Protein AF-A0A518H0L4-F1 (afdb_monomer_lite)

Sequence (552 aa):
MHRQDDFRYWAGDGLKALELPYGSGDLAMVIVLPGKIEGLPTLEERLNADDLSRWLSGLRERKVRVFLPRFTSSSQFQLAEVLGAMGMPRAFRPGEADFSGMSSEEEMYLTAVAHEAFVDVSEEGTEAAAAVVIGRSPEVDALLFDTAGPEPDSGTLSDRFMAAGVKCKPIVNVELFGGWTGRFERGVFPEEVRRAYLREVEAAAARPGLSVFFHNNPWCQQEPMRYDLAGSGTEDDPGIRWYFEAVRGVTGQPGDRQAEGAPEAPPVAFEDQPDGLRITVGGQPFATYVFERGETPSPFLEHLHTPGEVQVTRNNPPVEGVDIADHPTFHPGLWLAFGDLGGADSWRNADPIRHAGFVKEPQGGPGRGGFTVRNLHSRDGGVIAEEICRLTVLSRPAGTLLVWDSEFRPMDDSLAFGDQEEMGLGVRVATPLTVVNAGRIIDDEGRVDEARVWGQQADWCSYSGQAGGRRAGILLMPAPGNFCRSWFHARDYGLLVANPFGRHAFTGGEPGRVVVDQGEALRLRFGVLIFDGEPDPDAAYRDFLVQIGHDG

Foldseek 3Di:
DKDWDWWFKDDDPQWIWTWAADDPRQFIDIDIGGNDPPCVVVCVVVDDPVVVVVRVVRTDTDTDIDDDDFDKDKDKDWCQVVVCVLVPVQQQDFPSDDPVVQAVDPRAHAPTDMAMWIWGQDPVGIDTDRDWDWDDDPPHQEAETEDDDDDDAPLVVVVVCVVVVDPDGAYEYEYDPPTDRVPDDFADDPPVRVVNVVVNVVSQVVDRRYDYDYDYDPRHDDPPPDPDDDDPADPVGHPPVCSVVVVVVPPDDDDDDDPPDDPFAFKWDWDDDPFFIFIDTNNHGAWTFGCHDDLQNATFIAQGAWPVRFGWAADQQHDPPFADNPPNRQQHFKDAFACDKVHDGCNSPPFHKHWPAWPADWDMDGQKTWTWTWIFTDDPRHTFKIKIWIWMWGRDPFTIKIKIKIKIATPDFKMKGWAAPSGAIKGFTYQCQFVVNVHWKAFPVGFIACVGQALDFGQKMWGWHDTPNFIWTKIKGWDPPQPARFRWHGDSSGMTGGHRHNNCVRPVDDIDMDMAGHPGIGMTMMMMGTGTDDDDSVVVNVVNCVVVVHDD

Radius of gyration: 27.93 Å; chains: 1; bounding box: 66×76×60 Å

pLDDT: mean 73.47, std 24.19, range [25.31, 98.88]

Organism: NCBI:txid2527974

InterPro domains:
  IPR000215 Serpin family [PTHR11461] (1-137)
  IPR023796 Serpin domain [PF00079] (1-133)
  IPR029475 Protein of unknown function DUF6807 [PF14100] (278-540)
  IPR036186 Serpin superfamily [SSF56574] (1-138)
  IPR042178 Serpin superfamily, domain 1 [G3DSA:3.30.497.10] (68-142)
  IPR042185 Serpin superfamily, domain 2 [G3DSA:2.30.39.10] (1-67)

Structure (mmCIF, N/CA/C/O backbone):
data_AF-A0A518H0L4-F1
#
_entry.id   AF-A0A518H0L4-F1
#
loop_
_atom_site.group_PDB
_atom_site.id
_atom_site.type_symbol
_atom_site.label_atom_id
_atom_site.label_alt_id
_atom_site.label_comp_id
_atom_site.label_asym_id
_atom_site.label_entity_id
_atom_site.label_seq_id
_atom_site.pdbx_PDB_ins_code
_atom_site.Cartn_x
_atom_site.Cartn_y
_atom_site.Cartn_z
_atom_site.occupancy
_atom_site.B_iso_or_equiv
_atom_site.auth_seq_id
_atom_site.auth_comp_id
_atom_site.auth_asym_id
_atom_site.auth_atom_id
_atom_site.pdbx_PDB_model_num
ATOM 1 N N . MET A 1 1 ? -23.396 -13.780 15.144 1.00 61.09 1 MET A N 1
ATOM 2 C CA . MET A 1 1 ? -24.862 -13.963 15.171 1.00 61.09 1 MET A CA 1
ATOM 3 C C . MET A 1 1 ? -25.300 -15.097 16.104 1.00 61.09 1 MET A C 1
ATOM 5 O O . MET A 1 1 ? -24.592 -16.092 16.253 1.00 61.09 1 MET A O 1
ATOM 9 N N . HIS A 1 2 ? -26.473 -14.945 16.730 1.00 57.84 2 HIS A N 1
ATOM 10 C CA . HIS A 1 2 ? -27.129 -15.971 17.552 1.00 57.84 2 HIS A CA 1
ATOM 11 C C . HIS A 1 2 ? -28.627 -16.029 17.226 1.00 57.84 2 HIS A C 1
ATOM 13 O O . HIS A 1 2 ? -29.307 -15.007 17.301 1.00 57.84 2 HIS A O 1
ATOM 19 N N . ARG A 1 3 ? -29.145 -17.218 16.903 1.00 66.31 3 ARG A N 1
ATOM 20 C CA . ARG A 1 3 ? -30.569 -17.445 16.605 1.00 66.31 3 ARG A CA 1
ATOM 21 C C . ARG A 1 3 ? -31.035 -18.765 17.208 1.00 66.31 3 ARG A C 1
ATOM 23 O O . ARG A 1 3 ? -30.295 -19.745 17.211 1.00 66.31 3 ARG A O 1
ATOM 30 N N . GLN A 1 4 ? -32.269 -18.799 17.702 1.00 74.38 4 GLN A N 1
ATOM 31 C CA . GLN A 1 4 ? -32.930 -20.032 18.118 1.00 74.38 4 GLN A CA 1
ATOM 32 C C . GLN A 1 4 ? -34.187 -20.231 17.284 1.00 74.38 4 GLN A C 1
ATOM 34 O O . GLN A 1 4 ? -35.112 -19.432 17.391 1.00 74.38 4 GLN A O 1
ATOM 39 N N . ASP A 1 5 ? -34.219 -21.295 16.492 1.00 76.88 5 ASP A N 1
ATOM 40 C CA . ASP A 1 5 ? -35.337 -21.588 15.595 1.00 76.88 5 ASP A CA 1
ATOM 41 C C . ASP A 1 5 ? -35.411 -23.082 15.268 1.00 76.88 5 ASP A C 1
ATOM 43 O O . ASP A 1 5 ? -34.561 -23.862 15.718 1.00 76.88 5 ASP A O 1
ATOM 47 N N . ASP A 1 6 ? -36.426 -23.480 14.510 1.00 79.88 6 ASP A N 1
ATOM 48 C CA . ASP A 1 6 ? -36.505 -24.808 13.915 1.00 79.88 6 ASP A CA 1
ATOM 49 C C . ASP A 1 6 ? -35.642 -24.861 12.642 1.00 79.88 6 ASP A C 1
ATOM 51 O O . ASP A 1 6 ? -35.866 -24.145 11.669 1.00 79.88 6 ASP A O 1
ATOM 55 N N . PHE A 1 7 ? -34.608 -25.703 12.671 1.00 79.75 7 PHE A N 1
ATOM 56 C CA . PHE A 1 7 ? -33.670 -25.899 11.567 1.00 79.75 7 PHE A CA 1
ATOM 57 C C . PHE A 1 7 ? -33.571 -27.371 11.198 1.00 79.75 7 PHE A C 1
ATOM 59 O O . PHE A 1 7 ? -33.715 -28.264 12.041 1.00 79.75 7 PHE A O 1
ATOM 66 N N . ARG A 1 8 ? -33.242 -27.643 9.937 1.00 81.38 8 ARG A N 1
ATOM 67 C CA . ARG A 1 8 ? -32.860 -28.983 9.506 1.00 81.38 8 ARG A CA 1
ATOM 68 C C . ARG A 1 8 ? -31.469 -29.301 10.054 1.00 81.38 8 ARG A C 1
ATOM 70 O O . ARG A 1 8 ? -30.484 -28.645 9.734 1.00 81.38 8 ARG A O 1
ATOM 77 N N . TYR A 1 9 ? -31.411 -30.292 10.938 1.00 82.94 9 TYR A N 1
ATOM 78 C CA . TYR A 1 9 ? -30.229 -30.618 11.731 1.00 82.94 9 TYR A CA 1
ATOM 79 C C . TYR A 1 9 ? -29.994 -32.126 11.797 1.00 82.94 9 TYR A C 1
ATOM 81 O O . TYR A 1 9 ? -30.931 -32.928 11.886 1.00 82.94 9 TYR A O 1
ATOM 89 N N . TRP A 1 10 ? -28.723 -32.512 11.812 1.00 83.25 10 TRP A N 1
ATOM 90 C CA . TRP A 1 10 ? -28.266 -33.880 12.006 1.00 83.25 10 TRP A CA 1
ATOM 91 C C . TRP A 1 10 ? -27.079 -33.917 12.969 1.00 83.25 10 TRP A C 1
ATOM 93 O O . TRP A 1 10 ? -26.260 -33.003 13.019 1.00 83.25 10 TRP A O 1
ATOM 103 N N . ALA A 1 11 ? -26.982 -34.991 13.747 1.00 83.50 11 ALA A N 1
ATOM 104 C CA . ALA A 1 11 ? -25.821 -35.273 14.577 1.00 83.50 11 ALA A CA 1
ATOM 105 C C . ALA A 1 11 ? -25.556 -36.776 14.582 1.00 83.50 11 ALA A C 1
ATOM 107 O O . ALA A 1 11 ? -26.460 -37.569 14.856 1.00 83.50 11 ALA A O 1
ATOM 108 N N . GLY A 1 12 ? -24.314 -37.147 14.305 1.00 82.00 12 GLY A N 1
ATOM 109 C CA . GLY A 1 12 ? -23.859 -38.525 14.182 1.00 82.00 12 GLY A CA 1
ATOM 110 C C . GLY A 1 12 ? -22.397 -38.553 13.752 1.00 82.00 12 GLY A C 1
ATOM 111 O O . GLY A 1 12 ? -21.824 -37.516 13.440 1.00 82.00 12 GLY A O 1
ATOM 112 N N . ASP A 1 13 ? -21.761 -39.722 13.798 1.00 79.38 13 ASP A N 1
ATOM 113 C CA . ASP A 1 13 ? -20.377 -39.933 13.330 1.00 79.38 13 ASP A CA 1
ATOM 114 C C . ASP A 1 13 ? -19.310 -38.985 13.910 1.00 79.38 13 ASP A C 1
ATOM 116 O O . ASP A 1 13 ? -18.240 -38.799 13.326 1.00 79.38 13 ASP A O 1
ATOM 120 N N . GLY A 1 14 ? -19.591 -38.406 15.080 1.00 79.50 14 GLY A N 1
ATOM 121 C CA . GLY A 1 14 ? -18.711 -37.445 15.736 1.00 79.50 14 GLY A CA 1
ATOM 122 C C . GLY A 1 14 ? -18.763 -36.035 15.146 1.00 79.50 14 GLY A C 1
ATOM 123 O O . GLY A 1 14 ? -17.836 -35.274 15.399 1.00 79.50 14 GLY A O 1
ATOM 124 N N . LEU A 1 15 ? -19.809 -35.669 14.400 1.00 82.31 15 LEU A N 1
ATOM 125 C CA . LEU A 1 15 ? -20.020 -34.327 13.852 1.00 82.31 15 LEU A CA 1
ATOM 126 C C . LEU A 1 15 ? -21.487 -33.879 13.964 1.00 82.31 15 LEU A C 1
ATOM 128 O O . LEU A 1 15 ? -22.375 -34.643 14.363 1.00 82.31 15 LEU A O 1
ATOM 132 N N . LYS A 1 16 ? -21.738 -32.615 13.631 1.00 80.69 16 LYS A N 1
ATOM 133 C CA . LYS A 1 16 ? -23.071 -32.015 13.519 1.00 80.69 16 LYS A CA 1
ATOM 134 C C . LYS A 1 16 ? -23.213 -31.384 12.139 1.00 80.69 16 LYS A C 1
ATOM 136 O O . LYS A 1 16 ? -22.277 -30.741 11.686 1.00 80.69 16 LYS A O 1
ATOM 141 N N . ALA A 1 17 ? -24.367 -31.532 11.505 1.00 79.50 17 ALA A N 1
ATOM 142 C CA . ALA A 1 17 ? -24.698 -30.841 10.264 1.00 79.50 17 ALA A CA 1
ATOM 143 C C . ALA A 1 17 ? -25.941 -29.971 10.476 1.00 79.50 17 ALA A C 1
ATOM 145 O O . ALA A 1 17 ? -26.905 -30.407 11.114 1.00 79.50 17 ALA A O 1
ATOM 146 N N . LEU A 1 18 ? -25.910 -28.747 9.964 1.00 75.88 18 LEU A N 1
ATOM 147 C CA . LEU A 1 18 ? -26.985 -27.764 10.064 1.00 75.88 18 LEU A CA 1
ATOM 148 C C . LEU A 1 18 ? -27.238 -27.166 8.683 1.00 75.88 18 LEU A C 1
ATOM 150 O O . LEU A 1 18 ? -26.299 -26.729 8.031 1.00 75.88 18 LEU A O 1
ATOM 154 N N . GLU A 1 19 ? -28.493 -27.116 8.265 1.00 75.56 19 GLU A N 1
ATOM 155 C CA . GLU A 1 19 ? -28.911 -26.481 7.019 1.00 75.56 19 GLU A CA 1
ATOM 156 C C . GLU A 1 19 ? -29.603 -25.145 7.318 1.00 75.56 19 GLU A C 1
ATOM 158 O O . GLU A 1 19 ? -30.534 -25.075 8.128 1.00 75.56 19 GLU A O 1
ATOM 163 N N . LEU A 1 20 ? -29.129 -24.089 6.662 1.00 67.06 20 LEU A N 1
ATOM 164 C CA . LEU A 1 20 ? -29.630 -22.724 6.744 1.00 67.06 20 LEU A CA 1
ATOM 165 C C . LEU A 1 20 ? -30.173 -22.322 5.361 1.00 67.06 20 LEU A C 1
ATOM 167 O O . LEU A 1 20 ? -29.378 -22.067 4.456 1.00 67.06 20 LEU A O 1
ATOM 171 N N . PRO A 1 21 ? -31.501 -22.299 5.157 1.00 66.69 21 PRO A N 1
ATOM 172 C CA . PRO A 1 21 ? -32.086 -21.935 3.869 1.00 66.69 21 PRO A CA 1
ATOM 173 C C . PRO A 1 21 ? -31.945 -20.433 3.579 1.00 66.69 21 PRO A C 1
ATOM 175 O O . PRO A 1 21 ? -32.064 -19.607 4.486 1.00 66.69 21 PRO A O 1
ATOM 178 N N . TYR A 1 22 ? -31.765 -20.084 2.306 1.00 56.72 22 TYR A N 1
ATOM 179 C CA . TYR A 1 22 ? -31.795 -18.712 1.800 1.00 56.72 22 TYR A CA 1
ATOM 180 C C . TYR A 1 22 ? -33.159 -18.364 1.208 1.00 56.72 22 TYR A C 1
ATOM 182 O O . TYR A 1 22 ? -33.764 -19.181 0.511 1.00 56.72 22 TYR A O 1
ATOM 190 N N . GLY A 1 23 ? -33.610 -17.124 1.423 1.00 60.59 23 GLY A N 1
ATOM 191 C CA . GLY A 1 23 ? -34.789 -16.552 0.764 1.00 60.59 23 GLY A CA 1
ATOM 192 C C . GLY A 1 23 ? -36.023 -17.465 0.795 1.00 60.59 23 GLY A C 1
ATOM 193 O O . GLY A 1 23 ? -36.500 -17.849 1.862 1.00 60.59 23 GLY A O 1
ATOM 194 N N . SER A 1 24 ? -36.531 -17.813 -0.392 1.00 52.31 24 SER A N 1
ATOM 195 C CA . SER A 1 24 ? -37.679 -18.705 -0.640 1.00 52.31 24 SER A CA 1
ATOM 196 C C . SER A 1 24 ? -37.425 -20.191 -0.335 1.00 52.31 24 SER A C 1
ATOM 198 O O . SER A 1 24 ? -38.360 -20.989 -0.422 1.00 52.31 24 SER A O 1
ATOM 200 N N . GLY A 1 25 ? -36.195 -20.585 0.014 1.00 54.09 25 GLY A N 1
ATOM 201 C CA . GLY A 1 25 ? -35.808 -21.974 0.284 1.00 54.09 25 GLY A CA 1
ATOM 202 C C . GLY A 1 25 ? -35.380 -22.771 -0.954 1.00 54.09 25 GLY A C 1
ATOM 203 O O . GLY A 1 25 ? -35.456 -23.999 -0.943 1.00 54.09 25 GLY A O 1
ATOM 204 N N . ASP A 1 26 ? -34.972 -22.095 -2.033 1.00 47.12 26 ASP A N 1
ATOM 205 C CA . ASP A 1 26 ? -34.438 -22.721 -3.258 1.00 47.12 26 ASP A CA 1
ATOM 206 C C . ASP A 1 26 ? -32.938 -23.070 -3.147 1.00 47.12 26 ASP A C 1
ATOM 208 O O . ASP A 1 26 ? -32.436 -23.934 -3.866 1.00 47.12 26 ASP A O 1
ATOM 212 N N . LEU A 1 27 ? -32.230 -22.405 -2.231 1.00 48.47 27 LEU A N 1
ATOM 213 C CA . LEU A 1 27 ? -30.805 -22.566 -1.955 1.00 48.47 27 LEU A CA 1
ATOM 214 C C . LEU A 1 27 ? -30.607 -22.648 -0.437 1.00 48.47 27 LEU A C 1
ATOM 216 O O . LEU A 1 27 ? -31.344 -22.007 0.313 1.00 48.47 27 LEU A O 1
ATOM 220 N N . ALA A 1 28 ? -29.611 -23.400 0.028 1.00 58.56 28 ALA A N 1
ATOM 221 C CA . ALA A 1 28 ? -29.270 -23.466 1.446 1.00 58.56 28 ALA A CA 1
ATOM 222 C C . ALA A 1 28 ? -27.757 -23.563 1.673 1.00 58.56 28 ALA A C 1
ATOM 224 O O . ALA A 1 28 ? -27.038 -24.191 0.895 1.00 58.56 28 ALA A O 1
ATOM 225 N N . MET A 1 29 ? -27.283 -22.985 2.777 1.00 61.78 29 MET A N 1
ATOM 226 C CA . MET A 1 29 ? -25.953 -23.248 3.323 1.00 61.78 29 MET A CA 1
ATOM 227 C C . MET A 1 29 ? -26.012 -24.474 4.229 1.00 61.78 29 MET A C 1
ATOM 229 O O . MET A 1 29 ? -26.827 -24.530 5.149 1.00 61.78 29 MET A O 1
ATOM 233 N N . VAL A 1 30 ? -25.111 -25.435 4.024 1.00 69.75 30 VAL A N 1
ATOM 234 C CA . VAL A 1 30 ? -24.945 -26.573 4.934 1.00 69.75 30 VAL A CA 1
ATOM 235 C C . VAL A 1 30 ? -23.635 -26.428 5.692 1.00 69.75 30 VAL A C 1
ATOM 237 O O . VAL A 1 30 ? -22.558 -26.441 5.107 1.00 69.75 30 VAL A O 1
ATOM 240 N N . ILE A 1 31 ? -23.732 -26.321 7.013 1.00 73.19 31 ILE A N 1
ATOM 241 C CA . ILE A 1 31 ? -22.594 -26.209 7.921 1.00 73.19 31 ILE A CA 1
ATOM 242 C C . ILE A 1 31 ? -22.330 -27.577 8.536 1.00 73.19 31 ILE A C 1
ATOM 244 O O . ILE A 1 31 ? -23.185 -28.113 9.245 1.00 73.19 31 ILE A O 1
ATOM 248 N N . VAL A 1 32 ? -21.136 -28.120 8.305 1.00 75.81 32 VAL A N 1
ATOM 249 C CA . VAL A 1 32 ? -20.671 -29.377 8.905 1.00 75.81 32 VAL A CA 1
ATOM 250 C C . VAL A 1 32 ? -19.625 -29.054 9.967 1.00 75.81 32 VAL A C 1
ATOM 252 O O . VAL A 1 32 ? -18.538 -28.576 9.668 1.00 75.81 32 VAL A O 1
ATOM 255 N N . LEU A 1 33 ? -19.966 -29.302 11.228 1.00 73.56 33 LEU A N 1
ATOM 256 C CA . LEU A 1 33 ? -19.147 -28.983 12.390 1.00 73.56 33 LEU A CA 1
ATOM 257 C C . LEU A 1 33 ? -18.593 -30.271 13.022 1.00 73.56 33 LEU A C 1
ATOM 259 O O . LEU A 1 33 ? -19.379 -31.059 13.567 1.00 73.56 33 LEU A O 1
ATOM 263 N N . PRO A 1 34 ? -17.265 -30.487 13.025 1.00 76.81 34 PRO A N 1
ATOM 264 C CA . PRO A 1 34 ? -16.651 -31.574 13.776 1.00 76.81 34 PRO A CA 1
ATOM 265 C C . PRO A 1 34 ? -16.998 -31.509 15.270 1.00 76.81 34 PRO A C 1
ATOM 267 O O . PRO A 1 34 ? -17.105 -30.444 15.874 1.00 76.81 34 PRO A O 1
ATOM 270 N N . GLY A 1 35 ? -17.152 -32.666 15.911 1.00 73.69 35 GLY A N 1
ATOM 271 C CA . GLY A 1 35 ? -17.429 -32.759 17.347 1.00 73.69 35 GLY A CA 1
ATOM 272 C C . GLY A 1 35 ? -16.222 -32.448 18.237 1.00 73.69 35 GLY A C 1
ATOM 273 O O . GLY A 1 35 ? -16.395 -32.243 19.438 1.00 73.69 35 GLY A O 1
ATOM 274 N N . LYS A 1 36 ? -15.013 -32.418 17.663 1.00 74.19 36 LYS A N 1
ATOM 275 C CA . LYS A 1 36 ? -13.759 -32.019 18.317 1.00 74.19 36 LYS A CA 1
ATOM 276 C C . LYS A 1 36 ? -13.278 -30.697 17.721 1.00 74.19 36 LYS A C 1
ATOM 278 O O . LYS A 1 36 ? -13.411 -30.509 16.520 1.00 74.19 36 LYS A O 1
ATOM 283 N N . ILE A 1 37 ? -12.677 -29.841 18.550 1.00 57.84 37 ILE A N 1
ATOM 284 C CA . ILE A 1 37 ? -12.132 -28.538 18.126 1.00 57.84 37 ILE A CA 1
ATOM 285 C C . ILE A 1 37 ? -11.096 -28.721 17.003 1.00 57.84 37 ILE A C 1
ATOM 287 O O . ILE A 1 37 ? -11.242 -28.128 15.946 1.00 57.84 37 ILE A O 1
ATOM 291 N N . GLU A 1 38 ? -10.156 -29.655 17.166 1.00 65.81 38 GLU A N 1
ATOM 292 C CA . GLU A 1 38 ? -9.131 -29.996 16.158 1.00 65.81 38 GLU A CA 1
ATOM 293 C C . GLU A 1 38 ? -9.601 -31.066 15.149 1.00 65.81 38 GLU A C 1
ATOM 295 O O . GLU A 1 38 ? -8.823 -31.883 14.663 1.00 65.81 38 GLU A O 1
ATOM 300 N N . GLY A 1 39 ? -10.911 -31.169 14.911 1.00 65.12 39 GLY A N 1
ATOM 301 C CA . GLY A 1 39 ? -11.499 -32.265 14.136 1.00 65.12 39 GLY A CA 1
ATOM 302 C C . GLY A 1 39 ? -11.562 -32.045 12.623 1.00 65.12 39 GLY A C 1
ATOM 303 O O . GLY A 1 39 ? -11.991 -32.961 11.924 1.00 65.12 39 GLY A O 1
ATOM 304 N N . LEU A 1 40 ? -11.200 -30.857 12.129 1.00 64.94 40 LEU A N 1
ATOM 305 C CA . LEU A 1 40 ? -11.385 -30.476 10.725 1.00 64.94 40 LEU A CA 1
ATOM 306 C C . LEU A 1 40 ? -10.524 -31.299 9.745 1.00 64.94 40 LEU A C 1
ATOM 308 O O . LEU A 1 40 ? -11.122 -31.851 8.827 1.00 64.94 40 LEU A O 1
ATOM 312 N N . PRO A 1 41 ? -9.213 -31.531 9.968 1.00 65.00 41 PRO A N 1
ATOM 313 C CA . PRO A 1 41 ? -8.407 -32.331 9.035 1.00 65.00 41 PRO A CA 1
ATOM 314 C C . PRO A 1 41 ? -8.949 -33.756 8.845 1.00 65.00 41 PRO A C 1
ATOM 316 O O . PRO A 1 41 ? -9.100 -34.251 7.734 1.00 65.00 41 PRO A O 1
ATOM 319 N N . THR A 1 42 ? -9.359 -34.405 9.940 1.00 72.50 42 THR A N 1
ATOM 320 C CA . THR A 1 42 ? -9.982 -35.739 9.884 1.00 72.50 42 THR A CA 1
ATOM 321 C C . THR A 1 42 ? -11.349 -35.722 9.195 1.00 72.50 42 THR A C 1
ATOM 323 O O . THR A 1 42 ? -11.778 -36.739 8.650 1.00 72.50 42 THR A O 1
ATOM 326 N N . LEU A 1 43 ? -12.082 -34.607 9.265 1.00 68.88 43 LEU A N 1
ATOM 327 C CA . LEU A 1 43 ? -13.336 -34.449 8.536 1.00 68.88 43 LEU A CA 1
ATOM 328 C C . LEU A 1 43 ? -13.070 -34.303 7.033 1.00 68.88 43 LEU A C 1
ATOM 330 O O . LEU A 1 43 ? -13.752 -34.965 6.258 1.00 68.88 43 LEU A O 1
ATOM 334 N N . GLU A 1 44 ? -12.084 -33.498 6.640 1.00 64.75 44 GLU A N 1
ATOM 335 C CA . GLU A 1 44 ? -11.694 -33.269 5.242 1.00 64.75 44 GLU A CA 1
ATOM 336 C C . GLU A 1 44 ? -11.221 -34.560 4.565 1.00 64.75 44 GLU A C 1
ATOM 338 O O . GLU A 1 44 ? -11.698 -34.889 3.483 1.00 64.75 44 GLU A O 1
ATOM 343 N N . GLU A 1 45 ? -10.394 -35.363 5.239 1.00 69.12 45 GLU A N 1
ATOM 344 C CA . GLU A 1 45 ? -9.949 -36.676 4.738 1.00 69.12 45 GLU A CA 1
ATOM 345 C C . GLU A 1 45 ? -11.104 -37.666 4.523 1.00 69.12 45 GLU A C 1
ATOM 347 O O . GLU A 1 45 ? -11.038 -38.549 3.666 1.00 69.12 45 GLU A O 1
ATOM 352 N N . ARG A 1 46 ? -12.165 -37.554 5.330 1.00 69.06 46 ARG A N 1
ATOM 353 C CA . ARG A 1 46 ? -13.338 -38.433 5.255 1.00 69.06 46 ARG A CA 1
ATOM 354 C C . ARG A 1 46 ? -14.402 -37.908 4.300 1.00 69.06 46 ARG A C 1
ATOM 356 O O . ARG A 1 46 ? -15.252 -38.686 3.882 1.00 69.06 46 ARG A O 1
ATOM 363 N N . LEU A 1 47 ? -14.397 -36.618 3.977 1.00 64.88 47 LEU A N 1
ATOM 364 C CA . LEU A 1 47 ? -15.453 -35.984 3.203 1.00 64.88 47 LEU A CA 1
ATOM 365 C C . LEU A 1 47 ? -15.500 -36.553 1.780 1.00 64.88 47 LEU A C 1
ATOM 367 O O . LEU A 1 47 ? -14.626 -36.315 0.954 1.00 64.88 47 LEU A O 1
ATOM 371 N N . ASN A 1 48 ? -16.563 -37.294 1.481 1.00 65.88 48 ASN A N 1
ATOM 372 C CA . ASN A 1 48 ? -16.838 -37.844 0.158 1.00 65.88 48 ASN A CA 1
ATOM 373 C C . ASN A 1 48 ? -18.342 -37.775 -0.152 1.00 65.88 48 ASN A C 1
ATOM 375 O O . ASN A 1 48 ? -19.161 -37.414 0.697 1.00 65.88 48 ASN A O 1
ATOM 379 N N . ALA A 1 49 ? -18.716 -38.135 -1.382 1.00 54.94 49 ALA A N 1
ATOM 380 C CA . ALA A 1 49 ? -20.098 -38.050 -1.846 1.00 54.94 49 ALA A CA 1
ATOM 381 C C . ALA A 1 49 ? -21.083 -38.918 -1.036 1.00 54.94 49 ALA A C 1
ATOM 383 O O . ALA A 1 49 ? -22.225 -38.503 -0.822 1.00 54.94 49 ALA A O 1
ATOM 384 N N . ASP A 1 50 ? -20.665 -40.102 -0.578 1.00 67.50 50 ASP A N 1
ATOM 385 C CA . ASP A 1 50 ? -21.526 -41.016 0.181 1.00 67.50 50 ASP A CA 1
ATOM 386 C C . ASP A 1 50 ? -21.755 -40.499 1.604 1.00 67.50 50 ASP A C 1
ATOM 388 O O . ASP A 1 50 ? -22.890 -40.476 2.091 1.00 67.50 50 ASP A O 1
ATOM 392 N N . ASP A 1 51 ? -20.695 -40.007 2.244 1.00 70.31 51 ASP A N 1
ATOM 393 C CA . ASP A 1 51 ? -20.749 -39.400 3.570 1.00 70.31 51 ASP A CA 1
ATOM 394 C C . ASP A 1 51 ? -21.605 -38.134 3.580 1.00 70.31 51 ASP A C 1
ATOM 396 O O . ASP A 1 51 ? -22.535 -38.027 4.385 1.00 70.31 51 ASP A O 1
ATOM 400 N N . LEU A 1 52 ? -21.394 -37.235 2.618 1.00 67.94 52 LEU A N 1
ATOM 401 C CA . LEU A 1 52 ? -22.203 -36.029 2.480 1.00 67.94 52 LEU A CA 1
ATOM 402 C C . LEU A 1 52 ? -23.679 -36.369 2.215 1.00 67.94 52 LEU A C 1
ATOM 404 O O . LEU A 1 52 ? -24.567 -35.853 2.894 1.00 67.94 52 LEU A O 1
ATOM 408 N N . SER A 1 53 ? -23.963 -37.292 1.290 1.00 72.31 53 SER A N 1
ATOM 409 C CA . SER A 1 53 ? -25.335 -37.731 0.991 1.00 72.31 53 SER A CA 1
ATOM 410 C C . SER A 1 53 ? -26.031 -38.324 2.218 1.00 72.31 53 SER A C 1
ATOM 412 O O . SER A 1 53 ? -27.230 -38.113 2.437 1.00 72.31 53 SER A O 1
ATOM 414 N N . ARG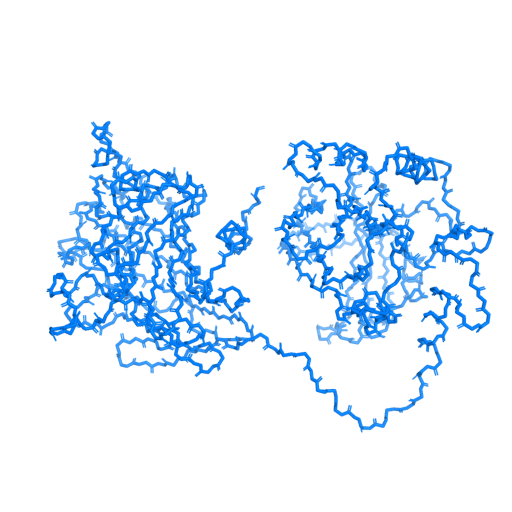 A 1 54 ? -25.297 -39.076 3.037 1.00 78.31 54 ARG A N 1
ATOM 415 C CA . ARG A 1 54 ? -25.800 -39.653 4.283 1.00 78.31 54 ARG A CA 1
ATOM 416 C C . ARG A 1 54 ? -26.126 -38.577 5.317 1.00 78.31 54 ARG A C 1
ATOM 418 O O . ARG A 1 54 ? -27.189 -38.646 5.932 1.00 78.31 54 ARG A O 1
ATOM 425 N N . TRP A 1 55 ? -25.268 -37.574 5.491 1.00 78.44 55 TRP A N 1
ATOM 426 C CA . TRP A 1 55 ? -25.532 -36.474 6.425 1.00 78.44 55 TRP A CA 1
ATOM 427 C C . TRP A 1 55 ? -26.738 -35.642 5.981 1.00 78.44 55 TRP A C 1
ATOM 429 O O . TRP A 1 55 ? -27.641 -35.404 6.784 1.00 78.44 55 TRP A O 1
ATOM 439 N N . LEU A 1 56 ? -26.813 -35.291 4.692 1.00 73.81 56 LEU A N 1
ATOM 440 C CA . LEU A 1 56 ? -27.911 -34.503 4.117 1.00 73.81 56 LEU A CA 1
ATOM 441 C C . LEU A 1 56 ? -29.258 -35.234 4.205 1.00 73.81 56 LEU A C 1
ATOM 443 O O . LEU A 1 56 ? -30.253 -34.677 4.672 1.00 73.81 56 LEU A O 1
ATOM 447 N N . SER A 1 57 ? -29.298 -36.518 3.838 1.00 82.62 57 SER A N 1
ATOM 448 C CA . SER A 1 57 ? -30.514 -37.340 3.967 1.00 82.62 57 SER A CA 1
ATOM 449 C C . SER A 1 57 ? -30.924 -37.590 5.423 1.00 82.62 57 SER A C 1
ATOM 451 O O . SER A 1 57 ? -32.092 -37.890 5.697 1.00 82.62 57 SER A O 1
ATOM 453 N N . GLY A 1 58 ? -29.996 -37.433 6.369 1.00 83.94 58 GLY A N 1
ATOM 454 C CA . GLY A 1 58 ? -30.221 -37.523 7.809 1.00 83.94 58 GLY A CA 1
ATOM 455 C C . GLY A 1 58 ? -30.798 -36.258 8.449 1.00 83.94 58 GLY A C 1
ATOM 456 O O . GLY A 1 58 ? -31.332 -36.346 9.557 1.00 83.94 58 GLY A O 1
ATOM 457 N N . LEU A 1 59 ? -30.745 -35.103 7.779 1.00 81.81 59 LEU A N 1
ATOM 458 C CA . LEU A 1 59 ? -31.244 -33.835 8.318 1.00 81.81 59 LEU A CA 1
ATOM 459 C C . LEU A 1 59 ? -32.741 -33.923 8.640 1.00 81.81 59 LEU A C 1
ATOM 461 O O . LEU A 1 59 ? -33.551 -34.317 7.794 1.00 81.81 59 LEU A O 1
ATOM 465 N N . ARG A 1 60 ? -33.122 -33.551 9.862 1.00 87.75 60 ARG A N 1
ATOM 466 C CA . ARG A 1 60 ? -34.519 -33.467 10.316 1.00 87.75 60 ARG A CA 1
ATOM 467 C C . ARG A 1 60 ? -34.748 -32.132 11.003 1.00 87.75 60 ARG A C 1
ATOM 469 O O . ARG A 1 60 ? -33.843 -31.626 11.658 1.00 87.75 60 ARG A O 1
ATOM 476 N N . GLU A 1 61 ? -35.951 -31.595 10.870 1.00 88.00 61 GLU A N 1
ATOM 477 C CA . GLU A 1 61 ? -36.350 -30.353 11.528 1.00 88.00 61 GLU A CA 1
ATOM 478 C C . GLU A 1 61 ? -36.309 -30.514 13.052 1.00 88.00 61 GLU A C 1
ATOM 480 O O . GLU A 1 61 ? -36.864 -31.468 13.612 1.00 88.00 61 GLU A O 1
ATOM 485 N N . ARG A 1 62 ? -35.562 -29.634 13.720 1.00 85.44 62 ARG A N 1
ATOM 486 C CA . ARG A 1 62 ? -35.378 -29.616 15.171 1.00 85.44 62 ARG A CA 1
ATOM 487 C C . ARG A 1 62 ? -35.153 -28.191 15.648 1.00 85.44 62 ARG A C 1
ATOM 489 O O . ARG A 1 62 ? -34.471 -27.414 14.989 1.00 85.44 62 ARG A O 1
ATOM 496 N N . LYS A 1 63 ? -35.586 -27.912 16.875 1.00 80.62 63 LYS A N 1
ATOM 497 C CA . LYS A 1 63 ? -35.281 -26.651 17.549 1.00 80.62 63 LYS A CA 1
ATOM 498 C C . LYS A 1 63 ? -33.800 -26.579 17.925 1.00 80.62 63 LYS A C 1
ATOM 500 O O . LYS A 1 63 ? -33.349 -27.322 18.802 1.00 80.62 63 LYS A O 1
ATOM 505 N N . VAL A 1 64 ? -33.042 -25.686 17.289 1.00 80.00 64 VAL A N 1
ATOM 506 C CA . VAL A 1 64 ? -31.586 -25.540 17.464 1.00 80.00 64 VAL A CA 1
ATOM 507 C C . VAL A 1 64 ? -31.230 -24.103 17.843 1.00 80.00 64 VAL A C 1
ATOM 509 O O . VAL A 1 64 ? -31.784 -23.143 17.315 1.00 80.00 64 VAL A O 1
ATOM 512 N N . ARG A 1 65 ? -30.284 -23.955 18.780 1.00 71.75 65 ARG A N 1
ATOM 513 C CA . ARG A 1 65 ? -29.606 -22.681 19.059 1.00 71.75 65 ARG A CA 1
ATOM 514 C C . ARG A 1 65 ? -28.330 -22.614 18.234 1.00 71.75 65 ARG A C 1
ATOM 516 O O . ARG A 1 65 ? -27.417 -23.407 18.463 1.00 71.75 65 ARG A O 1
ATOM 523 N N . VAL A 1 66 ? -28.290 -21.686 17.291 1.00 72.69 66 VAL A N 1
ATOM 524 C CA . VAL A 1 66 ? -27.186 -21.476 16.359 1.00 72.69 66 VAL A CA 1
ATOM 525 C C . VAL A 1 66 ? -26.358 -20.296 16.843 1.00 72.69 66 VAL A C 1
ATOM 527 O O . VAL A 1 66 ? -26.893 -19.219 17.100 1.00 72.69 66 VAL A O 1
ATOM 530 N N . PHE A 1 67 ? -25.053 -20.516 16.955 1.00 71.00 67 PHE A N 1
ATOM 531 C CA . PHE A 1 67 ? -24.051 -19.482 17.175 1.00 71.00 67 PHE A CA 1
ATOM 532 C C . PHE A 1 67 ? -23.098 -19.559 15.992 1.00 71.00 67 PHE A C 1
ATOM 534 O O . PHE A 1 67 ? -22.374 -20.544 15.858 1.00 71.00 67 PHE A O 1
ATOM 541 N N . LEU A 1 68 ? -23.144 -18.556 15.125 1.00 65.75 68 LEU A N 1
ATOM 542 C CA . LEU A 1 68 ? -22.305 -18.487 13.935 1.00 65.75 68 LEU A CA 1
ATOM 543 C C . LEU A 1 68 ? -21.527 -17.165 13.985 1.00 65.75 68 LEU A C 1
ATOM 545 O O . LEU A 1 68 ? -22.121 -16.127 14.308 1.00 65.75 68 LEU A O 1
ATOM 549 N N . PRO A 1 69 ? -20.204 -17.160 13.770 1.00 51.19 69 PRO A N 1
ATOM 550 C CA . PRO A 1 69 ? -19.474 -15.911 13.635 1.00 51.19 69 PRO A CA 1
ATOM 551 C C . PRO A 1 69 ? -19.946 -15.184 12.374 1.00 51.19 69 PRO A C 1
ATOM 553 O O . PRO A 1 69 ? -20.316 -15.818 11.391 1.00 51.19 69 PRO A O 1
ATOM 556 N N . ARG A 1 70 ? -19.942 -13.852 12.416 1.00 54.91 70 ARG A N 1
ATOM 557 C CA . ARG A 1 70 ? -19.965 -13.064 11.184 1.00 54.91 70 ARG A CA 1
ATOM 558 C C . ARG A 1 70 ? -18.574 -13.184 10.578 1.00 54.91 70 ARG A C 1
ATOM 560 O O . ARG A 1 70 ? -17.597 -13.002 11.310 1.00 54.91 70 ARG A O 1
ATOM 567 N N . PHE A 1 71 ? -18.482 -13.521 9.305 1.00 49.88 71 PHE A N 1
ATOM 568 C CA . PHE A 1 71 ? -17.198 -13.605 8.629 1.00 49.88 71 PHE A CA 1
ATOM 569 C C . PHE A 1 71 ? -17.358 -13.304 7.149 1.00 49.88 71 PHE A C 1
ATOM 571 O O . PHE A 1 71 ? -18.387 -13.607 6.551 1.00 49.88 71 PHE A O 1
ATOM 578 N N . THR A 1 72 ? -16.286 -12.765 6.593 1.00 45.88 72 THR A N 1
ATOM 579 C CA . THR A 1 72 ? -16.107 -12.567 5.164 1.00 45.88 72 THR A CA 1
ATOM 580 C C . THR A 1 72 ? -14.863 -13.354 4.777 1.00 45.88 72 THR A C 1
ATOM 582 O O . THR A 1 72 ? -13.852 -13.305 5.487 1.00 45.88 72 THR A O 1
ATOM 585 N N . SER A 1 73 ? -14.936 -14.124 3.699 1.00 44.75 73 SER A N 1
ATOM 586 C CA . SER A 1 73 ? -13.812 -14.897 3.185 1.00 44.75 73 SER A CA 1
ATOM 587 C C . SER A 1 73 ? -13.735 -14.731 1.676 1.00 44.75 73 SER A C 1
ATOM 589 O O . SER A 1 73 ? -14.691 -15.020 0.964 1.00 44.75 73 SER A O 1
ATOM 591 N N . SER A 1 74 ? -12.581 -14.263 1.211 1.00 44.00 74 SER A N 1
ATOM 592 C CA . SER A 1 74 ? -12.178 -14.308 -0.188 1.00 44.00 74 SER A CA 1
ATOM 593 C C . SER A 1 74 ? -11.046 -15.319 -0.342 1.00 44.00 74 SER A C 1
ATOM 595 O O . SER A 1 74 ? -10.204 -15.480 0.547 1.00 44.00 74 SER A O 1
ATOM 597 N N . SER A 1 75 ? -11.044 -16.066 -1.437 1.00 41.34 75 SER A N 1
ATOM 598 C CA . SER A 1 75 ? -9.986 -17.020 -1.767 1.00 41.34 75 SER A CA 1
ATOM 599 C C . SER A 1 75 ? -9.727 -16.994 -3.262 1.00 41.34 75 SER A C 1
ATOM 601 O O . SER A 1 75 ? -10.663 -17.102 -4.044 1.00 41.34 75 SER A O 1
ATOM 603 N N . GLN A 1 76 ? -8.459 -16.867 -3.644 1.00 42.56 76 GLN A N 1
ATOM 604 C CA . GLN A 1 76 ? -8.007 -16.930 -5.030 1.00 42.56 76 GLN A CA 1
ATOM 605 C C . GLN A 1 76 ? -7.042 -18.107 -5.176 1.00 42.56 76 GLN A C 1
ATOM 607 O O . GLN A 1 76 ? -6.084 -18.230 -4.410 1.00 42.56 76 GLN A O 1
ATOM 612 N N . PHE A 1 77 ? -7.292 -18.972 -6.153 1.00 45.81 77 PHE A N 1
ATOM 613 C CA . PHE A 1 77 ? -6.511 -20.173 -6.419 1.00 45.81 77 PHE A CA 1
ATOM 614 C C . PHE A 1 77 ? -6.031 -20.186 -7.866 1.00 45.81 77 PHE A C 1
ATOM 616 O O . PHE A 1 77 ? -6.808 -19.975 -8.797 1.00 45.81 77 PHE A O 1
ATOM 623 N N . GLN A 1 78 ? -4.754 -20.507 -8.062 1.00 53.88 78 GLN A N 1
ATOM 624 C CA . GLN A 1 78 ? -4.232 -20.910 -9.360 1.00 53.88 78 GLN A CA 1
ATOM 625 C C . GLN A 1 78 ? -4.403 -22.434 -9.464 1.00 53.88 78 GLN A C 1
ATOM 627 O O . GLN A 1 78 ? -3.773 -23.183 -8.725 1.00 53.88 78 GLN A O 1
ATOM 632 N N . LEU A 1 79 ? -5.285 -22.905 -10.345 1.00 55.09 79 LEU A N 1
ATOM 633 C CA . LEU A 1 79 ? -5.652 -24.319 -10.430 1.00 55.09 79 LEU A CA 1
ATOM 634 C C . LEU A 1 79 ? -4.873 -25.116 -11.484 1.00 55.09 79 LEU A C 1
ATOM 636 O O . LEU A 1 79 ? -5.196 -26.275 -11.685 1.00 55.09 79 LEU A O 1
ATOM 640 N N . ALA A 1 80 ? -3.870 -24.571 -12.175 1.00 55.47 80 ALA A N 1
ATOM 641 C CA . ALA A 1 80 ? -3.208 -25.302 -13.267 1.00 55.47 80 ALA A CA 1
ATOM 642 C C . ALA A 1 80 ? -2.401 -26.483 -12.722 1.00 55.47 80 ALA A C 1
ATOM 644 O O . ALA A 1 80 ? -2.515 -27.594 -13.234 1.00 55.47 80 ALA A O 1
ATOM 645 N N . GLU A 1 81 ? -1.664 -26.280 -11.629 1.00 53.34 81 GLU A N 1
ATOM 646 C CA . GLU A 1 81 ? -0.958 -27.371 -10.947 1.00 53.34 81 GLU A CA 1
ATOM 647 C C . GLU A 1 81 ? -1.927 -28.389 -10.343 1.00 53.34 81 GLU A C 1
ATOM 649 O O . GLU A 1 81 ? -1.746 -29.595 -10.511 1.00 53.34 81 GLU A O 1
ATOM 654 N N . VAL A 1 82 ? -2.993 -27.906 -9.697 1.00 50.06 82 VAL A N 1
ATOM 655 C CA . VAL A 1 82 ? -4.032 -28.754 -9.099 1.00 50.06 82 VAL A CA 1
ATOM 656 C C . VAL A 1 82 ? -4.710 -29.598 -10.178 1.00 50.06 82 VAL A C 1
ATOM 658 O O . VAL A 1 82 ? -4.758 -30.814 -10.050 1.00 50.06 82 VAL A O 1
ATOM 661 N N . LEU A 1 83 ? -5.164 -28.994 -11.276 1.00 50.66 83 LEU A N 1
ATOM 662 C CA . LEU A 1 83 ? -5.810 -29.674 -12.401 1.00 50.66 83 LEU A CA 1
ATOM 663 C C . LEU A 1 83 ? -4.841 -30.583 -13.166 1.00 50.66 83 LEU A C 1
ATOM 665 O O . LEU A 1 83 ? -5.233 -31.653 -13.630 1.00 50.66 83 LEU A O 1
ATOM 669 N N . GLY A 1 84 ? -3.566 -30.203 -13.264 1.00 54.38 84 GLY A N 1
ATOM 670 C CA . GLY A 1 84 ? -2.510 -31.042 -13.822 1.00 54.38 84 GLY A CA 1
ATOM 671 C C . GLY A 1 84 ? -2.276 -32.305 -12.990 1.00 54.38 84 GLY A C 1
ATOM 672 O O . GLY A 1 84 ? -2.252 -33.408 -13.542 1.00 54.38 84 GLY A O 1
ATOM 673 N N . ALA A 1 85 ? -2.175 -32.167 -11.665 1.00 49.88 85 ALA A N 1
ATOM 674 C CA . ALA A 1 85 ? -2.091 -33.288 -10.726 1.00 49.88 85 ALA A CA 1
ATOM 675 C C . ALA A 1 85 ? -3.389 -34.113 -10.711 1.00 49.88 85 ALA A C 1
ATOM 677 O O . ALA A 1 85 ? -3.356 -35.338 -10.592 1.00 49.88 85 ALA A O 1
ATOM 678 N N . MET A 1 86 ? -4.524 -33.447 -10.927 1.00 46.94 86 MET A N 1
ATOM 679 C CA . MET A 1 86 ? -5.844 -34.028 -11.145 1.00 46.94 86 MET A CA 1
ATOM 680 C C . MET A 1 86 ? -6.053 -34.508 -12.597 1.00 46.94 86 MET A C 1
ATOM 682 O O . MET A 1 86 ? -7.165 -34.493 -13.116 1.00 46.94 86 MET A O 1
ATOM 686 N N . GLY A 1 87 ? -5.000 -34.965 -13.278 1.00 48.81 87 GLY A N 1
ATOM 687 C CA . GLY A 1 87 ? -5.127 -35.746 -14.512 1.00 48.81 87 GLY A CA 1
ATOM 688 C C . GLY A 1 87 ? -5.362 -34.958 -15.802 1.00 48.81 87 GLY A C 1
ATOM 689 O O . GLY A 1 87 ? -5.590 -35.584 -16.837 1.00 48.81 87 GLY A O 1
ATOM 690 N N . MET A 1 88 ? -5.229 -33.627 -15.793 1.00 63.09 88 MET A N 1
ATOM 691 C CA . MET A 1 88 ? -5.278 -32.783 -16.997 1.00 63.09 88 MET A CA 1
ATOM 692 C C . MET A 1 88 ? -3.913 -32.157 -17.389 1.00 63.09 88 MET A C 1
ATOM 694 O O . MET A 1 88 ? -3.869 -30.992 -17.773 1.00 63.09 88 MET A O 1
ATOM 698 N N . PRO A 1 89 ? -2.763 -32.862 -17.334 1.00 65.81 89 PRO A N 1
ATOM 699 C CA . PRO A 1 89 ? -1.461 -32.222 -17.536 1.00 65.81 89 PRO A CA 1
ATOM 700 C C . PRO A 1 89 ? -1.203 -31.801 -18.990 1.00 65.81 89 PRO A C 1
ATOM 702 O O . PRO A 1 89 ? -0.517 -30.808 -19.207 1.00 65.81 89 PRO A O 1
ATOM 705 N N . ARG A 1 90 ? -1.762 -32.522 -19.980 1.00 72.38 90 ARG A N 1
ATOM 706 C CA . ARG A 1 90 ? -1.583 -32.218 -21.416 1.00 72.38 90 ARG A CA 1
ATOM 707 C C . ARG A 1 90 ? -2.072 -30.816 -21.763 1.00 72.38 90 ARG A C 1
ATOM 709 O O . ARG A 1 90 ? -1.411 -30.112 -22.508 1.00 72.38 90 ARG A O 1
ATOM 716 N N . ALA A 1 91 ? -3.192 -30.401 -21.166 1.00 63.44 91 ALA A N 1
ATOM 717 C CA . ALA A 1 91 ? -3.786 -29.092 -21.404 1.00 63.44 91 ALA A CA 1
ATOM 718 C C . ALA A 1 91 ? -2.846 -27.938 -21.037 1.00 63.44 91 ALA A C 1
ATOM 720 O O . ALA A 1 91 ? -2.998 -26.865 -21.599 1.00 63.44 91 ALA A O 1
ATOM 721 N N . PHE A 1 92 ? -1.879 -28.157 -20.138 1.00 68.62 92 PHE A N 1
ATOM 722 C CA . PHE A 1 92 ? -0.955 -27.131 -19.648 1.00 68.62 92 PHE A CA 1
ATOM 723 C C . PHE A 1 92 ? 0.460 -27.230 -20.229 1.00 68.62 92 PHE A C 1
ATOM 725 O O . PHE A 1 92 ? 1.358 -26.507 -19.798 1.00 68.62 92 PHE A O 1
ATOM 732 N N . ARG A 1 93 ? 0.696 -28.155 -21.167 1.00 71.00 93 ARG A N 1
ATOM 733 C CA . ARG A 1 93 ? 2.031 -28.438 -21.699 1.00 71.00 93 ARG A CA 1
ATOM 734 C C . ARG A 1 93 ? 2.152 -27.987 -23.156 1.00 71.00 93 ARG A C 1
ATOM 736 O O . ARG A 1 93 ? 1.396 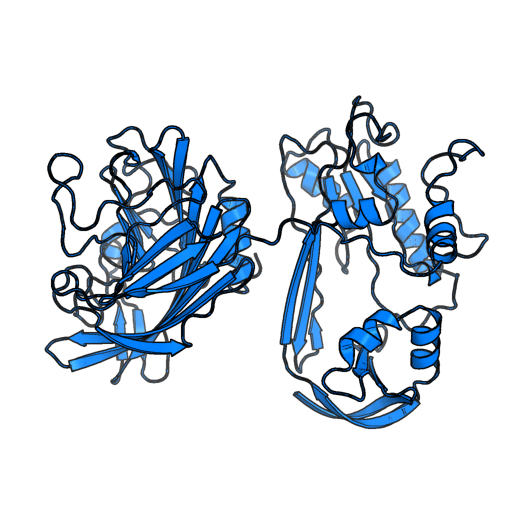-28.479 -23.998 1.00 71.00 93 ARG A O 1
ATOM 743 N N . PRO A 1 94 ? 3.128 -27.117 -23.470 1.00 70.38 94 PRO A N 1
ATOM 744 C CA . PRO A 1 94 ? 3.419 -26.730 -24.845 1.00 70.38 94 PRO A CA 1
ATOM 745 C C . PRO A 1 94 ? 3.663 -27.959 -25.728 1.00 70.38 94 PRO A C 1
ATOM 747 O O . PRO A 1 94 ? 4.425 -28.852 -25.353 1.00 70.38 94 PRO A O 1
ATOM 750 N N . GLY A 1 95 ? 3.009 -28.015 -26.889 1.00 71.25 95 GLY A N 1
ATOM 751 C CA . GLY A 1 95 ? 3.151 -29.105 -27.864 1.00 71.25 95 GLY A CA 1
ATOM 752 C C . GLY A 1 95 ? 2.449 -30.427 -27.512 1.00 71.25 95 GLY A C 1
ATOM 753 O O . GLY A 1 95 ? 2.449 -31.336 -28.339 1.00 71.25 95 GLY A O 1
ATOM 754 N N . GLU A 1 96 ? 1.842 -30.551 -26.326 1.00 70.94 96 GLU A N 1
ATOM 755 C CA . GLU A 1 96 ? 1.011 -31.709 -25.941 1.00 70.94 96 GLU A CA 1
ATOM 756 C C . GLU A 1 96 ? -0.492 -31.386 -25.913 1.00 70.94 96 GLU A C 1
ATOM 758 O O . GLU A 1 96 ? -1.318 -32.300 -25.978 1.00 70.94 96 GLU A O 1
ATOM 763 N N . ALA A 1 97 ? -0.851 -30.108 -25.778 1.00 63.00 97 ALA A N 1
ATOM 764 C CA . ALA A 1 97 ? -2.232 -29.654 -25.802 1.00 63.00 97 ALA A CA 1
ATOM 765 C C . ALA A 1 97 ? -2.795 -29.665 -27.232 1.00 63.00 97 ALA A C 1
ATOM 767 O O . ALA A 1 97 ? -2.164 -29.175 -28.166 1.00 63.00 97 ALA A O 1
ATOM 768 N N . ASP A 1 98 ? -4.011 -30.191 -27.385 1.00 64.75 98 AS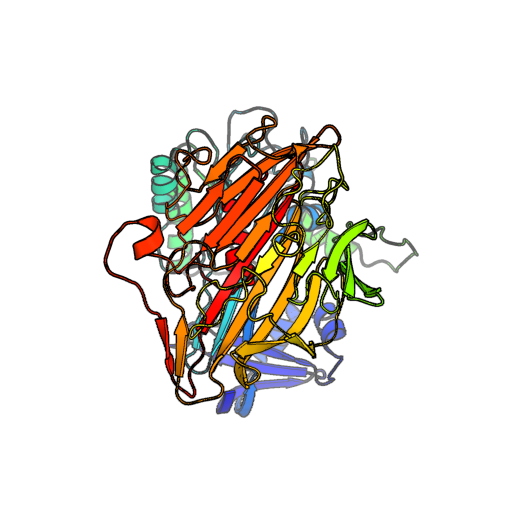P A N 1
ATOM 769 C CA . ASP A 1 98 ? -4.767 -30.122 -28.633 1.00 64.75 98 ASP A CA 1
ATOM 770 C C . ASP A 1 98 ? -6.034 -29.290 -28.415 1.00 64.75 98 ASP A C 1
ATOM 772 O O . ASP A 1 98 ? -7.060 -29.781 -27.940 1.00 64.75 98 ASP A O 1
ATOM 776 N N . PHE A 1 99 ? -5.935 -28.003 -28.751 1.00 64.62 99 PHE A N 1
ATOM 777 C CA . PHE A 1 99 ? -7.056 -27.062 -28.780 1.00 64.62 99 PHE A CA 1
ATOM 778 C C . PHE A 1 99 ? -7.486 -26.717 -30.215 1.00 64.62 99 PHE A C 1
ATOM 780 O O . PHE A 1 99 ? -8.117 -25.683 -30.446 1.00 64.62 99 PHE A O 1
ATOM 787 N N . SER A 1 100 ? -7.207 -27.595 -31.187 1.00 58.53 100 SER A N 1
ATOM 788 C CA . SER A 1 100 ? -7.561 -27.391 -32.604 1.00 58.53 100 SER A CA 1
ATOM 789 C C . SER A 1 100 ? -9.071 -27.245 -32.850 1.00 58.53 100 SER A C 1
ATOM 791 O O . SER A 1 100 ? -9.500 -26.630 -33.826 1.00 58.53 100 SER A O 1
ATOM 793 N N . GLY A 1 101 ? -9.899 -27.766 -31.937 1.00 52.44 101 GLY A N 1
ATOM 794 C CA . GLY A 1 101 ? -11.350 -27.560 -31.940 1.00 52.44 101 GLY A CA 1
ATOM 795 C C . GLY A 1 101 ? -11.791 -26.139 -31.563 1.00 52.44 101 GLY A C 1
ATOM 796 O O . GLY A 1 101 ? -12.937 -25.778 -31.822 1.00 52.44 101 GLY A O 1
ATOM 797 N N . MET A 1 102 ? -10.907 -25.337 -30.963 1.00 50.34 102 MET A N 1
ATOM 798 C CA . MET A 1 102 ? -11.187 -23.970 -30.505 1.00 50.34 102 MET A CA 1
ATOM 799 C C . MET A 1 102 ? -10.545 -22.904 -31.394 1.00 50.34 102 MET A C 1
ATOM 801 O O . MET A 1 102 ? -11.102 -21.817 -31.556 1.00 50.34 102 MET A O 1
ATOM 805 N N . SER A 1 103 ? -9.375 -23.194 -31.962 1.00 48.50 103 SER A N 1
ATOM 806 C CA . SER A 1 103 ? -8.629 -22.266 -32.809 1.00 48.50 103 SER A CA 1
ATOM 807 C C . SER A 1 103 ? -7.813 -23.010 -33.858 1.00 48.50 103 SER A C 1
ATOM 809 O O . SER A 1 103 ? -7.379 -24.135 -33.639 1.00 48.50 103 SER A O 1
ATOM 811 N N . SER A 1 104 ? -7.580 -22.353 -34.994 1.00 54.16 104 SER A N 1
ATOM 812 C CA . SER A 1 104 ? -6.676 -22.838 -36.040 1.00 54.16 104 SER A CA 1
ATOM 813 C C . SER A 1 104 ? -5.202 -22.512 -35.774 1.00 54.16 104 SER A C 1
ATOM 815 O O . SER A 1 104 ? -4.366 -22.851 -36.605 1.00 54.16 104 SER A O 1
ATOM 817 N N . GLU A 1 105 ? -4.897 -21.797 -34.687 1.00 54.16 105 GLU A N 1
ATOM 818 C CA . GLU A 1 105 ? -3.522 -21.494 -34.276 1.00 54.16 105 GLU A CA 1
ATOM 819 C C . GLU A 1 105 ? -2.804 -22.776 -33.834 1.00 54.16 105 GLU A C 1
ATOM 821 O O . GLU A 1 105 ? -3.330 -23.559 -33.038 1.00 54.16 105 GLU A O 1
ATOM 826 N N . GLU A 1 106 ? -1.603 -22.991 -34.368 1.00 56.75 106 GLU A N 1
ATOM 827 C CA . GLU A 1 106 ? -0.743 -24.109 -33.985 1.00 56.75 106 GLU A CA 1
ATOM 828 C C . GLU A 1 106 ? -0.095 -23.820 -32.612 1.00 56.75 106 GLU A C 1
ATOM 830 O O . GLU A 1 106 ? 0.187 -22.672 -32.286 1.00 56.75 106 GLU A O 1
ATOM 835 N N . GLU A 1 107 ? 0.137 -24.863 -31.806 1.00 63.72 107 GLU A N 1
ATOM 836 C CA . GLU A 1 107 ? 0.837 -24.804 -30.501 1.00 63.72 107 GLU A CA 1
ATOM 837 C C . GLU A 1 107 ? 0.099 -24.141 -29.313 1.00 63.72 107 GLU A C 1
ATOM 839 O O . GLU A 1 107 ? 0.724 -23.822 -28.304 1.00 63.72 107 GLU A O 1
ATOM 844 N N . MET A 1 108 ? -1.230 -24.018 -29.357 1.00 56.62 108 MET A N 1
ATOM 845 C CA . MET A 1 108 ? -2.031 -23.496 -28.236 1.00 56.62 108 MET A CA 1
ATOM 846 C C . MET A 1 108 ? -2.036 -24.427 -27.008 1.00 56.62 108 MET A C 1
ATOM 848 O O . MET A 1 108 ? -2.299 -25.621 -27.137 1.00 56.62 108 MET A O 1
ATOM 852 N N . TYR A 1 109 ? -1.841 -23.874 -25.804 1.00 61.31 109 TYR A N 1
ATOM 853 C CA . TYR A 1 109 ? -1.982 -24.578 -24.518 1.00 61.31 109 TYR A CA 1
ATOM 854 C C . TYR A 1 109 ? -2.490 -23.643 -23.400 1.00 61.31 109 TYR A C 1
ATOM 856 O O . TYR A 1 109 ? -2.466 -22.420 -23.526 1.00 61.31 109 TYR A O 1
ATOM 864 N N . LEU A 1 110 ? -2.972 -24.201 -22.286 1.00 58.34 110 LEU A N 1
ATOM 865 C CA . LEU A 1 110 ? -3.381 -23.435 -21.107 1.00 58.34 110 LEU A CA 1
ATOM 866 C C . LEU A 1 110 ? -2.157 -23.044 -20.278 1.00 58.34 110 LEU A C 1
ATOM 868 O O . LEU A 1 110 ? -1.377 -23.891 -19.856 1.00 58.34 110 LEU A O 1
ATOM 872 N N . THR A 1 111 ? -2.020 -21.762 -19.968 1.00 54.44 111 THR A N 1
ATOM 873 C CA . THR A 1 111 ? -0.931 -21.256 -19.119 1.00 54.44 111 THR A CA 1
ATOM 874 C C . THR A 1 111 ? -1.364 -21.053 -17.670 1.00 54.44 111 THR A C 1
ATOM 876 O O . THR A 1 111 ? -0.549 -21.179 -16.760 1.00 54.44 111 THR A O 1
ATOM 879 N N . ALA A 1 112 ? -2.649 -20.775 -17.431 1.00 48.81 112 ALA A N 1
ATOM 880 C CA . ALA A 1 112 ? -3.195 -20.577 -16.096 1.00 48.81 112 ALA A CA 1
ATOM 881 C C . ALA A 1 112 ? -4.697 -20.886 -16.032 1.00 48.81 112 ALA A C 1
ATOM 883 O O . ALA A 1 112 ? -5.428 -20.774 -17.012 1.00 48.81 112 ALA A O 1
ATOM 884 N N . VAL A 1 113 ? -5.148 -21.223 -14.826 1.00 51.19 113 VAL A N 1
ATOM 885 C CA . VAL A 1 113 ? -6.558 -21.271 -14.413 1.00 51.19 113 VAL A CA 1
ATOM 886 C C . VAL A 1 113 ? -6.667 -20.501 -13.106 1.00 51.19 113 VAL A C 1
ATOM 888 O O . VAL A 1 113 ? -6.016 -20.885 -12.137 1.00 51.19 113 VAL A O 1
ATOM 891 N N . ALA A 1 114 ? -7.428 -19.413 -13.082 1.00 43.97 114 ALA A N 1
ATOM 892 C CA . ALA A 1 114 ? -7.688 -18.639 -11.873 1.00 43.97 114 ALA A CA 1
ATOM 893 C C . ALA A 1 114 ? -9.100 -18.959 -11.366 1.00 43.97 114 ALA A C 1
ATOM 895 O O . ALA A 1 114 ? -10.044 -18.964 -12.152 1.00 43.97 114 ALA A O 1
ATOM 896 N N . HIS A 1 115 ? -9.236 -19.242 -10.072 1.00 43.91 115 HIS A N 1
ATOM 897 C CA . HIS A 1 115 ? -10.518 -19.451 -9.406 1.00 43.91 115 HIS A CA 1
ATOM 898 C C . HIS A 1 115 ? -10.617 -18.519 -8.206 1.00 43.91 115 HIS A C 1
ATOM 900 O O . HIS A 1 115 ? -9.772 -18.576 -7.317 1.00 43.91 115 HIS A O 1
ATOM 906 N N . GLU A 1 116 ? -11.639 -17.672 -8.184 1.00 42.47 116 GLU A N 1
ATOM 907 C CA . GLU A 1 116 ? -11.900 -16.737 -7.098 1.00 42.47 116 GLU A CA 1
ATOM 908 C C . GLU A 1 116 ? -13.261 -17.038 -6.474 1.00 42.47 116 GLU A C 1
ATOM 910 O O . GLU A 1 116 ? -14.261 -17.182 -7.174 1.00 42.47 116 GLU A O 1
ATOM 915 N N . ALA A 1 117 ? -13.289 -17.155 -5.150 1.00 44.69 117 ALA A N 1
ATOM 916 C CA . ALA A 1 117 ? -14.496 -17.396 -4.377 1.00 44.69 117 ALA A CA 1
ATOM 917 C C . ALA A 1 117 ? -14.628 -16.333 -3.287 1.00 44.69 117 ALA A C 1
ATOM 919 O O . ALA A 1 117 ? -13.684 -16.099 -2.529 1.00 44.69 117 ALA A O 1
ATOM 920 N N . PHE A 1 118 ? -15.810 -15.726 -3.188 1.00 41.94 118 PHE A N 1
ATOM 921 C CA . PHE A 1 118 ? -16.165 -14.773 -2.143 1.00 41.94 118 PHE A CA 1
ATOM 922 C C . PHE A 1 118 ? -17.411 -15.249 -1.394 1.00 41.94 118 PHE A C 1
ATOM 924 O O . PHE A 1 118 ? -18.404 -15.661 -1.999 1.00 41.94 118 PHE A O 1
ATOM 931 N N . VAL A 1 119 ? -17.361 -15.186 -0.066 1.00 47.12 119 VAL A N 1
ATOM 932 C CA . VAL A 1 119 ? -18.503 -15.452 0.807 1.00 47.12 119 VAL A CA 1
ATOM 933 C C . VAL A 1 119 ? -18.548 -14.422 1.931 1.00 47.12 119 VAL A C 1
ATOM 935 O O . VAL A 1 119 ? -17.591 -14.291 2.697 1.00 47.12 119 VAL A O 1
ATOM 938 N N . ASP A 1 120 ? -19.675 -13.721 2.060 1.00 41.62 120 ASP A N 1
ATOM 939 C CA . ASP A 1 120 ? -19.978 -12.878 3.219 1.00 41.62 120 ASP A CA 1
ATOM 940 C C . ASP A 1 120 ? -21.174 -13.435 3.991 1.00 41.62 120 ASP A C 1
ATOM 942 O O . ASP A 1 120 ? -22.227 -13.692 3.413 1.00 41.62 120 ASP A O 1
ATOM 946 N N . VAL A 1 121 ? -21.027 -13.654 5.299 1.00 49.66 121 VAL A N 1
ATOM 947 C CA . VAL A 1 121 ? -22.071 -14.247 6.149 1.00 49.66 121 VAL A CA 1
ATOM 948 C C . VAL A 1 121 ? -22.498 -13.262 7.231 1.00 49.66 121 VAL A C 1
ATOM 950 O O . VAL A 1 121 ? -21.789 -13.082 8.227 1.00 49.66 121 VAL A O 1
ATOM 953 N N . SER A 1 122 ? -23.697 -12.688 7.083 1.00 54.38 122 SER A N 1
ATOM 954 C CA . SER A 1 122 ? -24.282 -11.691 7.990 1.00 54.38 122 SER A CA 1
ATOM 955 C C . SER A 1 122 ? -25.716 -12.043 8.428 1.00 54.38 122 SER A C 1
ATOM 957 O O . SER A 1 122 ? -26.306 -13.037 8.004 1.00 54.38 122 SER A O 1
ATOM 959 N N . GLU A 1 123 ? -26.280 -11.272 9.365 1.00 52.88 123 GLU A N 1
ATOM 960 C CA . GLU A 1 123 ? -27.644 -11.475 9.874 1.00 52.88 123 GLU A CA 1
ATOM 961 C C . GLU A 1 123 ? -28.742 -11.238 8.818 1.00 52.88 123 GLU A C 1
ATOM 963 O O . GLU A 1 123 ? -29.869 -11.695 9.015 1.00 52.88 123 GLU A O 1
ATOM 968 N N . GLU A 1 124 ? -28.419 -10.554 7.718 1.00 46.00 124 GLU A N 1
ATOM 969 C CA . GLU A 1 124 ? -29.339 -10.235 6.617 1.00 46.00 124 GLU A CA 1
ATOM 970 C C . GLU A 1 124 ? -29.352 -11.328 5.527 1.00 46.00 124 GLU A C 1
ATOM 972 O O . GLU A 1 124 ? -30.314 -11.428 4.766 1.00 46.00 124 GLU A O 1
ATOM 977 N N . GLY A 1 125 ? -28.346 -12.214 5.514 1.00 48.28 125 GLY A N 1
ATOM 978 C CA . GLY A 1 125 ? -28.192 -13.315 4.562 1.00 48.28 125 GLY A CA 1
ATOM 979 C C . GLY A 1 125 ? -26.720 -13.649 4.300 1.00 48.28 125 GLY A C 1
ATOM 980 O O . GLY A 1 125 ? -25.822 -13.128 4.960 1.00 48.28 125 GLY A O 1
ATOM 981 N N . THR A 1 126 ? -26.470 -14.530 3.329 1.00 40.25 126 THR A N 1
ATOM 982 C CA . THR A 1 126 ? -25.144 -14.671 2.712 1.00 40.25 126 THR A CA 1
ATOM 983 C C . THR A 1 126 ? -25.236 -14.137 1.301 1.00 40.25 126 THR A C 1
ATOM 985 O O . THR A 1 126 ? -26.033 -14.644 0.511 1.00 40.25 126 THR A O 1
ATOM 988 N N . GLU A 1 127 ? -24.431 -13.132 0.990 1.00 37.00 127 GLU A N 1
ATOM 989 C CA . GLU A 1 127 ? -24.222 -12.700 -0.385 1.00 37.00 127 GLU A CA 1
ATOM 990 C C . GLU A 1 127 ? -23.024 -13.484 -0.930 1.00 37.00 127 GLU A C 1
ATOM 992 O O . GLU A 1 127 ? -21.893 -13.351 -0.463 1.00 37.00 127 GLU A O 1
ATOM 997 N N . ALA A 1 128 ? -23.302 -14.389 -1.868 1.00 33.41 128 ALA A N 1
ATOM 998 C CA . ALA A 1 128 ? -22.284 -15.056 -2.666 1.00 33.41 128 ALA A CA 1
ATOM 999 C C . ALA A 1 128 ? -22.246 -14.351 -4.022 1.00 33.41 128 ALA A C 1
ATOM 1001 O O . ALA A 1 128 ? -23.194 -14.458 -4.801 1.00 33.41 128 ALA A O 1
ATOM 1002 N N . ALA A 1 129 ? -21.170 -13.621 -4.289 1.00 29.47 129 ALA A N 1
ATOM 1003 C CA . ALA A 1 129 ? -20.886 -13.055 -5.596 1.00 29.47 129 ALA A CA 1
ATOM 1004 C C . ALA A 1 129 ? -19.609 -13.716 -6.119 1.00 29.47 129 ALA A C 1
ATOM 1006 O O . ALA A 1 129 ? -18.545 -13.575 -5.523 1.00 29.47 129 ALA A O 1
ATOM 1007 N N . ALA A 1 130 ? -19.705 -14.464 -7.217 1.00 32.25 130 ALA A N 1
ATOM 1008 C CA . ALA A 1 130 ? -18.526 -14.798 -8.005 1.00 32.25 130 ALA A CA 1
ATOM 1009 C C . ALA A 1 130 ? -18.205 -13.565 -8.859 1.00 32.25 130 ALA A C 1
ATOM 1011 O O . ALA A 1 130 ? -18.958 -13.225 -9.772 1.00 32.25 130 ALA A O 1
ATOM 1012 N N . ALA A 1 131 ? -17.137 -12.843 -8.524 1.00 28.91 131 ALA A N 1
ATOM 1013 C CA . ALA A 1 131 ? -16.673 -11.721 -9.329 1.00 28.91 131 ALA A CA 1
ATOM 1014 C C . ALA A 1 131 ? -15.760 -12.239 -10.452 1.00 28.91 131 ALA A C 1
ATOM 1016 O O . ALA A 1 131 ? -14.797 -12.964 -10.209 1.00 28.91 131 ALA A O 1
ATOM 1017 N N . VAL A 1 132 ? -16.075 -11.873 -11.696 1.00 32.53 132 VAL A N 1
ATOM 1018 C CA . VAL A 1 132 ? -15.300 -12.240 -12.890 1.00 32.53 132 VAL A CA 1
ATOM 1019 C C . VAL A 1 132 ? -14.136 -11.262 -13.051 1.00 32.53 132 VAL A C 1
ATOM 1021 O O . VAL A 1 132 ? -14.351 -10.115 -13.443 1.00 32.53 132 VAL A O 1
ATOM 1024 N N . VAL A 1 133 ? -12.898 -11.700 -12.799 1.00 28.72 133 VAL A N 1
ATOM 1025 C CA . VAL A 1 133 ? -11.697 -10.890 -13.076 1.00 28.72 133 VAL A CA 1
ATOM 1026 C C . VAL A 1 133 ? -11.068 -11.294 -14.411 1.00 28.72 133 VAL A C 1
ATOM 1028 O O . VAL A 1 133 ? -10.696 -12.441 -14.642 1.00 28.72 133 VAL A O 1
ATOM 1031 N N . ILE A 1 134 ? -10.948 -10.307 -15.302 1.00 33.47 134 ILE A N 1
ATOM 1032 C CA . ILE A 1 134 ? -10.447 -10.423 -16.676 1.00 33.47 134 ILE A CA 1
ATOM 1033 C C . ILE A 1 134 ? -8.943 -10.118 -16.697 1.00 33.47 134 ILE A C 1
ATOM 1035 O O . ILE A 1 134 ? -8.531 -9.017 -16.335 1.00 33.47 134 ILE A O 1
ATOM 1039 N N . GLY A 1 135 ? -8.121 -11.050 -17.185 1.00 29.78 135 GLY A N 1
ATOM 1040 C CA . GLY A 1 135 ? -6.701 -10.819 -17.467 1.00 29.78 135 GLY A CA 1
ATOM 1041 C C . GLY A 1 135 ? -6.445 -10.645 -18.964 1.00 29.78 135 GLY A C 1
ATOM 1042 O O . GLY A 1 135 ? -6.550 -11.598 -19.733 1.00 29.78 135 GLY A O 1
ATOM 1043 N N . ARG A 1 136 ? -6.073 -9.439 -19.407 1.00 30.48 136 ARG A N 1
ATOM 1044 C CA . ARG A 1 136 ? -5.506 -9.231 -20.747 1.00 30.48 136 ARG A CA 1
ATOM 1045 C C . ARG A 1 136 ? -4.025 -9.601 -20.694 1.00 30.48 136 ARG A C 1
ATOM 1047 O O . ARG A 1 136 ? -3.225 -8.806 -20.225 1.00 30.48 136 ARG A O 1
ATOM 1054 N N . SER A 1 137 ? -3.656 -10.775 -21.201 1.00 34.09 137 SER A N 1
ATOM 1055 C CA . SER A 1 137 ? -2.248 -11.145 -21.388 1.00 34.09 137 SER A CA 1
ATOM 1056 C C . SER A 1 137 ? -1.889 -11.197 -22.882 1.00 34.09 137 SER A C 1
ATOM 1058 O O . SER A 1 137 ? -2.660 -11.753 -23.681 1.00 34.09 137 SER A O 1
ATOM 1060 N N . PRO A 1 138 ? -0.743 -10.624 -23.298 1.00 30.92 138 PRO A N 1
ATOM 1061 C CA . PRO A 1 138 ? -0.180 -10.850 -24.627 1.00 30.92 138 PRO A CA 1
ATOM 1062 C C . PRO A 1 138 ? 0.282 -12.305 -24.846 1.00 30.92 138 PRO A C 1
ATOM 1064 O O . PRO A 1 138 ? 0.475 -12.683 -25.993 1.00 30.92 138 PRO A O 1
ATOM 1067 N N . GLU A 1 139 ? 0.369 -13.121 -23.790 1.00 34.00 139 GLU A N 1
ATOM 1068 C CA . GLU A 1 139 ? 0.889 -14.502 -23.788 1.00 34.00 139 GLU A CA 1
ATOM 1069 C C . GLU A 1 139 ? -0.205 -15.579 -23.654 1.00 34.00 139 GLU A C 1
ATOM 1071 O O . GLU A 1 139 ? 0.091 -16.766 -23.596 1.00 34.00 139 GLU A O 1
ATOM 1076 N N . VAL A 1 140 ? -1.477 -15.183 -23.533 1.00 37.97 140 VAL A N 1
ATOM 1077 C CA . VAL A 1 140 ? -2.592 -16.124 -23.342 1.00 37.97 140 VAL A CA 1
ATOM 1078 C C . VAL A 1 140 ? -3.301 -16.385 -24.663 1.00 37.97 140 VAL A C 1
ATOM 1080 O O . VAL A 1 140 ? -3.877 -15.462 -25.251 1.00 37.97 140 VAL A O 1
ATOM 1083 N N . ASP A 1 141 ? -3.300 -17.646 -25.080 1.00 38.81 141 ASP A N 1
ATOM 1084 C CA . ASP A 1 141 ? -3.939 -18.111 -26.308 1.00 38.81 141 ASP A CA 1
ATOM 1085 C C . ASP A 1 141 ? -5.445 -18.392 -26.152 1.00 38.81 141 ASP A C 1
ATOM 1087 O O . ASP A 1 141 ? -6.147 -18.402 -27.155 1.00 38.81 141 ASP A O 1
ATOM 1091 N N . ALA A 1 142 ? -5.972 -18.538 -24.923 1.00 38.47 142 ALA A N 1
ATOM 1092 C CA . ALA A 1 142 ? -7.407 -18.705 -24.642 1.00 38.47 142 ALA A CA 1
ATOM 1093 C C . ALA A 1 142 ? -7.867 -18.001 -23.343 1.00 38.47 142 ALA A C 1
ATOM 1095 O O . ALA A 1 142 ? -7.214 -18.103 -22.308 1.00 38.47 142 ALA A O 1
ATOM 1096 N N . LEU A 1 143 ? -9.007 -17.303 -23.370 1.00 42.19 143 LEU A N 1
ATOM 1097 C CA . LEU A 1 143 ? -9.589 -16.581 -22.224 1.00 42.19 143 LEU A CA 1
ATOM 1098 C C . LEU A 1 143 ? -10.592 -17.459 -21.465 1.00 42.19 143 LEU A C 1
ATOM 1100 O O . LEU A 1 143 ? -11.640 -17.767 -22.016 1.00 42.19 143 LEU A O 1
ATOM 1104 N N . LEU A 1 144 ? -10.312 -17.811 -20.207 1.00 43.44 144 LEU A N 1
ATOM 1105 C CA . LEU A 1 144 ? -11.213 -18.588 -19.340 1.00 43.44 144 LEU A CA 1
ATOM 1106 C C . LEU A 1 144 ? -12.032 -17.666 -18.416 1.00 43.44 144 LEU A C 1
ATOM 1108 O O . LEU A 1 144 ? -11.460 -16.768 -17.801 1.00 43.44 144 LEU A O 1
ATOM 1112 N N . PHE A 1 145 ? -13.344 -17.884 -18.299 1.00 43.50 145 PHE A N 1
ATOM 1113 C CA . PHE A 1 145 ? -14.241 -17.152 -17.387 1.00 43.50 145 PHE A CA 1
ATOM 1114 C C . PHE A 1 145 ? -15.311 -18.090 -16.801 1.00 43.50 145 PHE A C 1
ATOM 1116 O O . PHE A 1 145 ? -15.600 -19.119 -17.400 1.00 43.50 145 PHE A O 1
ATOM 1123 N N . ASP A 1 146 ? -15.873 -17.752 -15.638 1.00 42.25 146 ASP A N 1
ATOM 1124 C CA . ASP A 1 146 ? -16.931 -18.513 -14.949 1.00 42.25 146 ASP A CA 1
ATOM 1125 C C . ASP A 1 146 ? -18.117 -17.578 -14.682 1.00 42.25 146 ASP A C 1
ATOM 1127 O O . ASP A 1 146 ? -17.938 -16.479 -14.152 1.00 42.25 146 ASP A O 1
ATOM 1131 N N . THR A 1 147 ? -19.324 -17.972 -15.081 1.00 45.44 147 THR A N 1
ATOM 1132 C CA . THR A 1 147 ? -20.556 -17.221 -14.815 1.00 45.44 147 THR A CA 1
ATOM 1133 C C . THR A 1 147 ? -21.367 -17.918 -13.730 1.00 45.44 147 THR A C 1
ATOM 1135 O O . THR A 1 147 ? -22.082 -18.878 -14.010 1.00 45.44 147 THR A O 1
ATOM 1138 N N . ALA A 1 148 ? -21.335 -17.396 -12.503 1.00 42.09 148 ALA A N 1
ATOM 1139 C CA . ALA A 1 148 ? -22.257 -17.808 -11.446 1.00 42.09 148 ALA A CA 1
ATOM 1140 C C . ALA A 1 148 ? -23.069 -16.601 -10.952 1.00 42.09 148 ALA A C 1
ATOM 1142 O O . ALA A 1 148 ? -22.627 -15.839 -10.095 1.00 42.09 148 ALA A O 1
ATOM 1143 N N . GLY A 1 149 ? -24.274 -16.413 -11.501 1.00 41.97 149 GLY A N 1
ATOM 1144 C CA . GLY A 1 149 ? -25.183 -15.348 -11.070 1.00 41.97 149 GLY A CA 1
ATOM 1145 C C . GLY A 1 149 ? -26.390 -15.130 -11.995 1.00 41.97 149 GLY A C 1
ATOM 1146 O O . GLY A 1 149 ? -26.465 -15.728 -13.065 1.00 41.97 149 GLY A O 1
ATOM 1147 N N . PRO A 1 150 ? -27.365 -14.294 -11.589 1.00 36.28 150 PRO A N 1
ATOM 1148 C CA . PRO A 1 150 ? -28.595 -14.035 -12.347 1.00 36.28 150 PRO A CA 1
ATOM 1149 C C . PRO A 1 150 ? -28.474 -13.041 -13.534 1.00 36.28 150 PRO A C 1
ATOM 1151 O O . PRO A 1 150 ? -29.504 -12.676 -14.098 1.00 36.28 150 PRO A O 1
ATOM 1154 N N . GLU A 1 151 ? -27.273 -12.614 -13.950 1.00 41.38 151 GLU A N 1
ATOM 1155 C CA . GLU A 1 151 ? -27.033 -11.689 -15.083 1.00 41.38 151 GLU A CA 1
ATOM 1156 C C . GLU A 1 151 ? -25.964 -12.215 -16.074 1.00 41.38 151 GLU A C 1
ATOM 1158 O O . GLU A 1 151 ? -25.155 -13.059 -15.699 1.00 41.38 151 GLU A O 1
ATOM 1163 N N . PRO A 1 152 ? -25.886 -11.628 -17.290 1.00 48.44 152 PRO A N 1
ATOM 1164 C CA . PRO A 1 152 ? -26.428 -12.155 -18.543 1.00 48.44 152 PRO A CA 1
ATOM 1165 C C . PRO A 1 152 ? -25.595 -13.305 -19.161 1.00 48.44 152 PRO A C 1
ATOM 1167 O O . PRO A 1 152 ? -24.435 -13.498 -18.823 1.00 48.44 152 PRO A O 1
ATOM 1170 N N . ASP A 1 153 ? -26.202 -14.041 -20.100 1.00 56.75 153 ASP A N 1
ATOM 1171 C CA . ASP A 1 153 ? -25.619 -15.188 -20.825 1.00 56.75 153 ASP A CA 1
ATOM 1172 C C . ASP A 1 153 ? -24.195 -14.970 -21.394 1.00 56.75 153 ASP A C 1
ATOM 1174 O O . ASP A 1 153 ? -23.739 -13.838 -21.612 1.00 56.75 153 ASP A O 1
ATOM 1178 N N . SER A 1 154 ? -23.486 -16.066 -21.706 1.00 54.12 154 SER A N 1
ATOM 1179 C CA . SER A 1 154 ? -22.102 -16.018 -22.226 1.00 54.12 154 SER A CA 1
ATOM 1180 C C . SER A 1 154 ? -21.968 -15.178 -23.503 1.00 54.12 154 SER A C 1
ATOM 1182 O O . SER A 1 154 ? -20.892 -14.658 -23.810 1.00 54.12 154 SER A O 1
ATOM 1184 N N . GLY A 1 155 ? -23.060 -15.024 -24.262 1.00 54.22 155 GLY A N 1
ATOM 1185 C CA . GLY A 1 155 ? -23.121 -14.183 -25.454 1.00 54.22 155 GLY A CA 1
ATOM 1186 C C . GLY A 1 155 ? -22.973 -12.696 -25.126 1.00 54.22 155 GLY A C 1
ATOM 1187 O O . GLY A 1 155 ? -22.166 -11.993 -25.734 1.00 54.22 155 GLY A O 1
ATOM 1188 N N . THR A 1 156 ? -23.681 -12.212 -24.116 1.00 58.47 156 THR A N 1
ATOM 1189 C CA . THR A 1 156 ? -23.603 -10.805 -23.703 1.00 58.47 156 THR A CA 1
ATOM 1190 C C . THR A 1 156 ? -22.208 -10.449 -23.170 1.00 58.47 156 THR A C 1
ATOM 1192 O O . THR A 1 156 ? -21.686 -9.367 -23.450 1.00 58.47 156 THR A O 1
ATOM 1195 N N . LEU A 1 157 ? -21.556 -11.377 -22.464 1.00 55.34 157 LEU A N 1
ATOM 1196 C CA . LEU A 1 157 ? -20.156 -11.248 -22.035 1.00 55.34 157 LEU A CA 1
ATOM 1197 C C . LEU A 1 157 ? -19.182 -11.239 -23.222 1.00 55.34 157 LEU A C 1
ATOM 1199 O O . LEU A 1 157 ? -18.321 -10.361 -23.301 1.00 55.34 157 LEU A O 1
ATOM 1203 N N . SER A 1 158 ? -19.370 -12.137 -24.192 1.00 53.53 158 SER A N 1
ATOM 1204 C CA . SER A 1 158 ? -18.619 -12.152 -25.455 1.00 53.53 158 SER A CA 1
ATOM 1205 C C . SER A 1 158 ? -18.712 -10.815 -26.207 1.00 53.53 158 SER A C 1
ATOM 1207 O O . SER A 1 158 ? -17.691 -10.295 -26.663 1.00 53.53 158 SER A O 1
ATOM 1209 N N . ASP A 1 159 ? -19.894 -10.194 -26.263 1.00 58.34 159 ASP A N 1
ATOM 1210 C CA . ASP A 1 159 ? -20.088 -8.894 -26.922 1.00 58.34 159 ASP A CA 1
ATOM 1211 C C . ASP A 1 159 ? -19.346 -7.760 -26.196 1.00 58.34 159 ASP A C 1
ATOM 1213 O O . ASP A 1 159 ? -18.758 -6.882 -26.839 1.00 58.34 159 ASP A O 1
ATOM 1217 N N . ARG A 1 160 ? -19.290 -7.806 -24.857 1.00 55.91 160 ARG A N 1
ATOM 1218 C CA . ARG A 1 160 ? -18.484 -6.871 -24.053 1.00 55.91 160 ARG A CA 1
ATOM 1219 C C . ARG A 1 160 ? -16.986 -7.068 -24.290 1.00 55.91 160 ARG A C 1
ATOM 1221 O O . ARG A 1 160 ? -16.273 -6.074 -24.420 1.00 55.91 160 ARG A O 1
ATOM 1228 N N . PHE A 1 161 ? -16.512 -8.309 -24.420 1.00 53.00 161 PHE A N 1
ATOM 1229 C CA . PHE A 1 161 ? -15.108 -8.598 -24.739 1.00 53.00 161 PHE A CA 1
ATOM 1230 C C . PHE A 1 161 ? -14.710 -8.070 -26.122 1.00 53.00 161 PHE A C 1
ATOM 1232 O O . PHE A 1 161 ? -13.682 -7.400 -26.258 1.00 53.00 161 PHE A O 1
ATOM 1239 N N . MET A 1 162 ? -15.559 -8.277 -27.132 1.00 56.56 162 MET A N 1
ATOM 1240 C CA . MET A 1 162 ? -15.342 -7.739 -28.479 1.00 56.56 162 MET A CA 1
ATOM 1241 C C . MET A 1 162 ? -15.346 -6.201 -28.488 1.00 56.56 162 MET A C 1
ATOM 1243 O O . MET A 1 162 ? -14.507 -5.584 -29.152 1.00 56.56 162 MET A O 1
ATOM 1247 N N . ALA A 1 163 ? -16.243 -5.570 -27.721 1.00 52.03 163 ALA A N 1
ATOM 1248 C CA . ALA A 1 163 ? -16.300 -4.115 -27.564 1.00 52.03 163 ALA A CA 1
ATOM 1249 C C . ALA A 1 163 ? -15.075 -3.540 -26.824 1.00 52.03 163 ALA A C 1
ATOM 1251 O O . ALA A 1 163 ? -14.639 -2.434 -27.140 1.00 52.03 163 ALA A O 1
ATOM 1252 N N . ALA A 1 164 ? -14.478 -4.306 -25.905 1.00 47.56 164 ALA A N 1
ATOM 1253 C CA . ALA A 1 164 ? -13.248 -3.960 -25.185 1.00 47.56 164 ALA A CA 1
ATOM 1254 C C . ALA A 1 164 ? -11.956 -4.204 -25.998 1.00 47.56 164 ALA A C 1
ATOM 1256 O O . ALA A 1 164 ? -10.848 -4.005 -25.496 1.00 47.56 164 ALA A O 1
ATOM 1257 N N . GLY A 1 165 ? -12.072 -4.617 -27.265 1.00 42.47 165 GLY A N 1
ATOM 1258 C CA . GLY A 1 165 ? -10.935 -4.786 -28.172 1.00 42.47 165 GLY A CA 1
ATOM 1259 C C . GLY A 1 165 ? -10.264 -6.160 -28.121 1.00 42.47 165 GLY A C 1
ATOM 1260 O O . GLY A 1 165 ? -9.211 -6.328 -28.738 1.00 42.47 165 GLY A O 1
ATOM 1261 N N . VAL A 1 166 ? -10.863 -7.148 -27.448 1.00 47.34 166 VAL A N 1
ATOM 1262 C CA . VAL A 1 166 ? -10.444 -8.554 -27.531 1.00 47.34 166 VAL A CA 1
ATOM 1263 C C . VAL A 1 166 ? -10.892 -9.092 -28.889 1.00 47.34 166 VAL A C 1
ATOM 1265 O O . VAL A 1 166 ? -12.082 -9.254 -29.132 1.00 47.34 166 VAL A O 1
ATOM 1268 N N . LYS A 1 167 ? -9.953 -9.318 -29.810 1.00 46.91 167 LYS A N 1
ATOM 1269 C CA . LYS A 1 167 ? -10.223 -9.870 -31.147 1.00 46.91 167 LYS A CA 1
ATOM 1270 C C . LYS A 1 167 ? -9.346 -11.099 -31.369 1.00 46.91 167 LYS A C 1
ATOM 1272 O O . LYS A 1 167 ? -8.174 -11.073 -31.007 1.00 46.91 167 LYS A O 1
ATOM 1277 N N . CYS A 1 168 ? -9.912 -12.131 -31.994 1.00 44.06 168 CYS A N 1
ATOM 1278 C CA . CYS A 1 168 ? -9.198 -13.327 -32.465 1.00 44.06 168 CYS A CA 1
ATOM 1279 C C . CYS A 1 168 ? -8.619 -14.263 -31.384 1.00 44.06 168 CYS A C 1
ATOM 1281 O O . CYS A 1 168 ? -7.760 -15.071 -31.713 1.00 44.06 168 CYS A O 1
ATOM 1283 N N . LYS A 1 169 ? -9.079 -14.193 -30.126 1.00 44.47 169 LYS A N 1
ATOM 1284 C CA . LYS A 1 169 ? -8.690 -15.153 -29.076 1.00 44.47 169 LYS A CA 1
ATOM 1285 C C . LYS A 1 169 ? -9.873 -16.060 -28.720 1.00 44.47 169 LYS A C 1
ATOM 1287 O O . LYS A 1 169 ? -10.952 -15.508 -28.497 1.00 44.47 169 LYS A O 1
ATOM 1292 N N . PRO A 1 170 ? -9.715 -17.396 -28.668 1.00 47.06 170 PRO A N 1
ATOM 1293 C CA . PRO A 1 170 ? -10.766 -18.287 -28.197 1.00 47.06 170 PRO A CA 1
ATOM 1294 C C . PRO A 1 170 ? -11.139 -17.982 -26.742 1.00 47.06 170 PRO A C 1
ATOM 1296 O O . PRO A 1 170 ? -10.281 -17.804 -25.880 1.00 47.06 170 PRO A O 1
ATOM 1299 N N . ILE A 1 171 ? -12.437 -17.892 -26.481 1.00 47.44 171 ILE A N 1
ATOM 1300 C CA . ILE A 1 171 ? -13.018 -17.598 -25.167 1.00 47.44 171 ILE A CA 1
ATOM 1301 C C . ILE A 1 171 ? -13.660 -18.894 -24.649 1.00 47.44 171 ILE A C 1
ATOM 1303 O O . ILE A 1 171 ? -14.352 -19.546 -25.420 1.00 47.44 171 ILE A O 1
ATOM 1307 N N . VAL A 1 172 ? -13.428 -19.283 -23.394 1.00 47.06 172 VAL A N 1
ATOM 1308 C CA . VAL A 1 172 ? -13.885 -20.530 -22.760 1.00 47.06 172 VAL A CA 1
ATOM 1309 C C . VAL A 1 172 ? -14.646 -20.217 -21.474 1.00 47.06 172 VAL A C 1
ATOM 1311 O O . VAL A 1 172 ? -14.056 -19.739 -20.510 1.00 47.06 172 VAL A O 1
ATOM 1314 N N . ASN A 1 173 ? -15.947 -20.510 -21.438 1.00 47.06 173 ASN A N 1
ATOM 1315 C CA . ASN A 1 173 ? -16.723 -20.468 -20.191 1.00 47.06 173 ASN A CA 1
ATOM 1316 C C . ASN A 1 173 ? -16.562 -21.799 -19.432 1.00 47.06 173 ASN A C 1
ATOM 1318 O O . ASN A 1 173 ? -16.798 -22.837 -20.050 1.00 47.06 173 ASN A O 1
ATOM 1322 N N . VAL A 1 174 ? -16.181 -21.780 -18.149 1.00 46.09 174 VAL A N 1
ATOM 1323 C CA . VAL A 1 174 ? -16.125 -22.944 -17.244 1.00 46.09 174 VAL A CA 1
ATOM 1324 C C . VAL A 1 174 ? -17.112 -22.745 -16.097 1.00 46.09 174 VAL A C 1
ATOM 1326 O O . VAL A 1 174 ? -16.776 -22.091 -15.121 1.00 46.09 174 VAL A O 1
ATOM 1329 N N . GLU A 1 175 ? -18.310 -23.329 -16.185 1.00 49.50 175 GLU A N 1
ATOM 1330 C CA . GLU A 1 175 ? -19.341 -23.146 -15.147 1.00 49.50 175 GLU A CA 1
ATOM 1331 C C . GLU A 1 175 ? -19.128 -24.045 -13.916 1.00 49.50 175 GLU A C 1
ATOM 1333 O O . GLU A 1 175 ? -19.402 -25.244 -13.988 1.00 49.50 175 GLU A O 1
ATOM 1338 N N . LEU A 1 176 ? -18.725 -23.482 -12.767 1.00 39.91 176 LEU A N 1
ATOM 1339 C CA . LEU A 1 176 ? -18.642 -24.192 -11.476 1.00 39.91 176 LEU A CA 1
ATOM 1340 C C . LEU A 1 176 ? -19.920 -24.057 -10.635 1.00 39.91 176 LEU A C 1
ATOM 1342 O O . LEU A 1 176 ? -19.990 -23.279 -9.686 1.00 39.91 176 LEU A O 1
ATOM 1346 N N . PHE A 1 177 ? -20.947 -24.880 -10.888 1.00 40.69 177 PHE A N 1
ATOM 1347 C CA . PHE A 1 177 ? -22.118 -24.917 -9.994 1.00 40.69 177 PHE A CA 1
ATOM 1348 C C . PHE A 1 177 ? -21.829 -25.686 -8.682 1.00 40.69 177 PHE A C 1
ATOM 1350 O O . PHE A 1 177 ? -21.860 -26.920 -8.621 1.00 40.69 177 PHE A O 1
ATOM 1357 N N . GLY A 1 178 ? -21.583 -24.933 -7.602 1.00 38.88 178 GLY A N 1
ATOM 1358 C CA . GLY A 1 178 ? -21.351 -25.426 -6.232 1.00 38.88 178 GLY A CA 1
ATOM 1359 C C . GLY A 1 178 ? -22.547 -25.346 -5.263 1.00 38.88 178 GLY A C 1
ATOM 1360 O O . GLY A 1 178 ? -22.371 -25.557 -4.066 1.00 38.88 178 GLY A O 1
ATOM 1361 N N . GLY A 1 179 ? -23.763 -25.038 -5.728 1.00 37.66 179 GLY A N 1
ATOM 1362 C CA . GLY A 1 179 ? -24.955 -24.930 -4.871 1.00 37.66 179 GLY A CA 1
ATOM 1363 C C . GLY A 1 179 ? -25.737 -26.243 -4.726 1.00 37.66 179 GLY A C 1
ATOM 1364 O O . GLY A 1 179 ? -26.131 -26.846 -5.724 1.00 37.66 179 GLY A O 1
ATOM 1365 N N . TRP A 1 180 ? -26.033 -26.675 -3.492 1.00 38.03 180 TRP A N 1
ATOM 1366 C CA . TRP A 1 180 ? -27.000 -27.754 -3.243 1.00 38.03 180 TRP A CA 1
ATOM 1367 C C . TRP A 1 180 ? -28.422 -27.181 -3.269 1.00 38.03 180 TRP A C 1
ATOM 1369 O O . TRP A 1 180 ? -28.836 -26.472 -2.356 1.00 38.03 180 TRP A O 1
ATOM 1379 N N . THR A 1 181 ? -29.176 -27.473 -4.326 1.00 45.50 181 THR A N 1
ATOM 1380 C CA . THR A 1 181 ? -30.526 -26.919 -4.550 1.00 45.50 181 THR A CA 1
ATOM 1381 C C . THR A 1 181 ? -31.647 -27.763 -3.944 1.00 45.50 181 THR A C 1
ATOM 1383 O O . THR A 1 181 ? -32.815 -27.419 -4.087 1.00 45.50 181 THR A O 1
ATOM 1386 N N . GLY A 1 182 ? -31.331 -28.893 -3.296 1.00 41.38 182 GLY A N 1
ATOM 1387 C CA . GLY A 1 182 ? -32.284 -29.741 -2.560 1.00 41.38 182 GLY A CA 1
ATOM 1388 C C . GLY A 1 182 ? -33.495 -30.283 -3.348 1.00 41.38 182 GLY A C 1
ATOM 1389 O O . GLY A 1 182 ? -34.303 -31.012 -2.776 1.00 41.38 182 GLY A O 1
ATOM 1390 N N . ARG A 1 183 ? -33.644 -29.948 -4.639 1.00 39.66 183 ARG A N 1
ATOM 1391 C CA . ARG A 1 183 ? -34.878 -30.116 -5.428 1.00 39.66 183 ARG A CA 1
ATOM 1392 C C . ARG A 1 183 ? -34.792 -31.113 -6.571 1.00 39.66 183 ARG A C 1
ATOM 1394 O O . ARG A 1 183 ? -35.814 -31.385 -7.194 1.00 39.66 183 ARG A O 1
ATOM 1401 N N . PHE A 1 184 ? -33.616 -31.662 -6.852 1.00 42.81 184 PHE A N 1
ATOM 1402 C CA . PHE A 1 184 ? -33.416 -32.483 -8.042 1.00 42.81 184 PHE A CA 1
ATOM 1403 C C . PHE A 1 184 ? -33.067 -33.926 -7.685 1.00 42.81 184 PHE A C 1
ATOM 1405 O O . PHE A 1 184 ? -32.217 -34.193 -6.832 1.00 42.81 184 PHE A O 1
ATOM 1412 N N . GLU A 1 185 ? -33.743 -34.867 -8.347 1.00 38.53 185 GLU A N 1
ATOM 1413 C CA . GLU A 1 185 ? -33.337 -36.269 -8.349 1.00 38.53 185 GLU A CA 1
ATOM 1414 C C . GLU A 1 185 ? -31.966 -36.398 -9.028 1.00 38.53 185 GLU A C 1
ATOM 1416 O O . GLU A 1 185 ? -31.667 -35.712 -10.009 1.00 38.53 185 GLU A O 1
ATOM 1421 N N . ARG A 1 186 ? -31.108 -37.280 -8.494 1.00 35.03 186 ARG A N 1
ATOM 1422 C CA . ARG A 1 186 ? -29.786 -37.558 -9.073 1.00 35.03 186 ARG A CA 1
ATOM 1423 C C . ARG A 1 186 ? -29.928 -37.903 -10.561 1.00 35.03 186 ARG A C 1
ATOM 1425 O O . ARG A 1 186 ? -30.652 -38.829 -10.907 1.00 35.03 186 ARG A O 1
ATOM 1432 N N . GLY A 1 187 ? -29.180 -37.200 -11.411 1.00 36.97 187 GLY A N 1
ATOM 1433 C CA . GLY A 1 187 ? -29.010 -37.555 -12.822 1.00 36.97 187 GLY A CA 1
ATOM 1434 C C . GLY A 1 187 ? -30.072 -37.039 -13.796 1.00 36.97 187 GLY A C 1
ATOM 1435 O O . GLY A 1 187 ? -30.013 -37.426 -14.959 1.00 36.97 187 GLY A O 1
ATOM 1436 N N . VAL A 1 188 ? -31.007 -36.167 -13.392 1.00 39.91 188 VAL A N 1
ATOM 1437 C CA . VAL A 1 188 ? -31.934 -35.513 -14.337 1.00 39.91 188 VAL A CA 1
ATOM 1438 C C . VAL A 1 188 ? -31.963 -34.007 -14.110 1.00 39.91 188 VAL A C 1
ATOM 1440 O O . VAL A 1 188 ? -32.586 -33.520 -13.171 1.00 39.91 188 VAL A O 1
ATOM 1443 N N . PHE A 1 189 ? -31.314 -33.255 -15.002 1.00 39.31 189 PHE A N 1
ATOM 1444 C CA . PHE A 1 189 ? -31.559 -31.822 -15.101 1.00 39.31 189 PHE A CA 1
ATOM 1445 C C . PHE A 1 189 ? -33.002 -31.588 -15.564 1.00 39.31 189 PHE A C 1
ATOM 1447 O O . PHE A 1 189 ? -33.390 -32.128 -16.606 1.00 39.31 189 PHE A O 1
ATOM 1454 N N . PRO A 1 190 ? -33.804 -30.789 -14.841 1.00 44.28 190 PRO A N 1
ATOM 1455 C CA . PRO A 1 190 ? -35.103 -30.360 -15.335 1.00 44.28 190 PRO A CA 1
ATOM 1456 C C . PRO A 1 190 ? -34.957 -29.634 -16.678 1.00 44.28 190 PRO A C 1
ATOM 1458 O O . PRO A 1 190 ? -33.939 -28.993 -16.947 1.00 44.28 190 PRO A O 1
ATOM 1461 N N . GLU A 1 191 ? -35.995 -29.699 -17.513 1.00 45.56 191 GLU A N 1
ATOM 1462 C CA . GLU A 1 191 ? -36.012 -29.100 -18.858 1.00 45.56 191 GLU A CA 1
ATOM 1463 C C . GLU A 1 191 ? -35.617 -27.611 -18.854 1.00 45.56 191 GLU A C 1
ATOM 1465 O O . GLU A 1 191 ? -34.986 -27.137 -19.792 1.00 45.56 191 GLU A O 1
ATOM 1470 N N . GLU A 1 192 ? -35.929 -26.872 -17.788 1.00 47.38 192 GLU A N 1
ATOM 1471 C CA . GLU A 1 192 ? -35.534 -25.467 -17.621 1.00 47.38 192 GLU A CA 1
ATOM 1472 C C . GLU A 1 192 ? -34.014 -25.267 -17.475 1.00 47.38 192 GLU A C 1
ATOM 1474 O O . GLU A 1 192 ? -33.466 -24.350 -18.090 1.00 47.38 192 GLU A O 1
ATOM 1479 N N . VAL A 1 193 ? -33.328 -26.155 -16.746 1.00 46.41 193 VAL A N 1
ATOM 1480 C CA . VAL A 1 193 ? -31.868 -26.135 -16.555 1.00 46.41 193 VAL A CA 1
ATOM 1481 C C . VAL A 1 193 ? -31.172 -26.618 -17.822 1.00 46.41 193 VAL A C 1
ATOM 1483 O O . VAL A 1 193 ? -30.242 -25.983 -18.310 1.00 46.41 193 VAL A O 1
ATOM 1486 N N . ARG A 1 194 ? -31.684 -27.689 -18.440 1.00 48.66 194 ARG A N 1
ATOM 1487 C CA . ARG A 1 194 ? -31.192 -28.173 -19.737 1.00 48.66 194 ARG A CA 1
ATOM 1488 C C . ARG A 1 194 ? -31.315 -27.107 -20.826 1.00 48.66 194 ARG A C 1
ATOM 1490 O O . ARG A 1 194 ? -30.421 -26.974 -21.654 1.00 48.66 194 ARG A O 1
ATOM 1497 N N . ARG A 1 195 ? -32.394 -26.320 -20.815 1.00 50.84 195 ARG A N 1
ATOM 1498 C CA . ARG A 1 195 ? -32.585 -25.201 -21.743 1.00 50.84 195 ARG A CA 1
ATOM 1499 C C . ARG A 1 195 ? -31.582 -24.073 -21.503 1.00 50.84 195 ARG A C 1
ATOM 1501 O O . ARG A 1 195 ? -31.249 -23.395 -22.463 1.00 50.84 195 ARG A O 1
ATOM 1508 N N . ALA A 1 196 ? -31.097 -23.870 -20.278 1.00 49.12 196 ALA A N 1
ATOM 1509 C CA . ALA A 1 196 ? -30.004 -22.932 -20.019 1.00 49.12 196 ALA A CA 1
ATOM 1510 C C . ALA A 1 196 ? -28.703 -23.413 -20.674 1.00 49.12 196 ALA A C 1
ATOM 1512 O O . ALA A 1 196 ? -28.187 -22.716 -21.538 1.00 49.12 196 ALA A O 1
ATOM 1513 N N . TYR A 1 197 ? -28.284 -24.654 -20.407 1.00 48.66 197 TYR A N 1
ATOM 1514 C CA . TYR A 1 197 ? -27.111 -25.261 -21.051 1.00 48.66 197 TYR A CA 1
ATOM 1515 C C . TYR A 1 197 ? -27.192 -25.257 -22.585 1.00 48.66 197 TYR A C 1
ATOM 1517 O O . TYR A 1 197 ? -26.231 -24.909 -23.265 1.00 48.66 197 TYR A O 1
ATOM 1525 N N . LEU A 1 198 ? -28.349 -25.615 -23.150 1.00 50.91 198 LEU A N 1
ATOM 1526 C CA . LEU A 1 198 ? -28.546 -25.614 -24.602 1.00 50.91 198 LEU A CA 1
ATOM 1527 C C . LEU A 1 198 ? -28.484 -24.203 -25.198 1.00 50.91 198 LEU A C 1
ATOM 1529 O O . LEU A 1 198 ? -27.920 -24.051 -26.275 1.00 50.91 198 LEU A O 1
ATOM 1533 N N . ARG A 1 199 ? -28.994 -23.177 -24.501 1.00 55.00 199 ARG A N 1
ATOM 1534 C CA . ARG A 1 199 ? -28.842 -21.778 -24.935 1.00 55.00 199 ARG A CA 1
ATOM 1535 C C . ARG A 1 199 ? -27.375 -21.358 -24.972 1.00 55.00 199 ARG A C 1
ATOM 1537 O O . ARG A 1 199 ? -26.981 -20.714 -25.936 1.00 55.00 199 ARG A O 1
ATOM 1544 N N . GLU A 1 200 ? -26.574 -21.756 -23.985 1.00 51.44 200 GLU A N 1
ATOM 1545 C CA . GLU A 1 200 ? -25.136 -21.452 -23.958 1.00 51.44 200 GLU A CA 1
ATOM 1546 C C . GLU A 1 200 ? -24.379 -22.150 -25.101 1.00 51.44 200 GLU A C 1
ATOM 1548 O O . GLU A 1 200 ? -23.562 -21.531 -25.783 1.00 51.44 200 GLU A O 1
ATOM 1553 N N . VAL A 1 201 ? -24.711 -23.415 -25.390 1.00 49.81 201 VAL A N 1
ATOM 1554 C CA . VAL A 1 201 ? -24.148 -24.158 -26.535 1.00 49.81 201 VAL A CA 1
ATOM 1555 C C . VAL A 1 201 ? -24.562 -23.538 -27.871 1.00 49.81 201 VAL A C 1
ATOM 1557 O O . VAL A 1 201 ? -23.727 -23.376 -28.760 1.00 49.81 201 VAL A O 1
ATOM 1560 N N . GLU A 1 202 ? -25.836 -23.181 -28.034 1.00 53.66 202 GLU A N 1
ATOM 1561 C CA . GLU A 1 202 ? -26.348 -22.535 -29.248 1.00 53.66 202 GLU A CA 1
ATOM 1562 C C . GLU A 1 202 ? -25.732 -21.141 -29.450 1.00 53.66 202 GLU A C 1
ATOM 1564 O O . GLU A 1 202 ? -25.383 -20.780 -30.577 1.00 53.66 202 GLU A O 1
ATOM 1569 N N . ALA A 1 203 ? -25.536 -20.380 -28.369 1.00 53.41 203 ALA A N 1
ATOM 1570 C CA . ALA A 1 203 ? -24.867 -19.083 -28.398 1.00 53.41 203 ALA A CA 1
ATOM 1571 C C . ALA A 1 203 ? -23.392 -19.206 -28.806 1.00 53.41 203 ALA A C 1
ATOM 1573 O O . ALA A 1 203 ? -22.929 -18.419 -29.634 1.00 53.41 203 ALA A O 1
ATOM 1574 N N . ALA A 1 204 ? -22.676 -20.209 -28.288 1.00 51.31 204 ALA A N 1
ATOM 1575 C CA . ALA A 1 204 ? -21.303 -20.518 -28.686 1.00 51.31 204 ALA A CA 1
ATOM 1576 C C . ALA A 1 204 ? -21.215 -20.940 -30.160 1.00 51.31 204 ALA A C 1
ATOM 1578 O O . ALA A 1 204 ? -20.425 -20.390 -30.923 1.00 51.31 204 ALA A O 1
ATOM 1579 N N . ALA A 1 205 ? -22.094 -21.843 -30.606 1.00 50.28 205 ALA A N 1
ATOM 1580 C CA . ALA A 1 205 ? -22.111 -22.338 -31.983 1.00 50.28 205 ALA A CA 1
ATOM 1581 C C . ALA A 1 205 ? -22.415 -21.245 -33.026 1.00 50.28 205 ALA A C 1
ATOM 1583 O O . ALA A 1 205 ? -21.952 -21.323 -34.165 1.00 50.28 205 ALA A O 1
ATOM 1584 N N . ALA A 1 206 ? -23.182 -20.217 -32.656 1.00 54.75 206 ALA A N 1
ATOM 1585 C CA . ALA A 1 206 ? -23.511 -19.095 -33.532 1.00 54.75 206 ALA A CA 1
ATOM 1586 C C . ALA A 1 206 ? -22.388 -18.042 -33.649 1.00 54.75 206 ALA A C 1
ATOM 1588 O O . ALA A 1 206 ? -22.531 -17.091 -34.426 1.00 54.75 206 ALA A O 1
ATOM 1589 N N . ARG A 1 207 ? -21.292 -18.168 -32.884 1.00 55.41 207 ARG A N 1
ATOM 1590 C CA . ARG A 1 207 ? -20.281 -17.114 -32.704 1.00 55.41 207 ARG A CA 1
ATOM 1591 C C . ARG A 1 207 ? -18.853 -17.645 -32.914 1.00 55.41 207 ARG A C 1
ATOM 1593 O O . ARG A 1 207 ? -18.325 -18.351 -32.060 1.00 55.41 207 ARG A O 1
ATOM 1600 N N . PRO A 1 208 ? -18.177 -17.269 -34.015 1.00 52.12 208 PRO A N 1
ATOM 1601 C CA . PRO A 1 208 ? -16.784 -17.650 -34.244 1.00 52.12 208 PRO A CA 1
ATOM 1602 C C . PRO A 1 208 ? -15.862 -17.165 -33.111 1.00 52.12 208 PRO A C 1
ATOM 1604 O O . PRO A 1 208 ? -15.826 -15.969 -32.823 1.00 52.12 208 PRO A O 1
ATOM 1607 N N . GLY A 1 209 ? -15.111 -18.081 -32.488 1.00 49.97 209 GLY A N 1
ATOM 1608 C CA . GLY A 1 209 ? -14.161 -17.781 -31.404 1.00 49.97 209 GLY A CA 1
ATOM 1609 C C . GLY A 1 209 ? -14.716 -17.902 -29.978 1.00 49.97 209 GLY A C 1
ATOM 1610 O O . GLY A 1 209 ? -13.963 -17.708 -29.026 1.00 49.97 209 GLY A O 1
ATOM 1611 N N . LEU A 1 210 ? -15.995 -18.251 -29.801 1.00 47.25 210 LEU A N 1
ATOM 1612 C CA . LEU A 1 210 ? -16.568 -18.580 -28.493 1.00 47.25 210 LEU A CA 1
ATOM 1613 C C . LEU A 1 210 ? -16.676 -20.104 -28.339 1.00 47.25 210 LEU A C 1
ATOM 1615 O O . LEU A 1 210 ? -17.348 -20.769 -29.120 1.00 47.25 210 LEU A O 1
ATOM 1619 N N . SER A 1 211 ? -16.013 -20.651 -27.326 1.00 48.03 211 SER A N 1
ATOM 1620 C CA . SER A 1 211 ? -16.095 -22.049 -26.895 1.00 48.03 211 SER A CA 1
ATOM 1621 C C . SER A 1 211 ? -16.672 -22.111 -25.479 1.00 48.03 211 SER A C 1
ATOM 1623 O O . SER A 1 211 ? -16.485 -21.206 -24.671 1.00 48.03 211 SER A O 1
ATOM 1625 N N . VAL A 1 212 ? -17.414 -23.166 -25.156 1.00 44.78 212 VAL A N 1
ATOM 1626 C CA . VAL A 1 212 ? -18.019 -23.330 -23.826 1.00 44.78 212 VAL A CA 1
ATOM 1627 C C . VAL A 1 212 ? -17.652 -24.706 -23.297 1.00 44.78 212 VAL A C 1
ATOM 1629 O O . VAL A 1 212 ? -17.833 -25.709 -23.988 1.00 44.78 212 VAL A O 1
ATOM 1632 N N . PHE A 1 213 ? -17.111 -24.743 -22.083 1.00 44.47 213 PHE A N 1
ATOM 1633 C CA . PHE A 1 213 ? -16.660 -25.948 -21.407 1.00 44.47 213 PHE A CA 1
ATOM 1634 C C . PHE A 1 213 ? -17.449 -26.131 -20.112 1.00 44.47 213 PHE A C 1
ATOM 1636 O O . PHE A 1 213 ? -17.199 -25.484 -19.105 1.00 44.47 213 PHE A O 1
ATOM 1643 N N . PHE A 1 214 ? -18.403 -27.054 -20.095 1.00 45.25 214 PHE A N 1
ATOM 1644 C CA . PHE A 1 214 ? -19.113 -27.352 -18.855 1.00 45.25 214 PHE A CA 1
ATOM 1645 C C . PHE A 1 214 ? -18.295 -28.327 -18.023 1.00 45.25 214 PHE A C 1
ATOM 1647 O O . PHE A 1 214 ? -18.159 -29.499 -18.377 1.00 45.25 214 PHE A O 1
ATOM 1654 N N . HIS A 1 215 ? -17.794 -27.867 -16.886 1.00 41.19 215 HIS A N 1
ATOM 1655 C CA . HIS A 1 215 ? -17.417 -28.778 -15.821 1.00 41.19 215 HIS A CA 1
ATOM 1656 C C . HIS A 1 215 ? -18.646 -28.921 -14.900 1.00 41.19 215 HIS A C 1
ATOM 1658 O O . HIS A 1 215 ? -19.408 -27.987 -14.701 1.00 41.19 215 HIS A O 1
ATOM 1664 N N . ASN A 1 216 ? -18.926 -30.119 -14.398 1.00 41.72 216 ASN A N 1
ATOM 1665 C CA . ASN A 1 216 ? -20.045 -30.322 -13.482 1.00 41.72 216 ASN A CA 1
ATOM 1666 C C . ASN A 1 216 ? -19.643 -31.339 -12.420 1.00 41.72 216 ASN A C 1
ATOM 1668 O O . ASN A 1 216 ? -18.850 -32.247 -12.684 1.00 41.72 216 ASN A O 1
ATOM 1672 N N . ASN A 1 217 ? -20.189 -31.196 -11.216 1.00 36.94 217 ASN A N 1
ATOM 1673 C CA . ASN A 1 217 ? -19.909 -32.108 -10.119 1.00 36.94 217 ASN A CA 1
ATOM 1674 C C . ASN A 1 217 ? -20.320 -33.560 -10.473 1.00 36.94 217 ASN A C 1
ATOM 1676 O O . ASN A 1 217 ? -21.367 -33.790 -11.092 1.00 36.94 217 ASN A O 1
ATOM 1680 N N . PRO A 1 218 ? -19.543 -34.573 -10.040 1.00 35.19 218 PRO A N 1
ATOM 1681 C CA . PRO A 1 218 ? -19.702 -35.974 -10.450 1.00 35.19 218 PRO A CA 1
ATOM 1682 C C . PRO A 1 218 ? -21.041 -36.629 -10.061 1.00 35.19 218 PRO A C 1
ATOM 1684 O O . PRO A 1 218 ? -21.375 -37.692 -10.576 1.00 35.19 218 PRO A O 1
ATOM 1687 N N . TRP A 1 219 ? -21.858 -36.016 -9.200 1.00 39.94 219 TRP A N 1
ATOM 1688 C CA . TRP A 1 219 ? -23.184 -36.540 -8.840 1.00 39.94 219 TRP A CA 1
ATOM 1689 C C . TRP A 1 219 ? -24.269 -36.317 -9.915 1.00 39.94 219 TRP A C 1
ATOM 1691 O O . TRP A 1 219 ? -25.363 -36.871 -9.792 1.00 39.94 219 TRP A O 1
ATOM 1701 N N . CYS A 1 220 ? -23.974 -35.540 -10.966 1.00 37.97 220 CYS A N 1
ATOM 1702 C CA . CYS A 1 220 ? -24.895 -35.215 -12.063 1.00 37.97 220 CYS A CA 1
ATOM 1703 C C . CYS A 1 220 ? -24.793 -36.166 -13.264 1.00 37.97 220 CYS A C 1
ATOM 1705 O O . CYS A 1 220 ? -25.649 -36.119 -14.145 1.00 37.97 220 CYS A O 1
ATOM 1707 N N . GLN A 1 221 ? -23.748 -36.994 -13.342 1.00 39.78 221 GLN A N 1
ATOM 1708 C CA . GLN A 1 221 ? -23.445 -37.766 -14.546 1.00 39.78 221 GLN A CA 1
ATOM 1709 C C . GLN A 1 221 ? -23.729 -39.258 -14.350 1.00 39.78 221 GLN A C 1
ATOM 1711 O O . GLN A 1 221 ? -22.897 -40.015 -13.854 1.00 39.78 221 GLN A O 1
ATOM 1716 N N . GLN A 1 222 ? -24.917 -39.687 -14.780 1.00 40.88 222 GLN A N 1
ATOM 1717 C CA . GLN A 1 222 ? -25.199 -41.083 -15.115 1.00 40.88 222 GLN A CA 1
ATOM 1718 C C . GLN A 1 222 ? -25.775 -41.163 -16.534 1.00 40.88 222 GLN A C 1
ATOM 1720 O O . GLN A 1 222 ? -26.354 -40.201 -17.044 1.00 40.88 222 GLN A O 1
ATOM 1725 N N . GLU A 1 223 ? -25.580 -42.303 -17.199 1.00 33.22 223 GLU A N 1
ATOM 1726 C CA . GLU A 1 223 ? -26.146 -42.532 -18.531 1.00 33.22 223 GLU A CA 1
ATOM 1727 C C . GLU A 1 223 ? -27.682 -42.390 -18.521 1.00 33.22 223 GLU A C 1
ATOM 1729 O O . GLU A 1 223 ? -28.318 -42.787 -17.542 1.00 33.22 223 GLU A O 1
ATOM 1734 N N . PRO A 1 224 ? -28.296 -41.826 -19.585 1.00 36.53 224 PRO A N 1
ATOM 1735 C CA . PRO A 1 224 ? -27.743 -41.608 -20.928 1.00 36.53 224 PRO A CA 1
ATOM 1736 C C . PRO A 1 224 ? -27.204 -40.186 -21.187 1.00 36.53 224 PRO A C 1
ATOM 1738 O O . PRO A 1 224 ? -26.950 -39.832 -22.334 1.00 36.53 224 PRO A O 1
ATOM 1741 N N . MET A 1 225 ? -27.027 -39.345 -20.163 1.00 41.34 225 MET A N 1
ATOM 1742 C CA . MET A 1 225 ? -26.765 -37.907 -20.349 1.00 41.34 225 MET A CA 1
ATOM 1743 C C . MET A 1 225 ? -25.279 -37.529 -20.488 1.00 41.34 225 MET A C 1
ATOM 1745 O O . MET A 1 225 ? -24.814 -36.563 -19.887 1.00 41.34 225 MET A O 1
ATOM 1749 N N . ARG A 1 226 ? -24.530 -38.269 -21.317 1.00 37.66 226 ARG A N 1
ATOM 1750 C CA . ARG A 1 226 ? -23.192 -37.857 -21.772 1.00 37.66 226 ARG A CA 1
ATOM 1751 C C . ARG A 1 226 ? -23.330 -36.930 -22.979 1.00 37.66 226 ARG A C 1
ATOM 1753 O O . ARG A 1 226 ? -23.622 -37.396 -24.076 1.00 37.66 226 ARG A O 1
ATOM 1760 N N . TYR A 1 227 ? -23.109 -35.635 -22.782 1.00 33.62 227 TYR A N 1
ATOM 1761 C CA . TYR A 1 227 ? -22.760 -34.752 -23.891 1.00 33.62 227 TYR A CA 1
ATOM 1762 C C . TYR A 1 227 ? -21.251 -34.859 -24.102 1.00 33.62 227 TYR A C 1
ATOM 1764 O O . TYR A 1 227 ? -20.460 -34.459 -23.254 1.00 33.62 227 TYR A O 1
ATOM 1772 N N . ASP A 1 228 ? -20.893 -35.506 -25.204 1.00 33.41 228 ASP A N 1
ATOM 1773 C CA . ASP A 1 228 ? -19.527 -35.741 -25.653 1.00 33.41 228 ASP A CA 1
ATOM 1774 C C . ASP A 1 228 ? -18.976 -34.423 -26.219 1.00 33.41 228 ASP A C 1
ATOM 1776 O O . ASP A 1 228 ? -19.332 -34.010 -27.324 1.00 33.41 228 ASP A O 1
ATOM 1780 N N . LEU A 1 229 ? -18.179 -33.706 -25.427 1.00 33.53 229 LEU A N 1
ATOM 1781 C CA . LEU A 1 229 ? -17.492 -32.489 -25.854 1.00 33.53 229 LEU A CA 1
ATOM 1782 C C . LEU A 1 229 ? -15.990 -32.778 -25.916 1.00 33.53 229 LEU A C 1
ATOM 1784 O O . LEU A 1 229 ? -15.277 -32.593 -24.935 1.00 33.53 229 LEU A O 1
ATOM 1788 N N . ALA A 1 230 ? -15.589 -33.235 -27.110 1.00 29.92 230 ALA A N 1
ATOM 1789 C CA . ALA A 1 230 ? -14.245 -33.385 -27.689 1.00 29.92 230 ALA A CA 1
ATOM 1790 C C . ALA A 1 230 ? -13.857 -34.840 -28.017 1.00 29.92 230 ALA A C 1
ATOM 1792 O O . ALA A 1 230 ? -13.107 -35.483 -27.293 1.00 29.92 230 ALA A O 1
ATOM 1793 N N . GLY A 1 231 ? -14.328 -35.298 -29.185 1.00 30.50 231 GLY A N 1
ATOM 1794 C CA . GLY A 1 231 ? -13.789 -36.449 -29.911 1.00 30.50 231 GLY A CA 1
ATOM 1795 C C . GLY A 1 231 ? -14.231 -37.812 -29.382 1.00 30.50 231 GLY A C 1
ATOM 1796 O O . GLY A 1 231 ? -14.108 -38.127 -28.207 1.00 30.50 231 GLY A O 1
ATOM 1797 N N . SER A 1 232 ? -14.699 -38.669 -30.288 1.00 33.72 232 SER A N 1
ATOM 1798 C CA . SER A 1 232 ? -14.931 -40.087 -30.016 1.00 33.72 232 SER A CA 1
ATOM 1799 C C . SER A 1 232 ? -13.601 -40.768 -29.666 1.00 33.72 232 SER A C 1
ATOM 1801 O O . SER A 1 232 ? -12.893 -41.232 -30.563 1.00 33.72 232 SER A O 1
ATOM 1803 N N . GLY A 1 233 ? -13.242 -40.770 -28.382 1.00 32.44 233 GLY A N 1
ATOM 1804 C CA . GLY A 1 233 ? -11.999 -41.349 -27.884 1.00 32.44 233 GLY A CA 1
ATOM 1805 C C . GLY A 1 233 ? -11.858 -42.821 -28.273 1.00 32.44 233 GLY A C 1
ATOM 1806 O O . GLY A 1 233 ? -12.833 -43.579 -28.277 1.00 32.44 233 GLY A O 1
ATOM 1807 N N . THR A 1 234 ? -10.641 -43.223 -28.626 1.00 38.50 234 THR A N 1
ATOM 1808 C CA . THR A 1 234 ? -10.293 -44.618 -28.944 1.00 38.50 234 THR A CA 1
ATOM 1809 C C . THR A 1 234 ? -9.536 -45.251 -27.777 1.00 38.50 234 THR A C 1
ATOM 1811 O O . THR A 1 234 ? -9.212 -44.574 -26.804 1.00 38.50 234 THR A O 1
ATOM 1814 N N . GLU A 1 235 ? -9.255 -46.555 -27.854 1.00 33.78 235 GLU A N 1
ATOM 1815 C CA . GLU A 1 235 ? -8.496 -47.282 -26.820 1.00 33.78 235 GLU A CA 1
ATOM 1816 C C . GLU A 1 235 ? -7.085 -46.695 -26.596 1.00 33.78 235 GLU A C 1
ATOM 1818 O O . GLU A 1 235 ? -6.544 -46.809 -25.499 1.00 33.78 235 GLU A O 1
ATOM 1823 N N . ASP A 1 236 ? -6.554 -45.975 -27.592 1.00 35.66 236 ASP A N 1
ATOM 1824 C CA . ASP A 1 236 ? -5.245 -45.317 -27.549 1.00 35.66 236 ASP A CA 1
ATOM 1825 C C . ASP A 1 236 ? -5.312 -43.797 -27.241 1.00 35.66 236 ASP A C 1
ATOM 1827 O O . ASP A 1 236 ? -4.274 -43.183 -27.003 1.00 35.66 236 ASP A O 1
ATOM 1831 N N . ASP A 1 237 ? -6.506 -43.181 -27.191 1.00 41.53 237 ASP A N 1
ATOM 1832 C CA . ASP A 1 237 ? -6.723 -41.809 -26.677 1.00 41.53 237 ASP A CA 1
ATOM 1833 C C . ASP A 1 237 ? -8.163 -41.646 -26.137 1.00 41.53 237 ASP A C 1
ATOM 1835 O O . ASP A 1 237 ? -9.088 -41.349 -26.902 1.00 41.53 237 ASP A O 1
ATOM 1839 N N . PRO A 1 238 ? -8.395 -41.906 -24.834 1.00 35.25 238 PRO A N 1
ATOM 1840 C CA . PRO A 1 238 ? -9.738 -42.189 -24.316 1.00 35.25 238 PRO A CA 1
ATOM 1841 C C . PRO A 1 238 ? -10.498 -41.000 -23.692 1.00 35.25 238 PRO A C 1
ATOM 1843 O O . PRO A 1 238 ? -11.600 -41.199 -23.173 1.00 35.25 238 PRO A O 1
ATOM 1846 N N . GLY A 1 239 ? -9.961 -39.776 -23.710 1.00 37.94 239 GLY A N 1
ATOM 1847 C CA . GLY A 1 239 ? -10.621 -38.609 -23.102 1.00 37.94 239 GLY A CA 1
ATOM 1848 C C . GLY A 1 239 ? -10.864 -38.721 -21.580 1.00 37.94 239 GLY A C 1
ATOM 1849 O O . GLY A 1 239 ? -10.454 -39.677 -20.922 1.00 37.94 239 GLY A O 1
ATOM 1850 N N . ILE A 1 240 ? -11.545 -37.722 -21.000 1.00 33.78 240 ILE A N 1
ATOM 1851 C CA . ILE A 1 240 ? -11.727 -37.443 -19.545 1.00 33.78 240 ILE A CA 1
ATOM 1852 C C . ILE A 1 240 ? -12.284 -38.624 -18.707 1.00 33.78 240 ILE A C 1
ATOM 1854 O O . ILE A 1 240 ? -12.254 -38.615 -17.474 1.00 33.78 240 ILE A O 1
ATOM 1858 N N . ARG A 1 241 ? -12.750 -39.694 -19.355 1.00 33.31 241 ARG A N 1
ATOM 1859 C CA . ARG A 1 241 ? -13.431 -40.841 -18.747 1.00 33.31 241 ARG A CA 1
ATOM 1860 C C . ARG A 1 241 ? -12.603 -41.615 -17.710 1.00 33.31 241 ARG A C 1
ATOM 1862 O O . ARG A 1 241 ? -13.203 -42.187 -16.804 1.00 33.31 241 ARG A O 1
ATOM 1869 N N . TRP A 1 242 ? -11.271 -41.646 -17.791 1.00 32.53 242 TRP A N 1
ATOM 1870 C CA . TRP A 1 242 ? -10.471 -42.483 -16.876 1.00 32.53 242 TRP A CA 1
ATOM 1871 C C . TRP A 1 242 ? -10.098 -41.806 -15.547 1.00 32.53 242 TRP A C 1
ATOM 1873 O O . TRP A 1 242 ? -9.681 -42.478 -14.601 1.00 32.53 242 TRP A O 1
ATOM 1883 N N . TYR A 1 243 ? -10.306 -40.490 -15.431 1.00 34.03 243 TYR A N 1
ATOM 1884 C CA . TYR A 1 243 ? -9.840 -39.721 -14.277 1.00 34.03 243 TYR A CA 1
ATOM 1885 C C . TYR A 1 243 ? -10.455 -40.189 -12.942 1.00 34.03 243 TYR A C 1
ATOM 1887 O O . TYR A 1 243 ? -9.765 -40.282 -11.929 1.00 34.03 243 TYR A O 1
ATOM 1895 N N . PHE A 1 244 ? -11.721 -40.610 -12.938 1.00 35.25 244 PHE A N 1
ATOM 1896 C CA . PHE A 1 244 ? -12.385 -41.078 -11.714 1.00 35.25 244 PHE A CA 1
ATOM 1897 C C . PHE A 1 244 ? -12.168 -42.569 -11.397 1.00 35.25 244 PHE A C 1
ATOM 1899 O O . PHE A 1 244 ? -12.367 -42.981 -10.251 1.00 35.25 244 PHE A O 1
ATOM 1906 N N . GLU A 1 245 ? -11.722 -43.382 -12.360 1.00 33.41 245 GLU A N 1
ATOM 1907 C CA . GLU A 1 245 ? -11.384 -44.794 -12.112 1.00 33.41 245 GLU A CA 1
ATOM 1908 C C . GLU A 1 245 ? -9.941 -44.956 -11.602 1.00 33.41 245 GLU A C 1
ATOM 1910 O O . GLU A 1 245 ? -9.696 -45.775 -10.713 1.00 33.41 245 GLU A O 1
ATOM 1915 N N . ALA A 1 246 ? -9.010 -44.105 -12.049 1.00 31.34 246 ALA A N 1
ATOM 1916 C CA . ALA A 1 246 ? -7.623 -44.084 -11.574 1.00 31.34 246 ALA A CA 1
ATOM 1917 C C . ALA A 1 246 ? -7.502 -43.696 -10.089 1.00 31.34 246 ALA A C 1
ATOM 1919 O O . ALA A 1 246 ? -6.777 -44.340 -9.332 1.00 31.34 246 ALA A O 1
ATOM 1920 N N . VAL A 1 247 ? -8.267 -42.693 -9.638 1.00 31.81 247 VAL A N 1
ATOM 1921 C CA . VAL A 1 247 ? -8.251 -42.221 -8.238 1.00 31.81 247 VAL A CA 1
ATOM 1922 C C . VAL A 1 247 ? -8.745 -43.301 -7.262 1.00 31.81 247 VAL A C 1
ATOM 1924 O O . VAL A 1 247 ? -8.291 -43.362 -6.121 1.00 31.81 247 VAL A O 1
ATOM 1927 N N . ARG A 1 248 ? -9.604 -44.229 -7.707 1.00 30.69 248 ARG A N 1
ATOM 1928 C CA . ARG A 1 248 ? -10.003 -45.398 -6.901 1.00 30.69 248 ARG A CA 1
ATOM 1929 C C . ARG A 1 248 ? -8.953 -46.515 -6.887 1.00 30.69 248 ARG A C 1
ATOM 1931 O O . ARG A 1 248 ? -8.872 -47.240 -5.899 1.00 30.69 248 ARG A O 1
ATOM 1938 N N . GLY A 1 249 ? -8.145 -46.647 -7.939 1.00 30.31 249 GLY A N 1
ATOM 1939 C CA . GLY A 1 249 ? -7.140 -47.708 -8.079 1.00 30.31 249 GLY A CA 1
ATOM 1940 C C . GLY A 1 249 ? -5.801 -47.457 -7.373 1.00 30.31 249 GLY A C 1
ATOM 1941 O O . GLY A 1 249 ? -5.051 -48.406 -7.163 1.00 30.31 249 GLY A O 1
ATOM 1942 N N . VAL A 1 250 ? -5.493 -46.214 -6.983 1.00 31.41 250 VAL A N 1
ATOM 1943 C CA . VAL A 1 250 ? -4.174 -45.828 -6.428 1.00 31.41 250 VAL A CA 1
ATOM 1944 C C . VAL A 1 250 ? -4.124 -45.871 -4.887 1.00 31.41 250 VAL A C 1
ATOM 1946 O O . VAL A 1 250 ? -3.094 -45.582 -4.285 1.00 31.41 250 VAL A O 1
ATOM 1949 N N . THR A 1 251 ? -5.178 -46.345 -4.207 1.00 33.41 251 THR A N 1
ATOM 1950 C CA . THR A 1 251 ? -5.100 -46.681 -2.768 1.00 33.41 251 THR A CA 1
ATOM 1951 C C . THR A 1 251 ? -4.381 -48.019 -2.534 1.00 33.41 251 THR A C 1
ATOM 1953 O O . THR A 1 251 ? -4.955 -49.012 -2.096 1.00 33.41 251 THR A O 1
ATOM 1956 N N . GLY A 1 252 ? -3.079 -48.039 -2.816 1.00 28.06 252 GLY A N 1
ATOM 1957 C CA . GLY A 1 252 ? -2.132 -49.048 -2.349 1.00 28.06 252 GLY A CA 1
ATOM 1958 C C . GLY A 1 252 ? -1.082 -48.377 -1.464 1.00 28.06 252 GLY A C 1
ATOM 1959 O O . GLY A 1 252 ? -0.396 -47.482 -1.930 1.00 28.06 252 GLY A O 1
ATOM 1960 N N . GLN A 1 253 ? -1.037 -48.792 -0.193 1.00 26.27 253 GLN A N 1
ATOM 1961 C CA . GLN A 1 253 ? -0.176 -48.388 0.938 1.00 26.27 253 GLN A CA 1
ATOM 1962 C C . GLN A 1 253 ? 0.998 -47.397 0.717 1.00 26.27 253 GLN A C 1
ATOM 1964 O O . GLN A 1 253 ? 1.779 -47.548 -0.221 1.00 26.27 253 GLN A O 1
ATOM 1969 N N . PRO A 1 254 ? 1.217 -46.463 1.673 1.00 28.81 254 PRO A N 1
ATOM 1970 C CA . PRO A 1 254 ? 2.242 -45.428 1.577 1.00 28.81 254 PRO A CA 1
ATOM 1971 C C . PRO A 1 254 ? 3.643 -46.041 1.664 1.00 28.81 254 PRO A C 1
ATOM 1973 O O . PRO A 1 254 ? 4.058 -46.548 2.706 1.00 28.81 254 PRO A O 1
ATOM 1976 N N . GLY A 1 255 ? 4.375 -45.988 0.555 1.00 26.88 255 GLY A N 1
ATOM 1977 C CA . GLY A 1 255 ? 5.828 -46.075 0.555 1.00 26.88 255 GLY A CA 1
ATOM 1978 C C . GLY A 1 255 ? 6.395 -44.663 0.546 1.00 26.88 255 GLY A C 1
ATOM 1979 O O . GLY A 1 255 ? 6.057 -43.888 -0.346 1.00 26.88 255 GLY A O 1
ATOM 1980 N N . ASP A 1 256 ? 7.230 -44.355 1.538 1.00 30.62 256 ASP A N 1
ATOM 1981 C CA . ASP A 1 256 ? 7.975 -43.105 1.698 1.00 30.62 256 ASP A CA 1
ATOM 1982 C C . ASP A 1 256 ? 8.459 -42.525 0.360 1.00 30.62 256 ASP A C 1
ATOM 1984 O O . ASP A 1 256 ? 9.454 -42.965 -0.222 1.00 30.62 256 ASP A O 1
ATOM 1988 N N . ARG A 1 257 ? 7.770 -41.488 -0.113 1.00 25.31 257 ARG A N 1
ATOM 1989 C CA . ARG A 1 257 ? 8.345 -40.473 -0.990 1.00 25.31 257 ARG A CA 1
ATOM 1990 C C . ARG A 1 257 ? 7.904 -39.128 -0.455 1.00 25.31 257 ARG A C 1
ATOM 1992 O O . ARG A 1 257 ? 6.725 -38.792 -0.500 1.00 25.31 257 ARG A O 1
ATOM 1999 N N . GLN A 1 258 ? 8.870 -38.400 0.092 1.00 25.39 258 GLN A N 1
ATOM 2000 C CA . GLN A 1 258 ? 8.729 -36.983 0.373 1.00 25.39 258 GLN A CA 1
ATOM 2001 C C . GLN A 1 258 ? 8.260 -36.298 -0.913 1.00 25.39 258 GLN A C 1
ATOM 2003 O O . GLN A 1 258 ? 8.932 -36.373 -1.940 1.00 25.39 258 GLN A O 1
ATOM 2008 N N . ALA A 1 259 ? 7.074 -35.698 -0.856 1.00 28.11 259 ALA A N 1
ATOM 2009 C CA . ALA A 1 259 ? 6.645 -34.732 -1.844 1.00 28.11 259 ALA A CA 1
ATOM 2010 C C . ALA A 1 259 ? 7.546 -33.503 -1.679 1.00 28.11 259 ALA A C 1
ATOM 2012 O O . ALA A 1 259 ? 7.505 -32.839 -0.644 1.00 28.11 259 ALA A O 1
ATOM 2013 N N . GLU A 1 260 ? 8.397 -33.231 -2.664 1.00 27.66 260 GLU A N 1
ATOM 2014 C CA . GLU A 1 260 ? 8.982 -31.902 -2.813 1.00 27.66 260 GLU A CA 1
ATOM 2015 C C . GLU A 1 260 ? 7.823 -30.958 -3.162 1.00 27.66 260 GLU A C 1
ATOM 2017 O O . GLU A 1 260 ? 7.161 -31.122 -4.187 1.00 27.66 260 GLU A O 1
ATOM 2022 N N . GLY A 1 261 ? 7.490 -30.074 -2.218 1.00 31.05 261 GLY A N 1
ATOM 2023 C CA . GLY A 1 261 ? 6.331 -29.189 -2.285 1.00 31.05 261 GLY A CA 1
ATOM 2024 C C . GLY A 1 261 ? 6.462 -28.110 -3.357 1.00 31.05 261 GLY A C 1
ATOM 2025 O O . GLY A 1 261 ? 7.567 -27.729 -3.744 1.00 31.05 261 GLY A O 1
ATOM 2026 N N . ALA A 1 262 ? 5.315 -27.586 -3.800 1.00 35.78 262 ALA A N 1
ATOM 2027 C CA . ALA A 1 262 ? 5.257 -26.309 -4.504 1.00 35.78 262 ALA A CA 1
ATOM 2028 C C . ALA A 1 262 ? 6.027 -25.247 -3.693 1.00 35.78 262 ALA A C 1
ATOM 2030 O O . ALA A 1 262 ? 5.967 -25.285 -2.458 1.00 35.78 262 ALA A O 1
ATOM 2031 N N . PRO A 1 263 ? 6.771 -24.328 -4.336 1.00 39.22 263 PRO A N 1
ATOM 2032 C CA . PRO A 1 263 ? 7.547 -23.339 -3.606 1.00 39.22 263 PRO A CA 1
ATOM 2033 C C . PRO A 1 263 ? 6.601 -22.477 -2.769 1.00 39.22 263 PRO A C 1
ATOM 2035 O O . PRO A 1 263 ? 5.768 -21.735 -3.287 1.00 39.22 263 PRO A O 1
ATOM 2038 N N . GLU A 1 264 ? 6.718 -22.616 -1.454 1.00 54.12 264 GLU A N 1
ATOM 2039 C CA . GLU A 1 264 ? 5.990 -21.817 -0.481 1.00 54.12 264 GLU A CA 1
ATOM 2040 C C . GLU A 1 264 ? 6.310 -20.332 -0.723 1.00 54.12 264 GLU A C 1
ATOM 2042 O O . GLU A 1 264 ? 7.471 -19.972 -0.947 1.00 54.12 264 GLU A O 1
ATOM 2047 N N . ALA A 1 265 ? 5.287 -19.468 -0.733 1.00 70.00 265 ALA A N 1
ATOM 2048 C CA . ALA A 1 265 ? 5.484 -18.041 -0.975 1.00 70.00 265 ALA A CA 1
ATOM 2049 C C . ALA A 1 265 ? 6.547 -17.492 -0.003 1.00 70.00 265 ALA A C 1
ATOM 2051 O O . ALA A 1 265 ? 6.448 -17.776 1.199 1.00 70.00 265 ALA A O 1
ATOM 2052 N N . PRO A 1 266 ? 7.539 -16.711 -0.485 1.00 84.31 266 PRO A N 1
ATOM 2053 C CA . PRO A 1 266 ? 8.667 -16.273 0.326 1.00 84.31 266 PRO A CA 1
ATOM 2054 C C . PRO A 1 266 ? 8.215 -15.744 1.696 1.00 84.31 266 PRO A C 1
ATOM 2056 O O . PRO A 1 266 ? 7.394 -14.821 1.753 1.00 84.31 266 PRO A O 1
ATOM 2059 N N . PRO A 1 267 ? 8.688 -16.333 2.809 1.00 88.50 267 PRO A N 1
ATOM 2060 C CA . PRO A 1 267 ? 8.189 -15.987 4.132 1.00 88.50 267 PRO A CA 1
ATOM 2061 C C . PRO A 1 267 ? 8.567 -14.557 4.501 1.00 88.50 267 PRO A C 1
ATOM 2063 O O . PRO A 1 267 ? 9.675 -14.105 4.210 1.00 88.50 267 PRO A O 1
ATOM 2066 N N . VAL A 1 268 ? 7.660 -13.865 5.181 1.00 93.50 268 VAL A N 1
ATOM 2067 C CA . VAL A 1 268 ? 7.928 -12.563 5.794 1.00 93.50 268 VAL A CA 1
ATOM 2068 C C . VAL A 1 268 ? 8.409 -12.790 7.221 1.00 93.50 268 VAL A C 1
ATOM 2070 O O . VAL A 1 268 ? 7.774 -13.544 7.960 1.00 93.50 268 VAL A O 1
ATOM 2073 N N . ALA A 1 269 ? 9.482 -12.122 7.634 1.00 95.19 269 ALA A N 1
ATOM 2074 C CA . ALA A 1 269 ? 9.975 -12.161 9.008 1.00 95.19 269 ALA A CA 1
ATOM 2075 C C . ALA A 1 269 ? 10.365 -10.768 9.520 1.00 95.19 269 ALA A C 1
ATOM 2077 O O . ALA A 1 269 ? 10.546 -9.824 8.749 1.00 95.19 269 ALA A O 1
ATOM 2078 N N . PHE A 1 270 ? 10.460 -10.660 10.846 1.00 97.56 270 PHE A N 1
ATOM 2079 C CA . PHE A 1 270 ? 10.765 -9.430 11.568 1.00 97.56 270 PHE A CA 1
ATOM 2080 C C . PHE A 1 270 ? 11.873 -9.700 12.584 1.00 97.56 270 PHE A C 1
ATOM 2082 O O . PHE A 1 270 ? 11.831 -10.710 13.287 1.00 97.56 270 PHE A O 1
ATOM 2089 N N . GLU A 1 271 ? 12.845 -8.800 12.658 1.00 97.50 271 GLU A N 1
ATOM 2090 C CA . GLU A 1 271 ? 13.965 -8.857 13.596 1.00 97.50 271 GLU A CA 1
ATOM 2091 C C . GLU A 1 271 ? 14.068 -7.520 14.333 1.00 97.50 271 GLU A C 1
ATOM 2093 O O . GLU A 1 271 ? 14.158 -6.467 13.696 1.00 97.50 271 GLU A O 1
ATOM 2098 N N . ASP A 1 272 ? 14.086 -7.560 15.664 1.00 96.31 272 ASP A N 1
ATOM 2099 C CA . ASP A 1 272 ? 14.264 -6.363 16.486 1.00 96.31 272 ASP A CA 1
ATOM 2100 C C . ASP A 1 272 ? 15.612 -5.687 16.201 1.00 96.31 272 ASP A C 1
ATOM 2102 O O . ASP A 1 272 ? 16.650 -6.341 16.054 1.00 96.31 272 ASP A O 1
ATOM 2106 N N . GLN A 1 273 ? 15.594 -4.359 16.155 1.00 93.69 273 GLN A N 1
ATOM 2107 C CA . GLN A 1 273 ? 16.766 -3.492 16.077 1.00 93.69 273 GLN A CA 1
ATOM 2108 C C . GLN A 1 273 ? 16.713 -2.467 17.221 1.00 93.69 273 GLN A C 1
ATOM 2110 O O . GLN A 1 273 ? 15.639 -2.215 17.766 1.00 93.69 273 GLN A O 1
ATOM 2115 N N . PRO A 1 274 ? 17.846 -1.847 17.606 1.00 91.75 274 PRO A N 1
ATOM 2116 C CA . PRO A 1 274 ? 17.862 -0.855 18.683 1.00 91.75 274 PRO A CA 1
ATOM 2117 C C . PRO A 1 274 ? 16.917 0.336 18.470 1.00 91.75 274 PRO A C 1
ATOM 2119 O O . PRO A 1 274 ? 16.415 0.877 19.447 1.00 91.75 274 PRO A O 1
ATOM 2122 N N . ASP A 1 275 ? 16.697 0.742 17.218 1.00 92.38 275 ASP A N 1
ATOM 2123 C CA . ASP A 1 275 ? 15.889 1.901 16.818 1.00 92.38 275 ASP A CA 1
ATOM 2124 C C . ASP A 1 275 ? 14.648 1.533 15.981 1.00 92.38 275 ASP A C 1
ATOM 2126 O O . ASP A 1 275 ? 13.952 2.419 15.466 1.00 92.38 275 ASP A O 1
ATOM 2130 N N . GLY A 1 276 ? 14.368 0.236 15.807 1.00 95.81 276 GLY A N 1
ATOM 2131 C CA . GLY A 1 276 ? 13.396 -0.207 14.816 1.00 95.81 276 GLY A CA 1
ATOM 2132 C C . GLY A 1 276 ? 13.170 -1.715 14.708 1.00 95.81 276 GLY A C 1
ATOM 2133 O O . GLY A 1 276 ? 13.529 -2.505 15.574 1.00 95.81 276 GLY A O 1
ATOM 2134 N N . LEU A 1 277 ? 12.576 -2.109 13.585 1.00 97.31 277 LEU A N 1
ATOM 2135 C CA . LEU A 1 277 ? 12.336 -3.486 13.166 1.00 97.31 277 LEU A CA 1
ATOM 2136 C C . LEU A 1 277 ? 12.876 -3.685 11.758 1.00 97.31 277 LEU A C 1
ATOM 2138 O O . LEU A 1 277 ? 12.427 -3.033 10.812 1.00 97.31 277 LEU A O 1
ATOM 2142 N N . ARG A 1 278 ? 13.788 -4.635 11.592 1.00 98.19 278 ARG A N 1
ATOM 2143 C CA . ARG A 1 278 ? 14.193 -5.097 10.268 1.00 98.19 278 ARG A CA 1
ATOM 2144 C C . ARG A 1 278 ? 13.150 -6.073 9.739 1.00 98.19 278 ARG A C 1
ATOM 2146 O O . ARG A 1 278 ? 12.727 -6.983 10.446 1.00 98.19 278 ARG A O 1
ATOM 2153 N N . ILE A 1 279 ? 12.762 -5.893 8.485 1.00 98.44 279 ILE A N 1
ATOM 2154 C CA . ILE A 1 279 ? 11.782 -6.715 7.781 1.00 98.44 279 ILE A CA 1
ATOM 2155 C C . ILE A 1 279 ? 12.504 -7.473 6.672 1.00 98.44 279 ILE A C 1
ATOM 2157 O O . ILE A 1 279 ? 13.245 -6.874 5.885 1.00 98.44 279 ILE A O 1
ATOM 2161 N N . THR A 1 280 ? 12.272 -8.779 6.588 1.00 98.06 280 THR A N 1
ATOM 2162 C CA . THR A 1 280 ? 12.800 -9.628 5.515 1.00 98.06 280 THR A CA 1
ATOM 2163 C C . THR A 1 280 ? 11.682 -10.361 4.785 1.00 98.06 280 THR A C 1
ATOM 2165 O O . THR A 1 280 ? 10.630 -10.649 5.359 1.00 98.06 280 THR A O 1
ATOM 2168 N N . VAL A 1 281 ? 11.904 -10.651 3.503 1.00 94.75 281 VAL A N 1
ATOM 2169 C CA . VAL A 1 281 ? 11.011 -11.449 2.652 1.00 94.75 281 VAL A CA 1
ATOM 2170 C C . VAL A 1 281 ? 11.858 -12.502 1.948 1.00 94.75 281 VAL A C 1
ATOM 2172 O O . VAL A 1 281 ? 12.840 -12.171 1.292 1.00 94.75 281 VAL A O 1
ATOM 2175 N N . GLY A 1 282 ? 11.542 -13.786 2.125 1.00 92.00 282 GLY A N 1
ATOM 2176 C CA . GLY A 1 282 ? 12.375 -14.875 1.597 1.00 92.00 282 GLY A CA 1
ATOM 2177 C C . GLY A 1 282 ? 13.775 -14.939 2.212 1.00 92.00 282 GLY A C 1
ATOM 2178 O O . GLY A 1 282 ? 14.701 -15.428 1.576 1.00 92.00 282 GLY A O 1
ATOM 2179 N N . GLY A 1 283 ? 13.950 -14.392 3.420 1.00 92.38 283 GLY A N 1
ATOM 2180 C CA . GLY A 1 283 ? 15.259 -14.224 4.058 1.00 92.38 283 GLY A CA 1
ATOM 2181 C C . GLY A 1 283 ? 16.080 -13.043 3.526 1.00 92.38 283 GLY A C 1
ATOM 2182 O O . GLY A 1 283 ? 17.128 -12.747 4.096 1.00 92.38 283 GLY A O 1
ATOM 2183 N N . GLN A 1 284 ? 15.605 -12.340 2.493 1.00 94.19 284 GLN A N 1
ATOM 2184 C CA . GLN A 1 284 ? 16.273 -11.161 1.948 1.00 94.19 284 GLN A CA 1
ATOM 2185 C C . GLN A 1 284 ? 15.821 -9.875 2.643 1.00 94.19 284 GLN A C 1
ATOM 2187 O O . GLN A 1 284 ? 14.664 -9.796 3.070 1.00 94.19 284 GLN A O 1
ATOM 2192 N N . PRO A 1 285 ? 16.696 -8.858 2.773 1.00 95.38 285 PRO A N 1
ATOM 2193 C CA . PRO A 1 285 ? 16.303 -7.554 3.295 1.00 95.38 285 PRO A CA 1
ATOM 2194 C C . PRO A 1 285 ? 15.152 -6.975 2.472 1.00 95.38 285 PRO A C 1
ATOM 2196 O O . PRO A 1 285 ? 15.251 -6.901 1.252 1.00 95.38 285 PRO A O 1
ATOM 2199 N N . PHE A 1 286 ? 14.078 -6.550 3.137 1.00 98.25 286 PHE A N 1
ATOM 2200 C CA . PHE A 1 286 ? 12.999 -5.802 2.497 1.00 98.25 286 PHE A CA 1
ATOM 2201 C C . PHE A 1 286 ? 13.015 -4.340 2.917 1.00 98.25 286 PHE A C 1
ATOM 2203 O O . PHE A 1 286 ? 13.058 -3.483 2.051 1.00 98.25 286 PHE A O 1
ATOM 2210 N N . ALA A 1 287 ? 12.972 -4.041 4.214 1.00 98.31 287 ALA A N 1
ATOM 2211 C CA . ALA A 1 287 ? 12.958 -2.672 4.728 1.00 98.31 287 ALA A CA 1
ATOM 2212 C C . ALA A 1 287 ? 13.350 -2.649 6.209 1.00 98.31 287 ALA A C 1
ATOM 2214 O O . ALA A 1 287 ? 13.328 -3.689 6.872 1.00 98.31 287 ALA A O 1
ATOM 2215 N N . THR A 1 288 ? 13.619 -1.465 6.752 1.00 98.31 288 THR A N 1
ATOM 2216 C CA . THR A 1 288 ? 13.677 -1.245 8.205 1.00 98.31 288 THR A CA 1
ATOM 2217 C C . THR A 1 288 ? 12.590 -0.256 8.604 1.00 98.31 288 THR A C 1
ATOM 2219 O O . THR A 1 288 ? 12.568 0.862 8.099 1.00 98.31 288 THR A O 1
ATOM 2222 N N . TYR A 1 289 ? 11.688 -0.656 9.503 1.00 98.38 289 TYR A N 1
ATOM 2223 C CA . TYR A 1 289 ? 10.733 0.244 10.149 1.00 98.38 289 TYR A CA 1
ATOM 2224 C C . TYR A 1 289 ? 11.404 0.893 11.356 1.00 98.38 289 TYR A C 1
ATOM 2226 O O . TYR A 1 289 ? 11.682 0.216 12.342 1.00 98.38 289 TYR A O 1
ATOM 2234 N N . VAL A 1 290 ? 11.683 2.187 11.275 1.00 97.62 290 VAL A N 1
ATOM 2235 C CA . VAL A 1 290 ? 12.377 2.954 12.312 1.00 97.62 290 VAL A CA 1
ATOM 2236 C C . VAL A 1 290 ? 11.345 3.735 13.112 1.00 97.62 290 VAL A C 1
ATOM 2238 O O . VAL A 1 290 ? 10.466 4.376 12.536 1.00 97.62 290 VAL A O 1
ATOM 2241 N N . PHE A 1 291 ? 11.446 3.688 14.437 1.00 94.50 291 PHE A N 1
ATOM 2242 C CA . PHE A 1 291 ? 10.534 4.401 15.337 1.00 94.50 291 PHE A CA 1
ATOM 2243 C C . PHE A 1 291 ? 11.237 5.116 16.499 1.00 94.50 291 PHE A C 1
ATOM 2245 O O . PHE A 1 291 ? 10.571 5.804 17.273 1.00 94.50 291 PHE A O 1
ATOM 2252 N N . GLU A 1 292 ? 12.562 4.985 16.621 1.00 85.31 292 GLU A N 1
ATOM 2253 C CA . GLU A 1 292 ? 13.350 5.658 17.656 1.00 85.31 292 GLU A CA 1
ATOM 2254 C C . GLU A 1 292 ? 14.713 6.131 17.115 1.00 85.31 292 GLU A C 1
ATOM 2256 O O . GLU A 1 292 ? 15.761 5.582 17.445 1.00 85.31 292 GLU A O 1
ATOM 2261 N N . ARG A 1 293 ? 14.723 7.181 16.276 1.00 86.50 293 ARG A N 1
ATOM 2262 C CA . ARG A 1 293 ? 15.963 7.779 15.742 1.00 86.50 293 ARG A CA 1
ATOM 2263 C C . ARG A 1 293 ? 16.027 9.281 16.009 1.00 86.50 293 ARG A C 1
ATOM 2265 O O . ARG A 1 293 ? 15.201 10.045 15.533 1.00 86.50 293 ARG A O 1
ATOM 2272 N N . GLY A 1 294 ? 17.043 9.718 16.756 1.00 81.62 294 GLY A N 1
ATOM 2273 C CA . GLY A 1 294 ? 17.104 11.079 17.308 1.00 81.62 294 GLY A CA 1
ATOM 2274 C C . GLY A 1 294 ? 16.975 12.221 16.289 1.00 81.62 294 GLY A C 1
ATOM 2275 O O . GLY A 1 294 ? 16.321 13.216 16.578 1.00 81.62 294 GLY A O 1
ATOM 2276 N N . GLU A 1 295 ? 17.564 12.084 15.099 1.00 79.88 295 GLU A N 1
ATOM 2277 C CA . GLU A 1 295 ? 17.513 13.122 14.055 1.00 79.88 295 GLU A CA 1
ATOM 2278 C C . GLU A 1 295 ? 16.248 13.047 13.177 1.00 79.88 295 GLU A C 1
ATOM 2280 O O . GLU A 1 295 ? 15.872 14.047 12.569 1.00 79.88 295 GLU A O 1
ATOM 2285 N N . THR A 1 296 ? 15.558 11.901 13.163 1.00 84.44 296 THR A N 1
ATOM 2286 C CA . THR A 1 296 ? 14.288 11.667 12.452 1.00 84.44 296 THR A CA 1
ATOM 2287 C C . THR A 1 296 ? 13.296 11.019 13.425 1.00 84.44 296 THR A C 1
ATOM 2289 O O . THR A 1 296 ? 13.167 9.795 13.457 1.00 84.44 296 THR A O 1
ATOM 2292 N N . PRO A 1 297 ? 12.639 11.827 14.271 1.00 86.06 297 PRO A N 1
ATOM 2293 C CA . PRO A 1 297 ? 11.860 11.327 15.406 1.00 86.06 297 PRO A CA 1
ATOM 2294 C C . PRO A 1 297 ? 10.528 10.658 15.030 1.00 86.06 297 PRO A C 1
ATOM 2296 O O . PRO A 1 297 ? 10.048 9.816 15.785 1.00 86.06 297 PRO A O 1
ATOM 2299 N N . SER A 1 298 ? 9.924 11.029 13.896 1.00 93.88 298 SER A N 1
ATOM 2300 C CA . SER A 1 298 ? 8.680 10.419 13.403 1.00 93.88 298 SER A CA 1
ATOM 2301 C C . SER A 1 298 ? 8.936 9.001 12.873 1.00 93.88 298 SER A C 1
ATOM 2303 O O . SER A 1 298 ? 10.006 8.790 12.314 1.00 93.88 298 SER A O 1
ATOM 2305 N N . PRO A 1 299 ? 8.002 8.032 12.978 1.00 97.00 299 PRO A N 1
ATOM 2306 C CA . PRO A 1 299 ? 8.207 6.695 12.421 1.00 97.00 299 PRO A CA 1
ATOM 2307 C C . PRO A 1 299 ? 8.201 6.656 10.886 1.00 97.00 299 PRO A C 1
ATOM 2309 O O . PRO A 1 299 ? 7.413 7.352 10.243 1.00 97.00 299 PRO A O 1
ATOM 2312 N N . PHE A 1 300 ? 9.037 5.804 10.292 1.00 97.69 300 PHE A N 1
ATOM 2313 C CA . PHE A 1 300 ? 9.165 5.652 8.835 1.00 97.69 300 PHE A CA 1
ATOM 2314 C C . PHE A 1 300 ? 9.705 4.271 8.443 1.00 97.69 300 PHE A C 1
ATOM 2316 O O . PHE A 1 300 ? 10.142 3.488 9.284 1.00 97.69 300 PHE A O 1
ATOM 2323 N N . LEU A 1 301 ? 9.695 3.976 7.143 1.00 98.50 301 LEU A N 1
ATOM 2324 C CA . LEU A 1 301 ? 10.408 2.851 6.541 1.00 98.50 301 LEU A CA 1
ATOM 2325 C C . LEU A 1 301 ? 11.588 3.373 5.718 1.00 98.50 301 LEU A C 1
ATOM 2327 O O . LEU A 1 301 ? 11.413 4.248 4.871 1.00 98.50 301 LEU A O 1
ATOM 2331 N N . GLU A 1 302 ? 12.776 2.820 5.931 1.00 96.88 302 GLU A N 1
ATOM 2332 C CA . GLU A 1 302 ? 13.966 3.101 5.122 1.00 96.88 302 GLU A CA 1
ATOM 2333 C C . GLU A 1 302 ? 14.481 1.850 4.422 1.00 96.88 302 GLU A C 1
ATOM 2335 O O . GLU A 1 302 ? 14.128 0.721 4.777 1.00 96.88 302 GLU A O 1
ATOM 2340 N N . HIS A 1 303 ? 15.345 2.079 3.431 1.00 95.94 303 HIS A N 1
ATOM 2341 C CA . HIS A 1 303 ? 16.049 1.026 2.706 1.00 95.94 303 HIS A CA 1
ATOM 2342 C C . HIS A 1 303 ? 15.085 -0.038 2.163 1.00 95.94 303 HIS A C 1
ATOM 2344 O O . HIS A 1 303 ? 15.272 -1.230 2.403 1.00 95.94 303 HIS A O 1
ATOM 2350 N N . LEU A 1 304 ? 14.033 0.391 1.454 1.00 98.38 304 LEU A N 1
ATOM 2351 C CA . LEU A 1 304 ? 13.109 -0.539 0.813 1.00 98.38 304 LEU A CA 1
ATOM 2352 C C . LEU A 1 304 ? 13.812 -1.206 -0.372 1.00 98.38 304 LEU A C 1
ATOM 2354 O O . LEU A 1 304 ? 14.365 -0.506 -1.221 1.00 98.38 304 LEU A O 1
ATOM 2358 N N . HIS A 1 305 ? 13.771 -2.531 -0.439 1.00 98.12 305 HIS A N 1
ATOM 2359 C CA . HIS A 1 305 ? 14.412 -3.347 -1.463 1.00 98.12 305 HIS A CA 1
ATOM 2360 C C . HIS A 1 305 ? 13.386 -4.176 -2.236 1.00 98.12 305 HIS A C 1
ATOM 2362 O O . HIS A 1 305 ? 12.396 -4.659 -1.682 1.00 98.12 305 HIS A O 1
ATOM 2368 N N . THR A 1 306 ? 13.638 -4.357 -3.528 1.00 96.38 306 THR A N 1
ATOM 2369 C CA . THR A 1 306 ? 12.908 -5.321 -4.355 1.00 96.38 306 THR A CA 1
ATOM 2370 C C . THR A 1 306 ? 13.272 -6.763 -3.974 1.00 96.38 306 THR A C 1
ATOM 2372 O O . THR A 1 306 ? 14.309 -6.986 -3.343 1.00 96.38 306 THR A O 1
ATOM 2375 N N . PRO A 1 307 ? 12.482 -7.777 -4.384 1.00 90.25 307 PRO A N 1
ATOM 2376 C CA . PRO A 1 307 ? 12.895 -9.181 -4.273 1.00 90.25 307 PRO A CA 1
ATOM 2377 C C . PRO A 1 307 ? 14.246 -9.479 -4.942 1.00 90.25 307 PRO A C 1
ATOM 2379 O O . PRO A 1 307 ? 14.959 -10.389 -4.531 1.00 90.25 307 PRO A O 1
ATOM 2382 N N . GLY A 1 308 ? 14.604 -8.703 -5.965 1.00 90.25 308 GLY A N 1
ATOM 2383 C CA . GLY A 1 308 ? 15.900 -8.691 -6.626 1.00 90.25 308 GLY A CA 1
ATOM 2384 C C . GLY A 1 308 ? 17.009 -7.916 -5.914 1.00 90.25 308 GLY A C 1
ATOM 2385 O O . GLY A 1 308 ? 18.017 -7.640 -6.564 1.00 90.25 308 GLY A O 1
ATOM 2386 N N . GLU A 1 309 ? 16.819 -7.548 -4.644 1.00 93.44 309 GLU A N 1
ATOM 2387 C CA . GLU A 1 309 ? 17.774 -6.835 -3.781 1.00 93.44 309 GLU A CA 1
ATOM 2388 C C . GLU A 1 309 ? 18.160 -5.429 -4.281 1.00 93.44 309 GLU A C 1
ATOM 2390 O O . GLU A 1 309 ? 19.190 -4.874 -3.898 1.00 93.44 309 GLU A O 1
ATOM 2395 N N . VAL A 1 310 ? 17.329 -4.802 -5.119 1.00 95.31 310 VAL A N 1
ATOM 2396 C CA . VAL A 1 310 ? 17.551 -3.415 -5.549 1.00 95.31 310 VAL A CA 1
ATOM 2397 C C . VAL A 1 310 ? 16.910 -2.463 -4.550 1.00 95.31 310 VAL A C 1
ATOM 2399 O O . VAL A 1 310 ? 15.697 -2.493 -4.363 1.00 95.31 310 VAL A O 1
ATOM 2402 N N . GLN A 1 311 ? 17.697 -1.578 -3.934 1.00 97.00 311 GLN A N 1
ATOM 2403 C CA . GLN A 1 311 ? 17.154 -0.522 -3.077 1.00 97.00 311 GLN A CA 1
ATOM 2404 C C . GLN A 1 311 ? 16.389 0.514 -3.916 1.00 97.00 311 GLN A C 1
ATOM 2406 O O . GLN A 1 311 ? 16.954 1.118 -4.831 1.00 97.00 311 GLN A O 1
ATOM 2411 N N . VAL A 1 312 ? 15.117 0.753 -3.588 1.00 97.81 312 VAL A N 1
ATOM 2412 C CA . VAL A 1 312 ? 14.244 1.689 -4.317 1.00 97.81 312 VAL A CA 1
ATOM 2413 C C . VAL A 1 312 ? 14.019 3.016 -3.607 1.00 97.81 312 VAL A C 1
ATOM 2415 O O . VAL A 1 312 ? 13.565 3.968 -4.239 1.00 97.81 312 VAL A O 1
ATOM 2418 N N . THR A 1 313 ? 14.363 3.124 -2.324 1.00 98.19 313 THR A N 1
ATOM 2419 C CA . THR A 1 313 ? 14.381 4.404 -1.602 1.00 98.19 313 THR A CA 1
ATOM 2420 C C . THR A 1 313 ? 15.779 4.987 -1.495 1.00 98.19 313 THR A C 1
ATOM 2422 O O . THR A 1 313 ? 16.775 4.261 -1.497 1.00 98.19 313 THR A O 1
ATOM 2425 N N . ARG A 1 314 ? 15.865 6.316 -1.392 1.00 96.88 314 ARG A N 1
ATOM 2426 C CA . ARG A 1 314 ? 17.132 7.021 -1.159 1.00 96.88 314 ARG A CA 1
ATOM 2427 C C . ARG A 1 314 ? 17.786 6.524 0.128 1.00 96.88 314 ARG A C 1
ATOM 2429 O O . ARG A 1 314 ? 17.088 6.104 1.050 1.00 96.88 314 ARG A O 1
ATOM 2436 N N . ASN A 1 315 ? 19.115 6.591 0.183 1.00 95.38 315 ASN A N 1
ATOM 2437 C CA . ASN A 1 315 ? 19.832 6.335 1.426 1.00 95.38 315 ASN A CA 1
ATOM 2438 C C . ASN A 1 315 ? 19.375 7.312 2.513 1.00 95.38 315 ASN A C 1
ATOM 2440 O O . ASN A 1 315 ? 19.093 8.486 2.236 1.00 95.38 315 ASN A O 1
ATOM 2444 N N . ASN A 1 316 ? 19.320 6.808 3.741 1.00 92.81 316 ASN A N 1
ATOM 2445 C CA . ASN A 1 316 ? 18.988 7.588 4.918 1.00 92.81 316 ASN A CA 1
ATOM 2446 C C . ASN A 1 316 ? 20.026 7.312 6.025 1.00 92.81 316 ASN A C 1
ATOM 2448 O O . ASN A 1 316 ? 20.042 6.211 6.579 1.00 92.81 316 ASN A O 1
ATOM 2452 N N . PRO A 1 317 ? 20.911 8.274 6.349 1.00 92.56 317 PRO A N 1
ATOM 2453 C CA . PRO A 1 317 ? 21.007 9.618 5.769 1.00 92.56 317 PRO A CA 1
ATOM 2454 C C . PRO A 1 317 ? 21.499 9.618 4.301 1.00 92.56 317 PRO A C 1
ATOM 2456 O O . PRO A 1 317 ? 22.103 8.636 3.859 1.00 92.56 317 PRO A O 1
ATOM 2459 N N . PRO A 1 318 ? 21.281 10.712 3.540 1.00 94.31 318 PRO A N 1
ATOM 2460 C CA . PRO A 1 318 ? 21.808 10.851 2.181 1.00 94.31 318 PRO A CA 1
ATOM 2461 C C . PRO A 1 318 ? 23.338 10.727 2.139 1.00 94.31 318 PRO A C 1
ATOM 2463 O O . PRO A 1 318 ? 24.037 11.315 2.967 1.00 94.31 318 PRO A O 1
ATOM 2466 N N . VAL A 1 319 ? 23.867 10.003 1.151 1.00 95.06 319 VAL A N 1
ATOM 2467 C CA . VAL A 1 319 ? 25.311 9.798 0.976 1.00 95.06 319 VAL A CA 1
ATOM 2468 C C . VAL A 1 319 ? 25.903 10.906 0.104 1.00 95.06 319 VAL A C 1
ATOM 2470 O O . VAL A 1 319 ? 25.490 11.106 -1.038 1.00 95.06 319 VAL A O 1
ATOM 2473 N N . GLU A 1 320 ? 26.914 11.611 0.616 1.00 94.12 320 GLU A N 1
ATOM 2474 C CA . GLU A 1 320 ? 27.602 12.674 -0.123 1.00 94.12 320 GLU A CA 1
ATOM 2475 C C . GLU A 1 320 ? 28.194 12.161 -1.448 1.00 94.12 320 GLU A C 1
ATOM 2477 O O . GLU A 1 320 ? 28.833 11.111 -1.509 1.00 94.12 320 GLU A O 1
ATOM 2482 N N . GLY A 1 321 ? 27.973 12.911 -2.531 1.00 91.19 321 GLY A N 1
ATOM 2483 C CA . GLY A 1 321 ? 28.446 12.556 -3.873 1.00 91.19 321 GLY A CA 1
ATOM 2484 C C . GLY A 1 321 ? 27.632 11.463 -4.576 1.00 91.19 321 GLY A C 1
ATOM 2485 O O . GLY A 1 321 ? 27.873 11.214 -5.756 1.00 91.19 321 GLY A O 1
ATOM 2486 N N . VAL A 1 322 ? 26.664 10.850 -3.888 1.00 91.81 322 VAL A N 1
ATOM 2487 C CA . VAL A 1 322 ? 25.711 9.888 -4.461 1.00 91.81 322 VAL A CA 1
ATOM 2488 C C . VAL A 1 322 ? 24.309 10.480 -4.476 1.00 91.81 322 VAL A C 1
ATOM 2490 O O . VAL A 1 322 ? 23.663 10.486 -5.517 1.00 91.81 322 VAL A O 1
ATOM 2493 N N . ASP A 1 323 ? 23.855 11.011 -3.344 1.00 94.50 323 ASP A N 1
ATOM 2494 C CA . ASP A 1 323 ? 22.506 11.524 -3.153 1.00 94.50 323 ASP A CA 1
ATOM 2495 C C . ASP A 1 323 ? 22.473 13.053 -3.083 1.00 94.50 323 ASP A C 1
ATOM 2497 O O . ASP A 1 323 ? 23.426 13.713 -2.662 1.00 94.50 323 ASP A O 1
ATOM 2501 N N . ILE A 1 324 ? 21.323 13.632 -3.436 1.00 90.50 324 ILE A N 1
ATOM 2502 C CA . ILE A 1 324 ? 21.041 15.038 -3.133 1.00 90.50 324 ILE A CA 1
ATOM 2503 C C . ILE A 1 324 ? 20.952 15.175 -1.607 1.00 90.50 324 ILE A C 1
ATOM 2505 O O . ILE A 1 324 ? 20.180 14.462 -0.965 1.00 90.50 324 ILE A O 1
ATOM 2509 N N . ALA A 1 325 ? 21.726 16.098 -1.031 1.00 91.19 325 ALA A N 1
ATOM 2510 C CA . ALA A 1 325 ? 21.829 16.316 0.417 1.00 91.19 325 ALA A CA 1
ATOM 2511 C C . ALA A 1 325 ? 20.615 17.046 1.037 1.00 91.19 325 ALA A C 1
ATOM 2513 O O . ALA A 1 325 ? 20.686 17.547 2.158 1.00 91.19 325 ALA A O 1
ATOM 2514 N N . ASP A 1 326 ? 19.508 17.160 0.305 1.00 90.38 326 ASP A N 1
ATOM 2515 C CA . ASP A 1 326 ? 18.320 17.884 0.735 1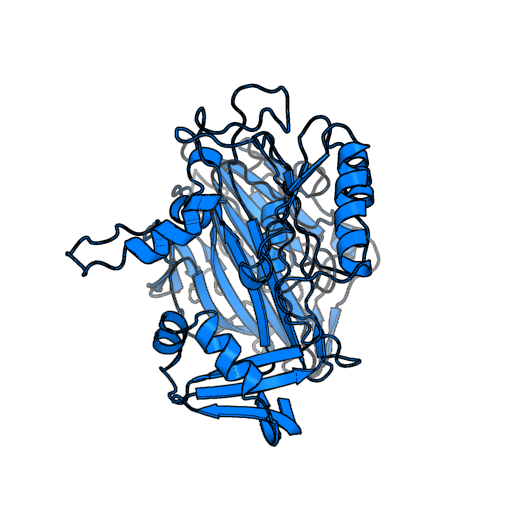.00 90.38 326 ASP A CA 1
ATOM 2516 C C . ASP A 1 326 ? 17.476 17.065 1.718 1.00 90.38 326 ASP A C 1
ATOM 2518 O O . ASP A 1 326 ? 17.309 15.845 1.585 1.00 90.38 326 ASP A O 1
ATOM 2522 N N . HIS A 1 327 ? 16.893 17.781 2.681 1.00 90.62 327 HIS A N 1
ATOM 2523 C CA . HIS A 1 327 ? 15.911 17.243 3.622 1.00 90.62 327 HIS A CA 1
ATOM 2524 C C . HIS A 1 327 ? 16.385 15.952 4.339 1.00 90.62 327 HIS A C 1
ATOM 2526 O O . HIS A 1 327 ? 15.636 14.972 4.386 1.00 90.62 327 HIS A O 1
ATOM 2532 N N . PRO A 1 328 ? 17.628 15.902 4.871 1.00 89.44 328 PRO A N 1
ATOM 2533 C CA . PRO A 1 328 ? 18.259 14.659 5.329 1.00 89.44 328 PRO A CA 1
ATOM 2534 C C . PRO A 1 328 ? 17.575 14.033 6.547 1.00 89.44 328 PRO A C 1
ATOM 2536 O O . PRO A 1 328 ? 17.767 12.855 6.807 1.00 89.44 328 PRO A O 1
ATOM 2539 N N . THR A 1 329 ? 16.785 14.813 7.284 1.00 87.94 329 THR A N 1
ATOM 2540 C CA . THR A 1 329 ? 16.154 14.392 8.536 1.00 87.94 329 THR A CA 1
ATOM 2541 C C . THR A 1 329 ? 14.651 14.151 8.415 1.00 87.94 329 THR A C 1
ATOM 2543 O O . THR A 1 329 ? 14.069 13.582 9.333 1.00 87.94 329 THR A O 1
ATOM 2546 N N . PHE A 1 330 ? 14.005 14.561 7.317 1.00 88.69 330 PHE A N 1
ATOM 2547 C CA . PHE A 1 330 ? 12.543 14.478 7.166 1.00 88.69 330 PHE A CA 1
ATOM 2548 C C . PHE A 1 330 ? 12.043 13.930 5.823 1.00 88.69 330 PHE A C 1
ATOM 2550 O O . PHE A 1 330 ? 10.843 13.744 5.668 1.00 88.69 330 PHE A O 1
ATOM 2557 N N . HIS A 1 331 ? 12.932 13.559 4.891 1.00 91.31 331 HIS A N 1
ATOM 2558 C CA . HIS A 1 331 ? 12.600 12.683 3.754 1.00 91.31 331 HIS A CA 1
ATOM 2559 C C . HIS A 1 331 ? 13.341 11.328 3.873 1.00 91.31 331 HIS A C 1
ATOM 2561 O O . HIS A 1 331 ? 14.300 11.100 3.122 1.00 91.31 331 HIS A O 1
ATOM 2567 N N . PRO A 1 332 ? 12.946 10.447 4.819 1.00 93.44 332 PRO A N 1
ATOM 2568 C CA . PRO A 1 332 ? 13.766 9.311 5.258 1.00 93.44 332 PRO A CA 1
ATOM 2569 C C . PRO A 1 332 ? 13.602 8.011 4.451 1.00 93.44 332 PRO A C 1
ATOM 2571 O O . PRO A 1 332 ? 14.273 7.023 4.729 1.00 93.44 332 PRO A O 1
ATOM 2574 N N . GLY A 1 333 ? 12.699 7.970 3.471 1.00 96.25 333 GLY A N 1
ATOM 2575 C CA . GLY A 1 333 ? 12.382 6.742 2.740 1.00 96.25 333 GLY A CA 1
ATOM 2576 C C . GLY A 1 333 ? 10.911 6.713 2.371 1.00 96.25 333 GLY A C 1
ATOM 2577 O O . GLY A 1 333 ? 10.537 7.391 1.428 1.00 96.25 333 GLY A O 1
ATOM 2578 N N . LEU A 1 334 ? 10.084 5.985 3.117 1.00 98.62 334 LEU A N 1
ATOM 2579 C CA . LEU A 1 334 ? 8.622 5.964 3.014 1.00 98.62 334 LEU A CA 1
ATOM 2580 C C . LEU A 1 334 ? 8.009 6.368 4.367 1.00 98.62 334 LEU A C 1
ATOM 2582 O O . LEU A 1 334 ? 8.315 5.748 5.386 1.00 98.62 334 LEU A O 1
ATOM 2586 N N . TRP A 1 335 ? 7.160 7.396 4.396 1.00 98.31 335 TRP A N 1
ATOM 2587 C CA . TRP A 1 335 ? 6.607 7.948 5.641 1.00 98.31 335 TRP A CA 1
ATOM 2588 C C . TRP A 1 335 ? 5.222 8.572 5.439 1.00 98.31 335 TRP A C 1
ATOM 2590 O O . TRP A 1 335 ? 4.917 9.089 4.366 1.00 98.31 335 TRP A O 1
ATOM 2600 N N . LEU A 1 336 ? 4.390 8.553 6.483 1.00 98.44 336 LEU A N 1
ATOM 2601 C CA . LEU A 1 336 ? 3.108 9.260 6.530 1.00 98.44 336 LEU A CA 1
ATOM 2602 C C . LEU A 1 336 ? 3.245 10.458 7.471 1.00 98.44 336 LEU A C 1
ATOM 2604 O O . LEU A 1 336 ? 3.491 10.275 8.661 1.00 98.44 336 LEU A O 1
ATOM 2608 N N . ALA A 1 337 ? 3.102 11.671 6.942 1.00 97.75 337 ALA A N 1
ATOM 2609 C CA . ALA A 1 337 ? 3.204 12.896 7.732 1.00 97.75 337 ALA A CA 1
ATOM 2610 C C . ALA A 1 337 ? 2.287 14.003 7.199 1.00 97.75 337 ALA A C 1
ATOM 2612 O O . ALA A 1 337 ? 1.709 13.905 6.114 1.00 97.75 337 ALA A O 1
ATOM 2613 N N . PHE A 1 338 ? 2.155 15.069 7.982 1.00 98.19 338 PHE A N 1
ATOM 2614 C CA . PHE A 1 338 ? 1.217 16.159 7.741 1.00 98.19 338 PHE A CA 1
ATOM 2615 C C . PHE A 1 338 ? 1.876 17.503 8.054 1.00 98.19 338 PHE A C 1
ATOM 2617 O O . PHE A 1 338 ? 2.337 17.707 9.177 1.00 98.19 338 PHE A O 1
ATOM 2624 N N . GLY A 1 339 ? 1.890 18.417 7.082 1.00 97.44 339 GLY A N 1
ATOM 2625 C CA . GLY A 1 339 ? 2.314 19.806 7.268 1.00 97.44 339 GLY A CA 1
ATOM 2626 C C . GLY A 1 339 ? 1.308 20.683 8.024 1.00 97.44 339 GLY A C 1
ATOM 2627 O O . GLY A 1 339 ? 1.666 21.765 8.479 1.00 97.44 339 GLY A O 1
ATOM 2628 N N . ASP A 1 340 ? 0.057 20.228 8.164 1.00 97.38 340 ASP A N 1
ATOM 2629 C CA . ASP A 1 340 ? -0.964 20.856 9.011 1.00 97.38 340 ASP A CA 1
ATOM 2630 C C . ASP A 1 340 ? -1.953 19.811 9.553 1.00 97.38 340 ASP A C 1
ATOM 2632 O O . ASP A 1 340 ? -2.934 19.443 8.896 1.00 97.38 340 ASP A O 1
ATOM 2636 N N . LEU A 1 341 ? -1.691 19.327 10.767 1.00 97.00 341 LEU A N 1
ATOM 2637 C CA . LEU A 1 341 ? -2.606 18.494 11.541 1.00 97.00 341 LEU A CA 1
ATOM 2638 C C . LEU A 1 341 ? -2.994 19.220 12.826 1.00 97.00 341 LEU A C 1
ATOM 2640 O O . LEU A 1 341 ? -2.272 19.218 13.817 1.00 97.00 341 LEU A O 1
ATOM 2644 N N . GLY A 1 342 ? -4.132 19.900 12.801 1.00 94.56 342 GLY A N 1
ATOM 2645 C CA . GLY A 1 342 ? -4.566 20.774 13.878 1.00 94.56 342 GLY A CA 1
ATOM 2646 C C . GLY A 1 342 ? -3.540 21.873 14.131 1.00 94.56 342 GLY A C 1
ATOM 2647 O O . GLY A 1 342 ? -3.336 22.235 15.282 1.00 94.56 342 GLY A O 1
ATOM 2648 N N . GLY A 1 343 ? -2.857 22.377 13.102 1.00 95.19 343 GLY A N 1
ATOM 2649 C CA . GLY A 1 343 ? -1.751 23.326 13.217 1.00 95.19 343 GLY A CA 1
ATOM 2650 C C . GLY A 1 343 ? -0.393 22.721 13.590 1.00 95.19 343 GLY A C 1
ATOM 2651 O O . GLY A 1 343 ? 0.553 23.488 13.720 1.00 95.19 343 GLY A O 1
ATOM 2652 N N . ALA A 1 344 ? -0.286 21.402 13.785 1.00 96.94 344 ALA A N 1
ATOM 2653 C CA . ALA A 1 344 ? 0.992 20.712 13.965 1.00 96.94 344 ALA A CA 1
ATOM 2654 C C . ALA A 1 344 ? 1.651 20.402 12.611 1.00 96.94 344 ALA A C 1
ATOM 2656 O O . ALA A 1 344 ? 0.952 20.002 11.675 1.00 96.94 344 ALA A O 1
ATOM 2657 N N . ASP A 1 345 ? 2.978 20.516 12.522 1.00 97.12 345 ASP A N 1
ATOM 2658 C CA . ASP A 1 345 ? 3.755 20.161 11.323 1.00 97.12 345 ASP A CA 1
ATOM 2659 C C . ASP A 1 345 ? 4.719 18.998 11.606 1.00 97.12 345 ASP A C 1
ATOM 2661 O O . ASP A 1 345 ? 5.871 19.167 12.022 1.00 97.12 345 ASP A O 1
ATOM 2665 N N . SER A 1 346 ? 4.238 17.786 11.337 1.00 96.12 346 SER A N 1
ATOM 2666 C CA . SER A 1 346 ? 5.043 16.560 11.404 1.00 96.12 346 SER A CA 1
ATOM 2667 C C . SER A 1 346 ? 5.869 16.326 10.139 1.00 96.12 346 SER A C 1
ATOM 2669 O O . SER A 1 346 ? 6.875 15.620 10.198 1.00 96.12 346 SER A O 1
ATOM 2671 N N . TRP A 1 347 ? 5.494 16.932 9.006 1.00 96.75 347 TRP A N 1
ATOM 2672 C CA . TRP A 1 347 ? 6.204 16.773 7.732 1.00 96.75 347 TRP A CA 1
ATOM 2673 C C . TRP A 1 347 ? 7.628 17.315 7.800 1.00 96.75 347 TRP A C 1
ATOM 2675 O O . TRP A 1 347 ? 8.557 16.714 7.267 1.00 96.75 347 TRP A O 1
ATOM 2685 N N . ARG A 1 348 ? 7.810 18.450 8.476 1.00 94.94 348 ARG A N 1
ATOM 2686 C CA . ARG A 1 348 ? 9.110 19.116 8.650 1.00 94.94 348 ARG A CA 1
ATOM 2687 C C . ARG A 1 348 ? 9.741 18.802 10.009 1.00 94.94 348 ARG A C 1
ATOM 2689 O O . ARG A 1 348 ? 10.711 19.452 10.394 1.00 94.94 348 ARG A O 1
ATOM 2696 N N . ASN A 1 349 ? 9.198 17.811 10.728 1.00 92.31 349 ASN A N 1
ATOM 2697 C CA . ASN A 1 349 ? 9.563 17.436 12.098 1.00 92.31 349 ASN A CA 1
ATOM 2698 C C . ASN A 1 349 ? 9.486 18.592 13.120 1.00 92.31 349 ASN A C 1
ATOM 2700 O O . ASN A 1 349 ? 10.169 18.539 14.143 1.00 92.31 349 ASN A O 1
ATOM 2704 N N . ALA A 1 350 ? 8.678 19.630 12.874 1.00 94.19 350 ALA A N 1
ATOM 2705 C CA . ALA A 1 350 ? 8.453 20.680 13.870 1.00 94.19 350 ALA A CA 1
ATOM 2706 C C . ALA A 1 350 ? 7.656 20.130 15.065 1.00 94.19 350 ALA A C 1
ATOM 2708 O O . ALA A 1 350 ? 7.994 20.399 16.217 1.00 94.19 350 ALA A O 1
ATOM 2709 N N . ASP A 1 351 ? 6.672 19.279 14.771 1.00 95.62 351 ASP A N 1
ATOM 2710 C CA . ASP A 1 351 ? 5.823 18.568 15.719 1.00 95.62 351 ASP A CA 1
ATOM 2711 C C . ASP A 1 351 ? 5.846 17.061 15.401 1.00 95.62 351 ASP A C 1
ATOM 2713 O O . ASP A 1 351 ? 4.976 16.541 14.696 1.00 95.62 351 ASP A O 1
ATOM 2717 N N . PRO A 1 352 ? 6.886 16.334 15.842 1.00 92.56 352 PRO A N 1
ATOM 2718 C CA . PRO A 1 352 ? 7.116 14.974 15.387 1.00 92.56 352 PRO A CA 1
ATOM 2719 C C . PRO A 1 352 ? 6.124 13.967 15.966 1.00 92.56 352 PRO A C 1
ATOM 2721 O O . PRO A 1 352 ? 5.623 14.098 17.087 1.00 92.56 352 PRO A O 1
ATOM 2724 N N . ILE A 1 353 ? 5.895 12.908 15.197 1.00 96.19 353 ILE A N 1
ATOM 2725 C CA . ILE A 1 353 ? 5.028 11.799 15.585 1.00 96.19 353 ILE A CA 1
ATOM 2726 C C . ILE A 1 353 ? 5.791 10.926 16.576 1.00 96.19 353 ILE A C 1
ATOM 2728 O O . ILE A 1 353 ? 6.899 10.481 16.296 1.00 96.19 353 ILE A O 1
ATOM 2732 N N . ARG A 1 354 ? 5.207 10.629 17.736 1.00 96.06 354 ARG A N 1
ATOM 2733 C CA . ARG A 1 354 ? 5.843 9.746 18.719 1.00 96.06 354 ARG A CA 1
ATOM 2734 C C . ARG A 1 354 ? 5.298 8.331 18.606 1.00 96.06 354 ARG A C 1
ATOM 2736 O O . ARG A 1 354 ? 4.105 8.116 18.814 1.00 96.06 354 ARG A O 1
ATOM 2743 N N . HIS A 1 355 ? 6.172 7.353 18.397 1.00 96.94 355 HIS A N 1
ATOM 2744 C CA . HIS A 1 355 ? 5.811 5.952 18.580 1.00 96.94 355 HIS A CA 1
ATOM 2745 C C . HIS A 1 355 ? 5.512 5.662 20.060 1.00 96.94 355 HIS A C 1
ATOM 2747 O O . HIS A 1 355 ? 6.325 5.936 20.945 1.00 96.94 355 HIS A O 1
ATOM 2753 N N . ALA A 1 356 ? 4.322 5.138 20.350 1.00 96.25 356 ALA A N 1
ATOM 2754 C CA . ALA A 1 356 ? 3.891 4.807 21.708 1.00 96.25 356 ALA A CA 1
ATOM 2755 C C . ALA A 1 356 ? 3.987 3.309 22.033 1.00 96.25 356 ALA A C 1
ATOM 2757 O O . ALA A 1 356 ? 3.861 2.950 23.204 1.00 96.25 356 ALA A O 1
ATOM 2758 N N . GLY A 1 357 ? 4.193 2.452 21.030 1.00 94.56 357 GLY A N 1
ATOM 2759 C CA . GLY A 1 357 ? 4.382 1.009 21.191 1.00 94.56 357 GLY A CA 1
ATOM 2760 C C . GLY A 1 357 ? 3.574 0.165 20.204 1.00 94.56 357 GLY A C 1
ATOM 2761 O O . GLY A 1 357 ? 2.746 0.674 19.439 1.00 94.56 357 GLY A O 1
ATOM 2762 N N . PHE A 1 358 ? 3.780 -1.152 20.259 1.00 94.69 358 PHE A N 1
ATOM 2763 C CA . PHE A 1 358 ? 3.001 -2.129 19.503 1.00 94.69 358 PHE A CA 1
ATOM 2764 C C . PHE A 1 358 ? 1.633 -2.370 20.152 1.00 94.69 358 PHE A C 1
ATOM 2766 O O . PHE A 1 358 ? 1.508 -2.659 21.340 1.00 94.69 358 PHE A O 1
ATOM 2773 N N . VAL A 1 359 ? 0.582 -2.254 19.345 1.00 93.00 359 VAL A N 1
ATOM 2774 C CA . VAL A 1 359 ? -0.773 -2.735 19.659 1.00 93.00 359 VAL A CA 1
ATOM 2775 C C . VAL A 1 359 ? -0.888 -4.213 19.300 1.00 93.00 359 VAL A C 1
ATOM 2777 O O . VAL A 1 359 ? -1.519 -4.987 20.017 1.00 93.00 359 VAL A O 1
ATOM 2780 N N . LYS A 1 360 ? -0.259 -4.605 18.187 1.00 84.56 360 LYS A N 1
ATOM 2781 C CA . LYS A 1 360 ? -0.051 -5.995 17.795 1.00 84.56 360 LYS A CA 1
ATOM 2782 C C . LYS A 1 360 ? 1.418 -6.171 17.436 1.00 84.56 360 LYS A C 1
ATOM 2784 O O . LYS A 1 360 ? 1.899 -5.504 16.520 1.00 84.56 360 LYS A O 1
ATOM 2789 N N . GLU A 1 361 ? 2.076 -7.080 18.147 1.00 95.12 361 GLU A N 1
ATOM 2790 C CA . GLU A 1 361 ? 3.478 -7.426 17.914 1.00 95.12 361 GLU A CA 1
ATOM 2791 C C . GLU A 1 361 ? 3.717 -7.918 16.476 1.00 95.12 361 GLU A C 1
ATOM 2793 O O . GLU A 1 361 ? 2.802 -8.504 15.873 1.00 95.12 361 GLU A O 1
ATOM 2798 N N . PRO A 1 362 ? 4.930 -7.722 15.929 1.00 94.44 362 PRO A N 1
ATOM 2799 C CA . PRO A 1 362 ? 5.323 -8.262 14.634 1.00 94.44 362 PRO A CA 1
ATOM 2800 C C . PRO A 1 362 ? 5.136 -9.769 14.538 1.00 94.44 362 PRO A C 1
ATOM 2802 O O . PRO A 1 362 ? 5.623 -10.545 15.357 1.00 94.44 362 PRO A O 1
ATOM 2805 N N . GLN A 1 363 ? 4.401 -10.184 13.509 1.00 88.94 363 GLN A N 1
ATOM 2806 C CA . GLN A 1 363 ? 4.133 -11.585 13.210 1.00 88.94 363 GLN A CA 1
ATOM 2807 C C . GLN A 1 363 ? 4.437 -11.846 11.742 1.00 88.94 363 GLN A C 1
ATOM 2809 O O . GLN A 1 363 ? 3.762 -11.315 10.857 1.00 88.94 363 GLN A O 1
ATOM 2814 N N . GLY A 1 364 ? 5.473 -12.648 11.508 1.00 87.38 364 GLY A N 1
ATOM 2815 C CA . GLY A 1 364 ? 5.833 -13.179 10.200 1.00 87.38 364 GLY A CA 1
ATOM 2816 C C . GLY A 1 364 ? 5.063 -14.450 9.846 1.00 87.38 364 GLY A C 1
ATOM 2817 O O . GLY A 1 364 ? 4.367 -15.024 10.685 1.00 87.38 364 GLY A O 1
ATOM 2818 N N . GLY A 1 365 ? 5.206 -14.899 8.605 1.00 81.75 365 GLY A N 1
ATOM 2819 C CA . GLY A 1 365 ? 4.544 -16.093 8.093 1.00 81.75 365 GLY A CA 1
ATOM 2820 C C . GLY A 1 365 ? 4.786 -16.321 6.598 1.00 81.75 365 GLY A C 1
ATOM 2821 O O . GLY A 1 365 ? 5.355 -15.457 5.921 1.00 81.75 365 GLY A O 1
ATOM 2822 N N . PRO A 1 366 ? 4.362 -17.481 6.067 1.00 83.00 366 PRO A N 1
ATOM 2823 C CA . PRO A 1 366 ? 4.458 -17.794 4.642 1.00 83.00 366 PRO A CA 1
ATOM 2824 C C . PRO A 1 366 ? 3.747 -16.735 3.792 1.00 83.00 366 PRO A C 1
ATOM 2826 O O . PRO A 1 366 ? 2.559 -16.472 3.985 1.00 83.00 366 PRO A O 1
ATOM 2829 N N . GLY A 1 367 ? 4.484 -16.074 2.896 1.00 81.12 367 GLY A N 1
ATOM 2830 C CA . GLY A 1 367 ? 3.972 -15.039 1.989 1.00 81.12 367 GLY A CA 1
ATOM 2831 C C . GLY A 1 367 ? 3.353 -13.784 2.624 1.00 81.12 367 GLY A C 1
ATOM 2832 O O . GLY A 1 367 ? 2.918 -12.895 1.887 1.00 81.12 367 GLY A O 1
ATOM 2833 N N . ARG A 1 368 ? 3.279 -13.678 3.958 1.00 93.12 368 ARG A N 1
ATOM 2834 C CA . ARG A 1 368 ? 2.586 -12.590 4.662 1.00 93.12 368 ARG A CA 1
ATOM 2835 C C . ARG A 1 368 ? 3.137 -12.360 6.063 1.00 93.12 368 ARG A C 1
ATOM 2837 O O . ARG A 1 368 ? 3.342 -13.300 6.820 1.00 93.12 368 ARG A O 1
ATOM 2844 N N . GLY A 1 369 ? 3.234 -11.096 6.452 1.00 88.75 369 GLY A N 1
ATOM 2845 C CA . GLY A 1 369 ? 3.483 -10.693 7.831 1.00 88.75 369 GLY A CA 1
ATOM 2846 C C . GLY A 1 369 ? 2.944 -9.299 8.126 1.00 88.75 369 GLY A C 1
ATOM 2847 O O . GLY A 1 369 ? 2.460 -8.607 7.232 1.00 88.75 369 GLY A O 1
ATOM 2848 N N . GLY A 1 370 ? 2.995 -8.870 9.380 1.00 96.06 370 GLY A N 1
ATOM 2849 C CA . GLY A 1 370 ? 2.617 -7.507 9.737 1.00 96.06 370 GLY A CA 1
ATOM 2850 C C . GLY A 1 370 ? 2.605 -7.237 11.232 1.00 96.06 370 GLY A C 1
ATOM 2851 O O . GLY A 1 370 ? 2.782 -8.140 12.050 1.00 96.06 370 GLY A O 1
ATOM 2852 N N . PHE A 1 371 ? 2.352 -5.979 11.571 1.00 96.81 371 PHE A N 1
ATOM 2853 C CA . PHE A 1 371 ? 2.259 -5.477 12.940 1.00 96.81 371 PHE A CA 1
ATOM 2854 C C . PHE A 1 371 ? 1.278 -4.305 13.022 1.00 96.81 371 PHE A C 1
ATOM 2856 O O . PHE A 1 371 ? 0.762 -3.813 12.014 1.00 96.81 371 PHE A O 1
ATOM 2863 N N . THR A 1 372 ? 0.964 -3.872 14.239 1.00 97.88 372 THR A N 1
ATOM 2864 C CA . THR A 1 372 ? 0.141 -2.681 14.474 1.00 97.88 372 THR A CA 1
ATOM 2865 C C . THR A 1 372 ? 0.775 -1.842 15.562 1.00 97.88 372 THR A C 1
ATOM 2867 O O . THR A 1 372 ? 1.083 -2.363 16.633 1.00 97.88 372 THR A O 1
ATOM 2870 N N . VAL A 1 373 ? 0.939 -0.552 15.303 1.00 97.56 373 VAL A N 1
ATOM 2871 C CA . VAL A 1 373 ? 1.532 0.417 16.224 1.00 97.56 373 VAL A CA 1
ATOM 2872 C C . VAL A 1 373 ? 0.506 1.444 16.667 1.00 97.56 373 VAL A C 1
ATOM 2874 O O . VAL A 1 373 ? -0.448 1.748 15.948 1.00 97.56 373 VAL A O 1
ATOM 2877 N N . ARG A 1 374 ? 0.735 1.996 17.854 1.00 98.44 374 ARG A N 1
ATOM 2878 C CA . ARG A 1 374 ? 0.118 3.238 18.300 1.00 98.44 374 ARG A CA 1
ATOM 2879 C C . ARG A 1 374 ? 1.129 4.360 18.127 1.00 98.44 374 ARG A C 1
ATOM 2881 O O . ARG A 1 374 ? 2.232 4.276 18.668 1.00 98.44 374 ARG A O 1
ATOM 2888 N N . ASN A 1 375 ? 0.720 5.419 17.451 1.00 98.44 375 ASN A N 1
ATOM 2889 C CA . ASN A 1 375 ? 1.480 6.647 17.290 1.00 98.44 375 ASN A CA 1
ATOM 2890 C C . ASN A 1 375 ? 0.698 7.817 17.895 1.00 98.44 375 ASN A C 1
ATOM 2892 O O . ASN A 1 375 ? -0.531 7.801 17.951 1.00 98.44 375 ASN A O 1
ATOM 2896 N N . LEU A 1 376 ? 1.415 8.823 18.384 1.00 97.94 376 LEU A N 1
ATOM 2897 C CA . LEU A 1 376 ? 0.840 9.988 19.044 1.00 97.94 376 LEU A CA 1
ATOM 2898 C C . LEU A 1 376 ? 1.312 11.251 18.343 1.00 97.94 376 LEU A C 1
ATOM 2900 O O . LEU A 1 376 ? 2.509 11.538 18.295 1.00 97.94 376 LEU A O 1
ATOM 2904 N N . HIS A 1 377 ? 0.349 12.009 17.839 1.00 97.75 377 HIS A N 1
ATOM 2905 C CA . HIS A 1 377 ? 0.564 13.304 17.211 1.00 97.75 377 HIS A CA 1
ATOM 2906 C C . HIS A 1 377 ? 0.436 14.369 18.289 1.00 97.75 377 HIS A C 1
ATOM 2908 O O . HIS A 1 377 ? -0.516 14.346 19.075 1.00 97.75 377 HIS A O 1
ATOM 2914 N N . SER A 1 378 ? 1.408 15.271 18.370 1.00 94.62 378 SER A N 1
ATOM 2915 C CA . SER A 1 378 ? 1.471 16.290 19.420 1.00 94.62 378 SER A CA 1
ATOM 2916 C C . SER A 1 378 ? 1.613 17.680 18.820 1.00 94.62 378 SER A C 1
ATOM 2918 O O . SER A 1 378 ? 2.050 17.808 17.688 1.00 94.62 378 SER A O 1
ATOM 2920 N N . ARG A 1 379 ? 1.256 18.709 19.583 1.00 94.25 379 ARG A N 1
ATOM 2921 C CA . ARG A 1 379 ? 1.504 20.121 19.274 1.00 94.25 379 ARG A CA 1
ATOM 2922 C C . ARG A 1 379 ? 1.754 20.859 20.576 1.00 94.25 379 ARG A C 1
ATOM 2924 O O . ARG A 1 379 ? 1.040 20.618 21.552 1.00 94.25 379 ARG A O 1
ATOM 2931 N N . ASP A 1 380 ? 2.759 21.728 20.619 1.00 89.94 380 ASP A N 1
ATOM 2932 C CA . ASP A 1 380 ? 3.102 22.516 21.818 1.00 89.94 380 ASP A CA 1
ATOM 2933 C C . ASP A 1 380 ? 3.279 21.659 23.096 1.00 89.94 380 ASP A C 1
ATOM 2935 O O . ASP A 1 380 ? 2.986 22.085 24.214 1.00 89.94 380 ASP A O 1
ATOM 2939 N N . GLY A 1 381 ? 3.736 20.410 22.939 1.00 85.00 381 GLY A N 1
ATOM 2940 C CA . GLY A 1 381 ? 3.919 19.447 24.033 1.00 85.00 381 GLY A CA 1
ATOM 2941 C C . GLY A 1 381 ? 2.653 18.716 24.509 1.00 85.00 381 GLY A C 1
ATOM 2942 O O . GLY A 1 381 ? 2.759 17.872 25.400 1.00 85.00 381 GLY A O 1
ATOM 2943 N N . GLY A 1 382 ? 1.478 18.992 23.934 1.00 93.69 382 GLY A N 1
ATOM 2944 C CA . GLY A 1 382 ? 0.230 18.261 24.187 1.00 93.69 382 GLY A CA 1
ATOM 2945 C C . GLY A 1 382 ? -0.086 17.255 23.078 1.00 93.69 382 GLY A C 1
ATOM 2946 O O . GLY A 1 382 ? 0.155 17.541 21.910 1.00 93.69 382 GLY A O 1
ATOM 2947 N N . VAL A 1 383 ? -0.637 16.086 23.421 1.00 96.81 383 VAL A N 1
ATOM 2948 C CA . VAL A 1 383 ? -1.085 15.093 22.425 1.00 96.81 383 VAL A CA 1
ATOM 2949 C C . VAL A 1 383 ? -2.428 15.535 21.852 1.00 96.81 383 VAL A C 1
ATOM 2951 O O . VAL A 1 383 ? -3.385 15.689 22.603 1.00 96.81 383 VAL A O 1
ATOM 2954 N N . ILE A 1 384 ? -2.500 15.702 20.533 1.00 97.25 384 ILE A N 1
ATOM 2955 C CA . ILE A 1 384 ? -3.699 16.163 19.819 1.00 97.25 384 ILE A CA 1
ATOM 2956 C C . ILE A 1 384 ? -4.450 15.023 19.123 1.00 97.25 384 ILE A C 1
ATOM 2958 O O . ILE A 1 384 ? -5.664 15.116 18.938 1.00 97.25 384 ILE A O 1
ATOM 2962 N N . ALA A 1 385 ? -3.757 13.937 18.763 1.00 98.06 385 ALA A N 1
ATOM 2963 C CA . ALA A 1 385 ? -4.379 12.773 18.143 1.00 98.06 385 ALA A CA 1
ATOM 2964 C C . ALA A 1 385 ? -3.647 11.465 18.459 1.00 98.06 385 ALA A C 1
ATOM 2966 O O . ALA A 1 385 ? -2.417 11.427 18.574 1.00 98.06 385 ALA A O 1
ATOM 2967 N N . GLU A 1 386 ? -4.418 10.384 18.539 1.00 98.31 386 GLU A N 1
ATOM 2968 C CA . GLU A 1 386 ? -3.919 9.012 18.497 1.00 98.31 386 GLU A CA 1
ATOM 2969 C C . GLU A 1 386 ? -4.073 8.461 17.076 1.00 98.31 386 GLU A C 1
ATOM 2971 O O . GLU A 1 386 ? -5.125 8.603 16.453 1.00 98.31 386 GLU A O 1
ATOM 2976 N N . GLU A 1 387 ? -3.032 7.802 16.577 1.00 98.62 387 GLU A N 1
ATOM 2977 C CA . GLU A 1 387 ? -3.058 7.024 15.343 1.00 98.62 387 GLU A CA 1
ATOM 2978 C C . GLU A 1 387 ? -2.841 5.542 15.666 1.00 98.62 387 GLU A C 1
ATOM 2980 O O . GLU A 1 387 ? -1.853 5.169 16.306 1.00 98.62 387 GLU A O 1
ATOM 2985 N N . ILE A 1 388 ? -3.731 4.684 15.173 1.00 98.50 388 ILE A N 1
ATOM 2986 C CA . ILE A 1 388 ? -3.517 3.237 15.120 1.00 98.50 388 ILE A CA 1
ATOM 2987 C C . ILE A 1 388 ? -3.137 2.882 13.685 1.00 98.50 388 ILE A C 1
ATOM 2989 O O . ILE A 1 388 ? -3.979 2.940 12.792 1.00 98.50 388 ILE A O 1
ATOM 2993 N N . CYS A 1 389 ? -1.873 2.519 13.472 1.00 98.56 389 CYS A N 1
ATOM 2994 C CA . CYS A 1 389 ? -1.330 2.197 12.154 1.00 98.56 389 CYS A CA 1
ATOM 2995 C C . CYS A 1 389 ? -1.021 0.704 12.047 1.00 98.56 389 CYS A C 1
ATOM 2997 O O . CYS A 1 389 ? -0.269 0.142 12.849 1.00 98.56 389 CYS A O 1
ATOM 2999 N N . ARG A 1 390 ? -1.605 0.045 11.048 1.00 98.50 390 ARG A N 1
ATOM 3000 C CA . ARG A 1 390 ? -1.336 -1.344 10.684 1.00 98.50 390 ARG A CA 1
ATOM 3001 C C . ARG A 1 390 ? -0.503 -1.378 9.411 1.00 98.50 390 ARG A C 1
ATOM 3003 O O . ARG A 1 390 ? -0.928 -0.883 8.371 1.00 98.50 390 ARG A O 1
ATOM 3010 N N . LEU A 1 391 ? 0.631 -2.068 9.490 1.00 98.50 391 LEU A N 1
ATOM 3011 C CA . LEU A 1 391 ? 1.469 -2.391 8.342 1.00 98.50 391 LEU A CA 1
ATOM 3012 C C . LEU A 1 391 ? 1.352 -3.885 8.045 1.00 98.50 391 LEU A C 1
ATOM 3014 O O . LEU A 1 391 ? 1.576 -4.722 8.924 1.00 98.50 391 LEU A O 1
ATOM 3018 N N . THR A 1 392 ? 0.975 -4.222 6.812 1.00 97.56 392 THR A N 1
ATOM 3019 C CA . THR A 1 392 ? 0.937 -5.607 6.315 1.00 97.56 392 THR A CA 1
ATOM 3020 C C . THR A 1 392 ? 1.886 -5.739 5.136 1.00 97.56 392 THR A C 1
ATOM 3022 O O . THR A 1 392 ? 1.797 -4.964 4.194 1.00 97.56 392 THR A O 1
ATOM 3025 N N . VAL A 1 393 ? 2.769 -6.729 5.178 1.00 97.81 393 VAL A N 1
ATOM 3026 C CA . VAL A 1 393 ? 3.738 -7.041 4.126 1.00 97.81 393 VAL A CA 1
ATOM 3027 C C . VAL A 1 393 ? 3.328 -8.349 3.469 1.00 97.81 393 VAL A C 1
ATOM 3029 O O . VAL A 1 393 ? 3.009 -9.324 4.154 1.00 97.81 393 VAL A O 1
ATOM 3032 N N . LEU A 1 394 ? 3.315 -8.359 2.143 1.00 92.88 394 LEU A N 1
ATOM 3033 C CA . LEU A 1 394 ? 2.802 -9.442 1.320 1.00 92.88 394 LEU A CA 1
ATOM 3034 C C . LEU A 1 394 ? 3.806 -9.755 0.212 1.00 92.88 394 LEU A C 1
ATOM 3036 O O . LEU A 1 394 ? 4.149 -8.883 -0.585 1.00 92.88 394 LEU A O 1
ATOM 3040 N N . SER A 1 395 ? 4.255 -11.005 0.143 1.00 87.06 395 SER A N 1
ATOM 3041 C CA . SER A 1 395 ? 5.048 -11.482 -0.990 1.00 87.06 395 SER A CA 1
ATOM 3042 C C . SER A 1 395 ? 4.122 -11.741 -2.177 1.00 87.06 395 SER A C 1
ATOM 3044 O O . SER A 1 395 ? 3.080 -12.394 -2.031 1.00 87.06 395 SER A O 1
ATOM 3046 N N . ARG A 1 396 ? 4.461 -11.191 -3.343 1.00 85.19 396 ARG A N 1
ATOM 3047 C CA . ARG A 1 396 ? 3.686 -11.307 -4.580 1.00 85.19 396 ARG A CA 1
ATOM 3048 C C . ARG A 1 396 ? 4.597 -11.659 -5.753 1.00 85.19 396 ARG A C 1
ATOM 3050 O O . ARG A 1 396 ? 5.764 -11.276 -5.753 1.00 85.19 396 ARG A O 1
ATOM 3057 N N . PRO A 1 397 ? 4.070 -12.307 -6.806 1.00 79.88 397 PRO A N 1
ATOM 3058 C CA . PRO A 1 397 ? 4.828 -12.501 -8.042 1.00 79.88 397 PRO A CA 1
ATOM 3059 C C . PRO A 1 397 ? 5.354 -11.184 -8.638 1.00 79.88 397 PRO A C 1
ATOM 3061 O O . PRO A 1 397 ? 6.453 -11.147 -9.177 1.00 79.88 397 PRO A O 1
ATOM 3064 N N . ALA A 1 398 ? 4.590 -10.095 -8.496 1.00 78.81 398 ALA A N 1
ATOM 3065 C CA . ALA A 1 398 ? 4.946 -8.769 -9.001 1.00 78.81 398 ALA A CA 1
ATOM 3066 C C . ALA A 1 398 ? 5.966 -8.004 -8.130 1.00 78.81 398 ALA A C 1
ATOM 3068 O O . ALA A 1 398 ? 6.443 -6.950 -8.544 1.00 78.81 398 ALA A O 1
ATOM 3069 N N . GLY A 1 399 ? 6.280 -8.480 -6.920 1.00 92.62 399 GLY A N 1
ATOM 3070 C CA . GLY A 1 399 ? 7.112 -7.750 -5.965 1.00 92.62 399 GLY A CA 1
ATOM 3071 C C . GLY A 1 399 ? 6.705 -7.973 -4.510 1.00 92.62 399 GLY A C 1
ATOM 3072 O O . GLY A 1 399 ? 6.083 -8.972 -4.156 1.00 92.62 399 GLY A O 1
ATOM 3073 N N . THR A 1 400 ? 7.015 -7.009 -3.652 1.00 97.94 400 THR A N 1
ATOM 3074 C CA . THR A 1 400 ? 6.536 -6.989 -2.265 1.00 97.94 400 THR A CA 1
ATOM 3075 C C . THR A 1 400 ? 5.503 -5.883 -2.108 1.00 97.94 400 THR A C 1
ATOM 3077 O O . THR A 1 400 ? 5.817 -4.708 -2.305 1.00 97.94 400 THR A O 1
ATOM 3080 N N . LEU A 1 401 ? 4.272 -6.251 -1.751 1.00 98.00 401 LEU A N 1
ATOM 3081 C CA . LEU A 1 401 ? 3.188 -5.311 -1.479 1.00 98.00 401 LEU A CA 1
ATOM 3082 C C . LEU A 1 401 ? 3.153 -4.979 0.016 1.00 98.00 401 LEU A C 1
ATOM 3084 O O . LEU A 1 401 ? 2.978 -5.858 0.861 1.00 98.00 401 LEU A O 1
ATOM 3088 N N . LEU A 1 402 ? 3.285 -3.698 0.338 1.00 98.75 402 LEU A N 1
ATOM 3089 C CA . LEU A 1 402 ? 3.044 -3.144 1.662 1.00 98.75 402 LEU A CA 1
ATOM 3090 C C . LEU A 1 402 ? 1.668 -2.470 1.679 1.00 98.75 402 LEU A C 1
ATOM 3092 O O . LEU A 1 402 ? 1.390 -1.586 0.873 1.00 98.75 402 LEU A O 1
ATOM 3096 N N . VAL A 1 403 ? 0.821 -2.859 2.624 1.00 98.50 403 VAL A N 1
ATOM 3097 C CA . VAL A 1 403 ? -0.446 -2.186 2.922 1.00 98.50 403 VAL A CA 1
ATOM 3098 C C . VAL A 1 403 ? -0.260 -1.350 4.181 1.00 98.50 403 VAL A C 1
ATOM 3100 O O . VAL A 1 403 ? 0.048 -1.893 5.246 1.00 98.50 403 VAL A O 1
ATOM 3103 N N . TRP A 1 404 ? -0.464 -0.044 4.039 1.00 98.75 404 TRP A N 1
ATOM 3104 C CA . TRP A 1 404 ? -0.453 0.949 5.105 1.00 98.75 404 TRP A CA 1
ATOM 3105 C C . TRP A 1 404 ? -1.885 1.348 5.442 1.00 98.75 404 TRP A C 1
ATOM 3107 O O . TRP A 1 404 ? -2.616 1.822 4.575 1.00 98.75 404 TRP A O 1
ATOM 3117 N N . ASP A 1 405 ? -2.296 1.159 6.691 1.00 98.44 405 ASP A N 1
ATOM 3118 C CA . ASP A 1 405 ? -3.669 1.386 7.141 1.00 98.44 405 ASP A CA 1
ATOM 3119 C C . ASP A 1 405 ? -3.675 2.117 8.486 1.00 98.44 405 ASP A C 1
ATOM 3121 O O . ASP A 1 405 ? -3.435 1.508 9.530 1.00 98.44 405 ASP A O 1
ATOM 3125 N N . SER A 1 406 ? -3.912 3.428 8.442 1.00 98.56 406 SER A N 1
ATOM 3126 C CA . SER A 1 406 ? -3.856 4.326 9.597 1.00 98.56 406 SER A CA 1
ATOM 3127 C C . SER A 1 406 ? -5.234 4.871 9.942 1.00 98.56 406 SER A C 1
ATOM 3129 O O . SER A 1 406 ? -5.937 5.401 9.084 1.00 98.56 406 SER A O 1
ATOM 3131 N N . GLU A 1 407 ? -5.597 4.799 11.218 1.00 98.31 407 GLU A N 1
ATOM 3132 C CA . GLU A 1 407 ? -6.822 5.378 11.765 1.00 98.31 407 GLU A CA 1
ATOM 3133 C C . GLU A 1 407 ? -6.486 6.445 12.810 1.00 98.31 407 GLU A C 1
ATOM 3135 O O . GLU A 1 407 ? -5.817 6.148 13.799 1.00 98.31 407 GLU A O 1
ATOM 3140 N N . PHE A 1 408 ? -6.964 7.671 12.596 1.00 98.50 408 PHE A N 1
ATOM 3141 C CA . PHE A 1 408 ? -6.681 8.853 13.410 1.00 98.50 408 PHE A CA 1
ATOM 3142 C C . PHE A 1 408 ? -7.894 9.232 14.257 1.00 98.50 408 PHE A C 1
ATOM 3144 O O . PHE A 1 408 ? -8.993 9.399 13.721 1.00 98.50 408 PHE A O 1
ATOM 3151 N N . ARG A 1 409 ? -7.687 9.420 15.563 1.00 98.12 409 ARG A N 1
ATOM 3152 C CA . ARG A 1 409 ? -8.706 9.886 16.513 1.00 98.12 409 ARG A CA 1
ATOM 3153 C C . ARG A 1 409 ? -8.247 11.143 17.256 1.00 98.12 409 ARG A C 1
ATOM 3155 O O . ARG A 1 409 ? -7.110 11.160 17.732 1.00 98.12 409 ARG A O 1
ATOM 3162 N N . PRO A 1 410 ? -9.107 12.167 17.404 1.00 97.56 410 PRO A N 1
ATOM 3163 C CA . PRO A 1 410 ? -8.811 13.328 18.240 1.00 97.56 410 PRO A CA 1
ATOM 3164 C C . PRO A 1 410 ? -8.682 12.935 19.718 1.00 97.56 410 PRO A C 1
ATOM 3166 O O . PRO A 1 410 ? -9.409 12.063 20.199 1.00 97.56 410 PRO A O 1
ATOM 3169 N N . MET A 1 411 ? -7.788 13.610 20.447 1.00 94.38 411 MET A N 1
ATOM 3170 C CA . MET A 1 411 ? -7.724 13.499 21.913 1.00 94.38 411 MET A CA 1
ATOM 3171 C C . MET A 1 411 ? -8.728 14.418 22.625 1.00 94.38 411 MET A C 1
ATOM 3173 O O . MET A 1 411 ? -9.219 14.061 23.696 1.00 94.38 411 MET A O 1
ATOM 3177 N N . ASP A 1 412 ? -9.047 15.561 22.013 1.00 89.62 412 ASP A N 1
ATOM 3178 C CA . ASP A 1 412 ? -9.981 16.574 22.523 1.00 89.62 412 ASP A CA 1
ATOM 3179 C C . ASP A 1 412 ? -11.262 16.633 21.655 1.00 89.62 412 ASP A C 1
ATOM 3181 O O . ASP A 1 412 ? -11.671 15.627 21.075 1.00 89.62 412 ASP A O 1
ATOM 3185 N N . ASP A 1 413 ? -11.909 17.803 21.569 1.00 88.31 413 ASP A N 1
ATOM 3186 C CA . ASP A 1 413 ? -13.201 18.004 20.894 1.00 88.31 413 ASP A CA 1
ATOM 3187 C C . ASP A 1 413 ? -13.171 17.681 19.389 1.00 88.31 413 ASP A C 1
ATOM 3189 O O . ASP A 1 413 ? -14.144 17.158 18.852 1.00 88.31 413 ASP A O 1
ATOM 3193 N N . SER A 1 414 ? -12.081 18.019 18.690 1.00 94.44 414 SER A N 1
ATOM 3194 C CA . SER A 1 414 ? -11.920 17.735 17.257 1.00 94.44 414 SER A CA 1
ATOM 3195 C C . SER A 1 414 ? -10.460 17.806 16.803 1.00 94.44 414 SER A C 1
ATOM 3197 O O . SER A 1 414 ? -9.611 18.427 17.448 1.00 94.44 414 SER A O 1
ATOM 3199 N N . LEU A 1 415 ? -10.179 17.198 15.652 1.00 96.62 415 LEU A N 1
ATOM 3200 C CA . LEU A 1 415 ? -8.906 17.253 14.936 1.00 96.62 415 LEU A CA 1
ATOM 3201 C C . LEU A 1 415 ? -9.161 17.763 13.519 1.00 96.62 415 LEU A C 1
ATOM 3203 O O . LEU A 1 415 ? -10.069 17.284 12.848 1.00 96.62 415 LEU A O 1
ATOM 3207 N N . ALA A 1 416 ? -8.366 18.719 13.043 1.00 96.69 416 ALA A N 1
ATOM 3208 C CA . ALA A 1 416 ? -8.516 19.257 11.694 1.00 96.69 416 ALA A CA 1
ATOM 3209 C C . ALA A 1 416 ? -7.289 18.943 10.840 1.00 96.69 416 ALA A C 1
ATOM 3211 O O . ALA A 1 416 ? -6.197 19.365 11.185 1.00 96.69 416 ALA A O 1
ATOM 3212 N N . PHE A 1 417 ? -7.462 18.278 9.706 1.00 97.50 417 PHE A N 1
ATOM 3213 C CA . PHE A 1 417 ? -6.436 18.201 8.670 1.00 97.50 417 PHE A CA 1
ATOM 3214 C C . PHE A 1 417 ? -6.564 19.434 7.774 1.00 97.50 417 PHE A C 1
ATOM 3216 O O . PHE A 1 417 ? -7.664 19.739 7.291 1.00 97.50 417 PHE A O 1
ATOM 3223 N N . GLY A 1 418 ? -5.459 20.156 7.607 1.00 96.50 418 GLY A N 1
ATOM 3224 C CA . GLY A 1 418 ? -5.391 21.373 6.809 1.00 96.50 418 GLY A CA 1
ATOM 3225 C C . GLY A 1 418 ? -5.259 21.129 5.306 1.00 96.50 418 GLY A C 1
ATOM 3226 O O . GLY A 1 418 ? -5.651 20.090 4.771 1.00 96.50 418 GLY A O 1
ATOM 3227 N N . ASP A 1 419 ? -4.698 22.127 4.628 1.00 95.44 419 ASP A N 1
ATOM 3228 C CA . ASP A 1 419 ? -4.523 22.156 3.177 1.00 95.44 419 ASP A CA 1
ATOM 3229 C C . ASP A 1 419 ? -3.091 22.592 2.840 1.00 95.44 419 ASP A C 1
ATOM 3231 O O . ASP A 1 419 ? -2.784 23.781 2.768 1.00 95.44 419 ASP A O 1
ATOM 3235 N N . GLN A 1 420 ? -2.198 21.613 2.693 1.00 96.44 420 GLN A N 1
ATOM 3236 C CA . GLN A 1 420 ? -0.826 21.803 2.217 1.00 96.44 420 GLN A CA 1
ATOM 3237 C C . GLN A 1 420 ? -0.463 20.715 1.202 1.00 96.44 420 GLN A C 1
ATOM 3239 O O . GLN A 1 420 ? -1.006 19.607 1.247 1.00 96.44 420 GLN A O 1
ATOM 3244 N N . GLU A 1 421 ? 0.482 21.014 0.303 1.00 95.88 421 GLU A N 1
ATOM 3245 C CA . GLU A 1 421 ? 1.027 20.024 -0.638 1.00 95.88 421 GLU A CA 1
ATOM 3246 C C . GLU A 1 421 ? 1.917 18.985 0.065 1.00 95.88 421 GLU A C 1
ATOM 3248 O O . GLU A 1 421 ? 2.105 17.879 -0.447 1.00 95.88 421 GLU A O 1
ATOM 3253 N N . GLU A 1 422 ? 2.434 19.318 1.249 1.00 96.31 422 GLU A N 1
ATOM 3254 C CA . GLU A 1 422 ? 3.264 18.466 2.100 1.00 96.31 422 GLU A CA 1
ATOM 3255 C C . GLU A 1 422 ? 2.436 17.701 3.148 1.00 96.31 422 GLU A C 1
ATOM 3257 O O . GLU A 1 422 ? 2.569 17.887 4.359 1.00 96.31 422 GLU A O 1
ATOM 3262 N N . MET A 1 423 ? 1.524 16.849 2.675 1.00 96.81 423 MET A N 1
ATOM 3263 C CA . MET A 1 423 ? 0.690 15.982 3.514 1.00 96.81 423 MET A CA 1
ATOM 3264 C C . MET A 1 423 ? 0.486 14.618 2.842 1.00 96.81 423 MET A C 1
ATOM 3266 O O . MET A 1 423 ? 0.459 14.521 1.618 1.00 96.81 423 MET A O 1
ATOM 3270 N N . GLY A 1 424 ? 0.299 13.560 3.630 1.00 98.00 424 GLY A N 1
ATOM 3271 C CA . GLY A 1 424 ? -0.006 12.217 3.126 1.00 98.00 424 GLY A CA 1
ATOM 3272 C C . GLY A 1 424 ? 1.192 11.267 3.117 1.00 98.00 424 GLY A C 1
ATOM 3273 O O . GLY A 1 424 ? 2.177 11.478 3.827 1.00 98.00 424 GLY A O 1
ATOM 3274 N N . LEU A 1 425 ? 1.069 10.169 2.363 1.00 98.81 425 LEU A N 1
ATOM 3275 C CA . LEU A 1 425 ? 2.095 9.127 2.304 1.00 98.81 425 LEU A CA 1
ATOM 3276 C C . LEU A 1 425 ? 3.149 9.513 1.261 1.00 98.81 425 LEU A C 1
ATOM 3278 O O . LEU A 1 425 ? 2.871 9.505 0.060 1.00 98.81 425 LEU A O 1
ATOM 3282 N N . GLY A 1 426 ? 4.337 9.881 1.732 1.00 98.44 426 GLY A N 1
ATOM 3283 C CA . GLY A 1 426 ? 5.472 10.304 0.922 1.00 98.44 426 GLY A CA 1
ATOM 3284 C C . GLY A 1 426 ? 6.512 9.204 0.754 1.00 98.44 426 GLY A C 1
ATOM 3285 O O . GLY A 1 426 ? 6.783 8.444 1.683 1.00 98.44 426 GLY A O 1
ATOM 3286 N N . VAL A 1 427 ? 7.129 9.149 -0.425 1.00 98.50 427 VAL A N 1
ATOM 3287 C CA . VAL A 1 427 ? 8.333 8.366 -0.698 1.00 98.50 427 VAL A CA 1
ATOM 3288 C C . VAL A 1 427 ? 9.441 9.237 -1.288 1.00 98.50 427 VAL A C 1
ATOM 3290 O O . VAL A 1 427 ? 9.219 10.077 -2.165 1.00 98.50 427 VAL A O 1
ATOM 3293 N N . ARG A 1 428 ? 10.667 8.988 -0.828 1.00 98.06 428 ARG A N 1
ATOM 3294 C CA . ARG A 1 428 ? 11.914 9.483 -1.400 1.00 98.06 428 ARG A CA 1
ATOM 3295 C C . ARG A 1 428 ? 12.616 8.341 -2.128 1.00 98.06 428 ARG A C 1
ATOM 3297 O O . ARG A 1 428 ? 13.197 7.461 -1.491 1.00 98.06 428 ARG A O 1
ATOM 3304 N N . VAL A 1 429 ? 12.554 8.338 -3.456 1.00 97.94 429 VAL A N 1
ATOM 3305 C CA . VAL A 1 429 ? 13.102 7.241 -4.271 1.00 97.94 429 VAL A CA 1
ATOM 3306 C C . VAL A 1 429 ? 14.623 7.315 -4.390 1.00 97.94 429 VAL A C 1
ATOM 3308 O O . VAL A 1 429 ? 15.222 8.382 -4.249 1.00 97.94 429 VAL A O 1
ATOM 3311 N N . ALA A 1 430 ? 15.253 6.168 -4.636 1.00 97.38 430 ALA A N 1
ATOM 3312 C CA . ALA A 1 430 ? 16.695 6.051 -4.795 1.00 97.38 430 ALA A CA 1
ATOM 3313 C C . ALA A 1 430 ? 17.195 6.908 -5.961 1.00 97.38 430 ALA A C 1
ATOM 3315 O O . ALA A 1 430 ? 16.562 6.956 -7.015 1.00 97.38 430 ALA A O 1
ATOM 3316 N N . THR A 1 431 ? 18.360 7.542 -5.794 1.00 96.44 431 THR A N 1
ATOM 3317 C CA . THR A 1 431 ? 18.923 8.470 -6.787 1.00 96.44 431 THR A CA 1
ATOM 3318 C C . THR A 1 431 ? 18.976 7.898 -8.215 1.00 96.44 431 THR A C 1
ATOM 3320 O O . THR A 1 431 ? 18.545 8.600 -9.126 1.00 96.44 431 THR A O 1
ATOM 3323 N N . PRO A 1 432 ? 19.388 6.635 -8.461 1.00 96.25 432 PRO A N 1
ATOM 3324 C CA . PRO A 1 432 ? 19.391 6.068 -9.816 1.00 96.25 432 PRO A CA 1
ATOM 3325 C C . PRO A 1 432 ? 18.001 5.919 -10.460 1.00 96.25 432 PRO A C 1
ATOM 3327 O O . PRO A 1 432 ? 17.902 5.780 -11.674 1.00 96.25 432 PRO A O 1
ATOM 3330 N N . LEU A 1 433 ? 16.929 5.927 -9.663 1.00 97.62 433 LEU A N 1
ATOM 3331 C CA . LEU A 1 433 ? 15.554 5.763 -10.140 1.00 97.62 433 LEU A CA 1
ATOM 3332 C C . LEU A 1 433 ? 14.865 7.092 -10.466 1.00 97.62 433 LEU A C 1
ATOM 3334 O O . LEU A 1 433 ? 13.747 7.072 -10.976 1.00 97.62 433 LEU A O 1
ATOM 3338 N N . THR A 1 434 ? 15.484 8.235 -10.157 1.00 97.94 434 THR A N 1
ATOM 3339 C CA . THR A 1 434 ? 14.854 9.549 -10.344 1.00 97.94 434 THR A CA 1
ATOM 3340 C C . THR A 1 434 ? 14.767 9.937 -11.820 1.00 97.94 434 THR A C 1
ATOM 3342 O O . THR A 1 434 ? 15.594 9.519 -12.629 1.00 97.94 434 THR A O 1
ATOM 3345 N N . VAL A 1 435 ? 13.799 10.780 -12.193 1.00 98.00 435 VAL A N 1
ATOM 3346 C CA . VAL A 1 435 ? 13.627 11.257 -13.583 1.00 98.00 435 VAL A CA 1
ATOM 3347 C C . VAL A 1 435 ? 14.878 11.981 -14.075 1.00 98.00 435 VAL A C 1
ATOM 3349 O O . VAL A 1 435 ? 15.346 11.746 -15.189 1.00 98.00 435 VAL A O 1
ATOM 3352 N N . VAL A 1 436 ? 15.504 12.783 -13.209 1.00 96.31 436 VAL A N 1
ATOM 3353 C CA . VAL A 1 436 ? 16.782 13.446 -13.525 1.00 96.31 436 VAL A CA 1
ATOM 3354 C C . VAL A 1 436 ? 17.935 12.464 -13.800 1.00 96.31 436 VAL A C 1
ATOM 3356 O O . VAL A 1 436 ? 18.932 12.861 -14.398 1.00 96.31 436 VAL A O 1
ATOM 3359 N N . ASN A 1 437 ? 17.788 11.188 -13.424 1.00 94.94 437 ASN A N 1
ATOM 3360 C CA . ASN A 1 437 ? 18.702 10.081 -13.720 1.00 94.94 437 ASN A CA 1
ATOM 3361 C C . ASN A 1 437 ? 18.093 9.058 -14.704 1.00 94.94 437 ASN A C 1
ATOM 3363 O O . ASN A 1 437 ? 18.395 7.868 -14.637 1.00 94.94 437 ASN A O 1
ATOM 3367 N N . ALA A 1 438 ? 17.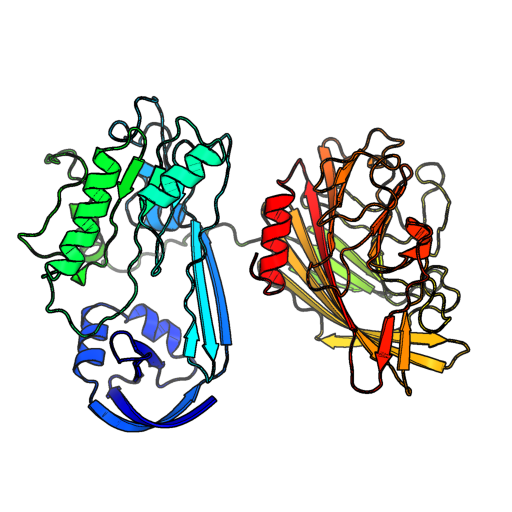259 9.518 -15.645 1.00 93.75 438 ALA A N 1
ATOM 3368 C CA . ALA A 1 438 ? 16.591 8.695 -16.664 1.00 93.75 438 ALA A CA 1
ATOM 3369 C C . ALA A 1 438 ? 15.575 7.671 -16.117 1.00 93.75 438 ALA A C 1
ATOM 3371 O O . ALA A 1 438 ? 15.191 6.727 -16.815 1.00 93.75 438 ALA A O 1
ATOM 3372 N N . GLY A 1 439 ? 15.118 7.866 -14.881 1.00 97.62 439 GLY A N 1
ATOM 3373 C CA . GLY A 1 439 ? 13.892 7.270 -14.373 1.00 97.62 439 GLY A CA 1
ATOM 3374 C C . GLY A 1 439 ? 12.643 7.892 -14.993 1.00 97.62 439 GLY A C 1
ATOM 3375 O O . GLY A 1 439 ? 12.711 8.702 -15.917 1.00 97.62 439 GLY A O 1
ATOM 3376 N N . ARG A 1 440 ? 11.482 7.486 -14.487 1.00 97.75 440 ARG A N 1
ATOM 3377 C CA . ARG A 1 440 ? 10.175 7.891 -15.001 1.00 97.75 440 ARG A CA 1
ATOM 3378 C C . ARG A 1 440 ? 9.117 7.851 -13.910 1.00 97.75 440 ARG A C 1
ATOM 3380 O O . ARG A 1 440 ? 9.061 6.873 -13.153 1.00 97.75 440 ARG A O 1
ATOM 3387 N N . ILE A 1 441 ? 8.243 8.853 -13.912 1.00 98.69 441 ILE A N 1
ATOM 3388 C CA . ILE A 1 441 ? 6.986 8.855 -13.157 1.00 98.69 441 ILE A CA 1
ATOM 3389 C C . ILE A 1 441 ? 5.832 8.625 -14.138 1.00 98.69 441 ILE A C 1
ATOM 3391 O O . ILE A 1 441 ? 5.815 9.220 -15.217 1.00 98.69 441 ILE A O 1
ATOM 3395 N N . ILE A 1 442 ? 4.883 7.754 -13.798 1.00 98.06 442 ILE A N 1
ATOM 3396 C CA . ILE A 1 442 ? 3.666 7.525 -14.590 1.00 98.06 442 ILE A CA 1
ATOM 3397 C C . ILE A 1 442 ? 2.471 7.213 -13.689 1.00 98.06 442 ILE A C 1
ATOM 3399 O O . ILE A 1 442 ? 2.621 6.457 -12.733 1.00 98.06 442 ILE A O 1
ATOM 3403 N N . ASP A 1 443 ? 1.301 7.764 -14.001 1.00 98.25 443 ASP A N 1
ATOM 3404 C CA . ASP A 1 443 ? 0.047 7.486 -13.290 1.00 98.25 443 ASP A CA 1
ATOM 3405 C C . ASP A 1 443 ? -0.988 6.725 -14.136 1.00 98.25 443 ASP A C 1
ATOM 3407 O O . ASP A 1 443 ? -0.737 6.413 -15.305 1.00 98.25 443 ASP A O 1
ATOM 3411 N N . ASP A 1 444 ? -2.146 6.429 -13.538 1.00 96.44 444 ASP A N 1
ATOM 3412 C CA . ASP A 1 444 ? -3.248 5.673 -14.154 1.00 96.44 444 ASP A CA 1
ATOM 3413 C C . ASP A 1 444 ? -3.841 6.333 -15.404 1.00 96.44 444 ASP A C 1
ATOM 3415 O O . ASP A 1 444 ? -4.351 5.652 -16.293 1.00 96.44 444 ASP A O 1
ATOM 3419 N N . GLU A 1 445 ? -3.711 7.653 -15.536 1.00 95.44 445 GLU A N 1
ATOM 3420 C CA . GLU A 1 445 ? -4.153 8.394 -16.721 1.00 95.44 445 GLU A CA 1
ATOM 3421 C C . GLU A 1 445 ? -3.061 8.477 -17.806 1.00 95.44 445 GLU A C 1
ATOM 3423 O O . GLU A 1 445 ? -3.248 9.106 -18.855 1.00 95.44 445 GLU A O 1
ATOM 3428 N N . GLY A 1 446 ? -1.905 7.846 -17.579 1.00 95.50 446 GLY A N 1
ATOM 3429 C CA . GLY A 1 446 ? -0.769 7.839 -18.495 1.00 95.50 446 GLY A CA 1
ATOM 3430 C C . GLY A 1 446 ? -0.017 9.169 -18.552 1.00 95.50 446 GLY A C 1
ATOM 3431 O O . GLY A 1 446 ? 0.725 9.412 -19.513 1.00 95.50 446 GLY A O 1
ATOM 3432 N N . ARG A 1 447 ? -0.192 10.049 -17.559 1.00 98.00 447 ARG A N 1
ATOM 3433 C CA . ARG A 1 447 ? 0.584 11.291 -17.434 1.00 98.00 447 ARG A CA 1
ATOM 3434 C C . ARG A 1 447 ? 1.997 10.934 -16.988 1.00 98.00 447 ARG A C 1
ATOM 3436 O O . ARG A 1 447 ? 2.203 9.973 -16.260 1.00 98.00 447 ARG A O 1
ATOM 3443 N N . VAL A 1 448 ? 2.981 11.679 -17.485 1.00 97.94 448 VAL A N 1
ATOM 3444 C CA . VAL A 1 448 ? 4.401 11.328 -17.355 1.00 97.94 448 VAL A CA 1
ATOM 3445 C C . VAL A 1 448 ? 5.184 12.481 -16.743 1.00 97.94 448 VAL A C 1
ATOM 3447 O O . VAL A 1 448 ? 5.081 13.608 -17.234 1.00 97.94 448 VAL A O 1
ATOM 3450 N N . ASP A 1 449 ? 5.981 12.151 -15.725 1.00 97.75 449 ASP A N 1
ATOM 3451 C CA . ASP A 1 449 ? 6.930 13.026 -15.023 1.00 97.75 449 ASP A CA 1
ATOM 3452 C C . ASP A 1 449 ? 6.292 14.251 -14.333 1.00 97.75 449 ASP A C 1
ATOM 3454 O O . ASP A 1 449 ? 5.080 14.490 -14.420 1.00 97.75 449 ASP A O 1
ATOM 3458 N N . GLU A 1 450 ? 7.091 15.022 -13.585 1.00 97.88 450 GLU A N 1
ATOM 3459 C CA . GLU A 1 450 ? 6.618 16.130 -12.736 1.00 97.88 450 GLU A CA 1
ATOM 3460 C C . GLU A 1 450 ? 5.694 17.092 -13.491 1.00 97.88 450 GLU A C 1
ATOM 3462 O O . GLU A 1 450 ? 4.629 17.454 -12.993 1.00 97.88 450 GLU A O 1
ATOM 3467 N N . ALA A 1 451 ? 6.047 17.435 -14.732 1.00 97.06 451 ALA A N 1
ATOM 3468 C CA . ALA A 1 451 ? 5.311 18.392 -15.555 1.00 97.06 451 ALA A CA 1
ATOM 3469 C C . ALA A 1 451 ? 3.846 18.006 -15.832 1.00 97.06 451 ALA A C 1
ATOM 3471 O O . ALA A 1 451 ? 3.051 18.871 -16.214 1.00 97.06 451 ALA A O 1
ATOM 3472 N N . ARG A 1 452 ? 3.488 16.721 -15.720 1.00 98.12 452 ARG A N 1
ATOM 3473 C CA . ARG A 1 452 ? 2.132 16.233 -16.016 1.00 98.12 452 ARG A CA 1
ATOM 3474 C C . ARG A 1 452 ? 1.480 15.524 -14.839 1.00 98.12 452 ARG A C 1
ATOM 3476 O O . ARG A 1 452 ? 0.261 15.445 -14.843 1.00 98.12 452 ARG A O 1
ATOM 3483 N N . VAL A 1 453 ? 2.252 15.035 -13.872 1.00 98.50 453 VAL A N 1
ATOM 3484 C CA . VAL A 1 453 ? 1.738 14.308 -12.701 1.00 98.50 453 VAL A CA 1
ATOM 3485 C C . VAL A 1 453 ? 1.538 15.232 -11.499 1.00 98.50 453 VAL A C 1
ATOM 3487 O O . VAL A 1 453 ? 0.606 15.028 -10.723 1.00 98.50 453 VAL A O 1
ATOM 3490 N N . TRP A 1 454 ? 2.372 16.267 -11.332 1.00 98.19 454 TRP A N 1
ATOM 3491 C CA . TRP A 1 454 ? 2.271 17.138 -10.161 1.00 98.19 454 TRP A CA 1
ATOM 3492 C C . TRP A 1 454 ? 0.900 17.825 -10.081 1.00 98.19 454 TRP A C 1
ATOM 3494 O O . TRP A 1 454 ? 0.407 18.405 -11.054 1.00 98.19 454 TRP A O 1
ATOM 3504 N N . GLY A 1 455 ? 0.283 17.746 -8.900 1.00 97.12 455 GLY A N 1
ATOM 3505 C CA . GLY A 1 455 ? -1.017 18.348 -8.616 1.00 97.12 455 GLY A CA 1
ATOM 3506 C C . GLY A 1 455 ? -2.190 17.675 -9.325 1.00 97.12 455 GLY A C 1
ATOM 3507 O O . GLY A 1 455 ? -3.285 18.234 -9.339 1.00 97.12 455 GLY A O 1
ATOM 3508 N N . GLN A 1 456 ? -1.994 16.490 -9.908 1.00 97.75 456 GLN A N 1
ATOM 3509 C CA . GLN A 1 456 ? -3.073 15.708 -10.501 1.00 97.75 456 GLN A CA 1
ATOM 3510 C C . GLN A 1 456 ? -3.566 14.622 -9.553 1.00 97.75 456 GLN A C 1
ATOM 3512 O O . GLN A 1 456 ? -2.782 14.045 -8.802 1.00 97.75 456 GLN A O 1
ATOM 3517 N N . GLN A 1 457 ? -4.869 14.336 -9.601 1.00 97.62 457 GLN A N 1
ATOM 3518 C CA . GLN A 1 457 ? -5.432 13.192 -8.890 1.00 97.62 457 GLN A CA 1
ATOM 3519 C C . GLN A 1 457 ? -5.268 11.917 -9.708 1.00 97.62 457 GLN A C 1
ATOM 3521 O O . GLN A 1 457 ? -5.484 11.949 -10.918 1.00 97.62 457 GLN A O 1
ATOM 3526 N N . ALA A 1 458 ? -4.928 10.817 -9.046 1.00 97.81 458 ALA A N 1
ATOM 3527 C CA . ALA A 1 458 ? -4.712 9.518 -9.674 1.00 97.81 458 ALA A CA 1
ATOM 3528 C C . ALA A 1 458 ? -5.066 8.371 -8.710 1.00 97.81 458 ALA A C 1
ATOM 3530 O O . ALA A 1 458 ? -5.090 8.564 -7.489 1.00 97.81 458 ALA A O 1
ATOM 3531 N N . ASP A 1 459 ? -5.346 7.192 -9.257 1.00 97.00 459 ASP A N 1
ATOM 3532 C CA . ASP A 1 459 ? -5.632 5.971 -8.482 1.00 97.00 459 ASP A CA 1
ATOM 3533 C C . ASP A 1 459 ? -4.337 5.288 -8.045 1.00 97.00 459 ASP A C 1
ATOM 3535 O O . ASP A 1 459 ? -4.242 4.719 -6.954 1.00 97.00 459 ASP A O 1
ATOM 3539 N N . TRP A 1 460 ? -3.307 5.410 -8.878 1.00 98.50 460 TRP A N 1
ATOM 3540 C CA . TRP A 1 460 ? -1.962 4.959 -8.587 1.00 98.50 460 TRP A CA 1
ATOM 3541 C C . TRP A 1 460 ? -0.928 5.802 -9.334 1.00 98.50 460 TRP A C 1
ATOM 3543 O O . TRP A 1 460 ? -1.206 6.382 -10.382 1.00 98.50 460 TRP A O 1
ATOM 3553 N N . CYS A 1 461 ? 0.288 5.867 -8.796 1.00 98.75 461 CYS A N 1
ATOM 3554 C CA . CYS A 1 461 ? 1.421 6.506 -9.457 1.00 98.75 461 CYS A CA 1
ATOM 3555 C C . CYS A 1 461 ? 2.705 5.712 -9.213 1.00 98.75 461 CYS A C 1
ATOM 3557 O O . CYS A 1 461 ? 3.044 5.374 -8.076 1.00 98.75 461 CYS A O 1
ATOM 3559 N N . SER A 1 462 ? 3.412 5.395 -10.293 1.00 98.62 462 SER A N 1
ATOM 3560 C CA . SER A 1 462 ? 4.656 4.633 -10.303 1.00 98.62 462 SER A CA 1
ATOM 3561 C C . SER A 1 462 ? 5.852 5.551 -10.498 1.00 98.62 462 SER A C 1
ATOM 3563 O O . SER A 1 462 ? 5.853 6.371 -11.412 1.00 98.62 462 SER A O 1
ATOM 3565 N N . TYR A 1 463 ? 6.912 5.340 -9.720 1.00 98.56 463 TYR A N 1
ATOM 3566 C CA . TYR A 1 463 ? 8.224 5.952 -9.911 1.00 98.56 463 TYR A CA 1
ATOM 3567 C C . TYR A 1 463 ? 9.274 4.846 -10.060 1.00 98.56 463 TYR A C 1
ATOM 3569 O O . TYR A 1 463 ? 9.498 4.049 -9.149 1.00 98.56 463 TYR A O 1
ATOM 3577 N N . SER A 1 464 ? 9.893 4.760 -11.238 1.00 98.19 464 SER A N 1
ATOM 3578 C CA . SER A 1 464 ? 10.762 3.640 -11.616 1.00 98.19 464 SER A CA 1
ATOM 3579 C C . SER A 1 464 ? 11.925 4.065 -12.504 1.00 98.19 464 SER A C 1
ATOM 3581 O O . SER A 1 464 ? 11.828 5.032 -13.254 1.00 98.19 464 SER A O 1
ATOM 3583 N N . GLY A 1 465 ? 13.004 3.292 -12.494 1.00 96.31 465 GLY A N 1
ATOM 3584 C CA . GLY A 1 465 ? 14.198 3.551 -13.296 1.00 96.31 465 GLY A CA 1
ATOM 3585 C C . GLY A 1 465 ? 15.115 2.335 -13.358 1.00 96.31 465 GLY A C 1
ATOM 3586 O O . GLY A 1 465 ? 14.697 1.222 -13.043 1.00 96.31 465 GLY A O 1
ATOM 3587 N N . GLN A 1 466 ? 16.354 2.541 -13.801 1.00 95.25 466 GLN A N 1
ATOM 3588 C CA . GLN A 1 466 ? 17.376 1.494 -13.840 1.00 95.25 466 GLN A CA 1
ATOM 3589 C C . GLN A 1 466 ? 18.250 1.576 -12.586 1.00 95.25 466 GLN A C 1
ATOM 3591 O O . GLN A 1 466 ? 18.880 2.599 -12.330 1.00 95.25 466 GLN A O 1
ATOM 3596 N N . ALA A 1 467 ? 18.338 0.487 -11.829 1.00 90.75 467 ALA A N 1
ATOM 3597 C CA . ALA A 1 467 ? 19.235 0.370 -10.683 1.00 90.75 467 ALA A CA 1
ATOM 3598 C C . ALA A 1 467 ? 19.717 -1.078 -10.540 1.00 90.75 467 ALA A C 1
ATOM 3600 O O . ALA A 1 467 ? 18.986 -2.022 -10.818 1.00 90.75 467 ALA A O 1
ATOM 3601 N N . GLY A 1 468 ? 20.984 -1.275 -10.164 1.00 81.12 468 GLY A N 1
ATOM 3602 C CA . GLY A 1 468 ? 21.539 -2.628 -10.010 1.00 81.12 468 GLY A CA 1
ATOM 3603 C C . GLY A 1 468 ? 21.506 -3.478 -11.292 1.00 81.12 468 GLY A C 1
ATOM 3604 O O . GLY A 1 468 ? 21.439 -4.698 -11.216 1.00 81.12 468 GLY A O 1
ATOM 3605 N N . GLY A 1 469 ? 21.519 -2.849 -12.475 1.00 85.19 469 GLY A N 1
ATOM 3606 C CA . GLY A 1 469 ? 21.473 -3.550 -13.766 1.00 85.19 469 GLY A CA 1
ATOM 3607 C C . GLY A 1 469 ? 20.090 -4.066 -14.179 1.00 85.19 469 GLY A C 1
ATOM 3608 O O . GLY A 1 469 ? 19.995 -4.792 -15.168 1.00 85.19 469 GLY A O 1
ATOM 3609 N N . ARG A 1 470 ? 19.026 -3.692 -13.461 1.00 89.44 470 ARG A N 1
ATOM 3610 C CA . ARG A 1 470 ? 17.641 -4.050 -13.782 1.00 89.44 470 ARG A CA 1
ATOM 3611 C C . ARG A 1 470 ? 16.698 -2.869 -13.568 1.00 89.44 470 ARG A C 1
ATOM 3613 O O . ARG A 1 470 ? 17.011 -1.916 -12.856 1.00 89.44 470 ARG A O 1
ATOM 3620 N N . ARG A 1 471 ? 15.519 -2.948 -14.182 1.00 93.06 471 ARG A N 1
ATOM 3621 C CA . ARG A 1 471 ? 14.446 -1.989 -13.927 1.00 93.06 471 ARG A CA 1
ATOM 3622 C C . ARG A 1 471 ? 13.821 -2.298 -12.570 1.00 93.06 471 ARG A C 1
ATOM 3624 O O . ARG A 1 471 ? 13.596 -3.469 -12.267 1.00 93.06 471 ARG A O 1
ATOM 3631 N N . ALA A 1 472 ? 13.578 -1.269 -11.773 1.00 97.19 472 ALA A N 1
ATOM 3632 C CA . ALA A 1 472 ? 12.976 -1.375 -10.450 1.00 97.19 472 ALA A CA 1
ATOM 3633 C C . ALA A 1 472 ? 12.201 -0.097 -10.125 1.00 97.19 472 ALA A C 1
ATOM 3635 O O . ALA A 1 472 ? 12.420 0.952 -10.746 1.00 97.19 472 ALA A O 1
ATOM 3636 N N . GLY A 1 473 ? 11.304 -0.168 -9.150 1.00 98.12 473 GLY A N 1
ATOM 3637 C CA . GLY A 1 473 ? 10.542 1.004 -8.752 1.00 98.12 473 GLY A CA 1
ATOM 3638 C C . GLY A 1 473 ? 9.589 0.782 -7.595 1.00 98.12 473 GLY A C 1
ATOM 3639 O O . GLY A 1 473 ? 9.572 -0.263 -6.940 1.00 98.12 473 GLY A O 1
ATOM 3640 N N . ILE A 1 474 ? 8.803 1.826 -7.365 1.00 98.69 474 ILE A N 1
ATOM 3641 C CA . ILE A 1 474 ? 7.735 1.877 -6.381 1.00 98.69 474 ILE A CA 1
ATOM 3642 C C . ILE A 1 474 ? 6.438 2.319 -7.052 1.00 98.69 474 ILE A C 1
ATOM 3644 O O . ILE A 1 474 ? 6.437 3.263 -7.840 1.00 98.69 474 ILE A O 1
ATOM 3648 N N . LEU A 1 475 ? 5.338 1.643 -6.734 1.00 98.75 475 LEU A N 1
ATOM 3649 C CA . LEU A 1 475 ? 3.986 2.005 -7.153 1.00 98.75 475 LEU A CA 1
ATOM 3650 C C . LEU A 1 475 ? 3.176 2.371 -5.909 1.00 98.75 475 LEU A C 1
ATOM 3652 O O . LEU A 1 475 ? 2.964 1.530 -5.034 1.00 98.75 475 LEU A O 1
ATOM 3656 N N . LEU A 1 476 ? 2.749 3.630 -5.834 1.00 98.81 476 LEU A N 1
ATOM 3657 C CA . LEU A 1 476 ? 1.996 4.202 -4.723 1.00 98.81 476 LEU A CA 1
ATOM 3658 C C . LEU A 1 476 ? 0.504 4.236 -5.072 1.00 98.81 476 LEU A C 1
ATOM 3660 O O . LEU A 1 476 ? 0.120 4.828 -6.077 1.00 98.81 476 LEU A O 1
ATOM 3664 N N . MET A 1 477 ? -0.323 3.600 -4.244 1.00 98.69 477 MET A N 1
ATOM 3665 C CA . MET A 1 477 ? -1.727 3.283 -4.526 1.00 98.69 477 MET A CA 1
ATOM 3666 C C . MET A 1 477 ? -2.631 3.755 -3.377 1.00 98.69 477 MET A C 1
ATOM 3668 O O . MET A 1 477 ? -2.896 2.990 -2.449 1.00 98.69 477 MET A O 1
ATOM 3672 N N . PRO A 1 478 ? -3.084 5.017 -3.347 1.00 98.50 478 PRO A N 1
ATOM 3673 C CA . PRO A 1 478 ? -4.087 5.455 -2.378 1.00 98.50 478 PRO A CA 1
ATOM 3674 C C . PRO A 1 478 ? -5.396 4.663 -2.527 1.00 98.50 478 PRO A C 1
ATOM 3676 O O . PRO A 1 478 ? -5.866 4.399 -3.633 1.00 98.50 478 PRO A O 1
ATOM 3679 N N . ALA A 1 479 ? -6.012 4.285 -1.404 1.00 96.25 479 ALA A N 1
ATOM 3680 C CA . ALA A 1 479 ? -7.304 3.611 -1.435 1.00 96.25 479 ALA A CA 1
ATOM 3681 C C . ALA A 1 479 ? -8.415 4.564 -1.918 1.00 96.25 479 ALA A C 1
ATOM 3683 O O . ALA A 1 479 ? -8.491 5.695 -1.430 1.00 96.25 479 ALA A O 1
ATOM 3684 N N . PRO A 1 480 ? -9.353 4.098 -2.761 1.00 91.75 480 PRO A N 1
ATOM 3685 C CA . PRO A 1 480 ? -10.516 4.885 -3.181 1.00 91.75 480 PRO A CA 1
ATOM 3686 C C . PRO A 1 480 ? -11.477 5.166 -2.014 1.00 91.75 480 PRO A C 1
ATOM 3688 O O . PRO A 1 480 ? -12.212 6.146 -2.035 1.00 91.75 480 PRO A O 1
ATOM 3691 N N . GLY A 1 481 ? -11.421 4.348 -0.955 1.00 89.38 481 GLY A N 1
ATOM 3692 C CA . GLY A 1 481 ? -12.136 4.578 0.303 1.00 89.38 481 GLY A CA 1
ATOM 3693 C C . GLY A 1 481 ? -11.510 5.636 1.222 1.00 89.38 481 GLY A C 1
ATOM 3694 O O . GLY A 1 481 ? -12.031 5.852 2.315 1.00 89.38 481 GLY A O 1
ATOM 3695 N N . ASN A 1 482 ? -10.397 6.271 0.836 1.00 94.88 482 ASN A N 1
ATOM 3696 C CA . ASN A 1 482 ? -9.963 7.507 1.489 1.00 94.88 482 ASN A CA 1
ATOM 3697 C C . ASN A 1 482 ? -10.996 8.605 1.189 1.00 94.88 482 ASN A C 1
ATOM 3699 O O . ASN A 1 482 ? -11.615 8.609 0.131 1.00 94.88 482 ASN A O 1
ATOM 3703 N N . PHE A 1 483 ? -11.173 9.569 2.096 1.00 92.56 483 PHE A N 1
ATOM 3704 C CA . PHE A 1 483 ? -12.225 10.592 1.954 1.00 92.56 483 PHE A CA 1
ATOM 3705 C C . PHE A 1 483 ? -12.117 11.431 0.660 1.00 92.56 483 PHE A C 1
ATOM 3707 O O . PHE A 1 483 ? -13.088 12.067 0.248 1.00 92.56 483 PHE A O 1
ATOM 3714 N N . CYS A 1 484 ? -10.935 11.466 0.037 1.00 93.06 484 CYS A N 1
ATOM 3715 C CA . CYS A 1 484 ? -10.688 12.119 -1.238 1.00 93.06 484 CYS A CA 1
ATOM 3716 C C . CYS A 1 484 ? -9.660 11.329 -2.059 1.00 93.06 484 CYS A C 1
ATOM 3718 O O . CYS A 1 484 ? -8.674 10.829 -1.508 1.00 93.06 484 CYS A O 1
ATOM 3720 N N . ARG A 1 485 ? -9.870 11.264 -3.382 1.00 95.38 485 ARG A N 1
ATOM 3721 C CA . ARG A 1 485 ? -8.867 10.780 -4.344 1.00 95.38 485 ARG A CA 1
ATOM 3722 C C . ARG A 1 485 ? -7.602 11.626 -4.193 1.00 95.38 485 ARG A C 1
ATOM 3724 O O . ARG A 1 485 ? -7.683 12.853 -4.151 1.00 95.38 485 ARG A O 1
ATOM 3731 N N . SER A 1 486 ? -6.441 10.994 -4.074 1.00 97.69 486 SER A N 1
ATOM 3732 C CA . SER A 1 486 ? -5.216 11.728 -3.756 1.00 97.69 486 SER A CA 1
ATOM 3733 C C . SER A 1 486 ? -4.693 12.521 -4.943 1.00 97.69 486 SER A C 1
ATOM 3735 O O . SER A 1 486 ? -4.603 11.987 -6.044 1.00 97.69 486 SER A O 1
ATOM 3737 N N . TRP A 1 487 ? -4.302 13.768 -4.693 1.00 98.06 487 TRP A N 1
ATOM 3738 C CA . TRP A 1 487 ? -3.391 14.515 -5.550 1.00 98.06 487 TRP A CA 1
ATOM 3739 C C . TRP A 1 487 ? -1.967 13.991 -5.368 1.00 98.06 487 TRP A C 1
ATOM 3741 O O . TRP A 1 487 ? -1.561 13.658 -4.251 1.00 98.06 487 TRP A O 1
ATOM 3751 N N . PHE A 1 488 ? -1.191 13.953 -6.449 1.00 98.38 488 PHE A N 1
ATOM 3752 C CA . PHE A 1 488 ? 0.208 13.552 -6.397 1.00 98.38 488 PHE A CA 1
ATOM 3753 C C . PHE A 1 488 ? 1.154 14.755 -6.370 1.00 98.38 488 PHE A C 1
ATOM 3755 O O . PHE A 1 488 ? 1.252 15.522 -7.329 1.00 98.38 488 PHE A O 1
ATOM 3762 N N . HIS A 1 489 ? 1.918 14.891 -5.284 1.00 98.31 489 HIS A N 1
ATOM 3763 C CA . HIS A 1 489 ? 3.079 15.784 -5.232 1.00 98.31 489 HIS A CA 1
ATOM 3764 C C . HIS A 1 489 ? 4.286 15.025 -5.797 1.00 98.31 489 HIS A C 1
ATOM 3766 O O . HIS A 1 489 ? 5.026 14.365 -5.069 1.00 98.31 489 HIS A O 1
ATOM 3772 N N . ALA A 1 490 ? 4.457 15.090 -7.115 1.00 98.12 490 ALA A N 1
ATOM 3773 C CA . ALA A 1 490 ? 5.567 14.465 -7.829 1.00 98.12 490 ALA A CA 1
ATOM 3774 C C . ALA A 1 490 ? 6.709 15.460 -8.068 1.00 98.12 490 ALA A C 1
ATOM 3776 O O . ALA A 1 490 ? 6.458 16.605 -8.441 1.00 98.12 490 ALA A O 1
ATOM 3777 N N . ARG A 1 491 ? 7.957 15.023 -7.880 1.00 98.12 491 ARG A N 1
ATOM 3778 C CA . ARG A 1 491 ? 9.163 15.785 -8.223 1.00 98.12 491 ARG A CA 1
ATOM 3779 C C . ARG A 1 491 ? 10.169 14.924 -8.976 1.00 98.12 491 ARG A C 1
ATOM 3781 O O . ARG A 1 491 ? 10.549 13.841 -8.510 1.00 98.12 491 ARG A O 1
ATOM 3788 N N . ASP A 1 492 ? 10.703 15.458 -10.067 1.00 98.31 492 ASP A N 1
ATOM 3789 C CA . ASP A 1 492 ? 11.659 14.763 -10.944 1.00 98.31 492 ASP A CA 1
ATOM 3790 C C . ASP A 1 492 ? 12.977 14.408 -10.234 1.00 98.31 492 ASP A C 1
ATOM 3792 O O . ASP A 1 492 ? 13.709 13.511 -10.651 1.00 98.31 492 ASP A O 1
ATOM 3796 N N . TYR A 1 493 ? 13.268 15.079 -9.118 1.00 95.81 493 TYR A N 1
ATOM 3797 C CA . TYR A 1 493 ? 14.433 14.832 -8.268 1.00 95.81 493 TYR A CA 1
ATOM 3798 C C . TYR A 1 493 ? 14.183 13.832 -7.123 1.00 95.81 493 TYR A C 1
ATOM 3800 O O . TYR A 1 493 ? 15.028 13.685 -6.241 1.00 95.81 493 TYR A O 1
ATOM 3808 N N . GLY A 1 494 ? 13.048 13.127 -7.125 1.00 96.75 494 GLY A N 1
ATOM 3809 C CA . GLY A 1 494 ? 12.877 11.896 -6.349 1.00 96.75 494 GLY A CA 1
ATOM 3810 C C . GLY A 1 494 ? 11.848 11.929 -5.221 1.00 96.75 494 GLY A C 1
ATOM 3811 O O . GLY A 1 494 ? 11.894 11.054 -4.361 1.00 96.75 494 GLY A O 1
ATOM 3812 N N . LEU A 1 495 ? 10.944 12.913 -5.187 1.00 98.31 495 LEU A N 1
ATOM 3813 C CA . LEU A 1 495 ? 9.808 12.929 -4.253 1.00 98.31 495 LEU A CA 1
ATOM 3814 C C . LEU A 1 495 ? 8.535 12.460 -4.967 1.00 98.31 495 LEU A C 1
ATOM 3816 O O . LEU A 1 495 ? 8.252 12.913 -6.074 1.00 98.31 495 LEU A O 1
ATOM 3820 N N . LEU A 1 496 ? 7.755 11.600 -4.318 1.00 98.62 496 LEU A N 1
ATOM 3821 C CA . LEU A 1 496 ? 6.388 11.277 -4.721 1.00 98.62 496 LEU A CA 1
ATOM 3822 C C . LEU A 1 496 ? 5.514 11.186 -3.470 1.00 98.62 496 LEU A C 1
ATOM 3824 O O . LEU A 1 496 ? 5.893 10.517 -2.514 1.00 98.62 496 LEU A O 1
ATOM 3828 N N . VAL A 1 497 ? 4.357 11.842 -3.465 1.00 98.75 497 VAL A N 1
ATOM 3829 C CA . VAL A 1 497 ? 3.435 11.834 -2.318 1.00 98.75 497 VAL A CA 1
ATOM 3830 C C . VAL A 1 497 ? 2.017 11.600 -2.801 1.00 98.75 497 VAL A C 1
ATOM 3832 O O . VAL A 1 497 ? 1.577 12.305 -3.706 1.00 98.75 497 VAL A O 1
ATOM 3835 N N . ALA A 1 498 ? 1.300 10.664 -2.182 1.00 98.62 498 ALA A N 1
ATOM 3836 C CA . ALA A 1 498 ? -0.145 10.527 -2.335 1.00 98.62 498 ALA A CA 1
ATOM 3837 C C . ALA A 1 498 ? -0.839 11.347 -1.240 1.00 98.62 498 ALA A C 1
ATOM 3839 O O . ALA A 1 498 ? -0.882 10.945 -0.072 1.00 98.62 498 ALA A O 1
ATOM 3840 N N . ASN A 1 499 ? -1.364 12.509 -1.623 1.00 98.19 499 ASN A N 1
ATOM 3841 C CA . ASN A 1 499 ? -1.960 13.482 -0.721 1.00 98.19 499 ASN A CA 1
ATOM 3842 C C . ASN A 1 499 ? -3.484 13.567 -0.938 1.00 98.19 499 ASN A C 1
ATOM 3844 O O . ASN A 1 499 ? -3.925 14.149 -1.927 1.00 98.19 499 ASN A O 1
ATOM 3848 N N . PRO A 1 500 ? -4.328 12.997 -0.057 1.00 96.56 500 PRO A N 1
ATOM 3849 C CA . PRO A 1 500 ? -5.780 13.189 -0.131 1.00 96.56 500 PRO A CA 1
ATOM 3850 C C . PRO A 1 500 ? -6.227 14.584 0.351 1.00 96.56 500 PRO A C 1
ATOM 3852 O O . PRO A 1 500 ? -7.410 14.904 0.283 1.00 96.56 500 PRO A O 1
ATOM 3855 N N . PHE A 1 501 ? -5.303 15.422 0.823 1.00 95.75 501 PHE A N 1
ATOM 3856 C CA . PHE A 1 501 ? -5.507 16.808 1.244 1.00 95.75 501 PHE A CA 1
ATOM 3857 C C . PHE A 1 501 ? -4.898 17.780 0.216 1.00 95.75 501 PHE A C 1
ATOM 3859 O O . PHE A 1 501 ? -4.443 17.378 -0.853 1.00 95.75 501 PHE A O 1
ATOM 3866 N N . GLY A 1 502 ? -4.873 19.077 0.532 1.00 89.06 502 GLY A N 1
ATOM 3867 C CA . GLY A 1 502 ? -4.134 20.045 -0.284 1.00 89.06 502 GLY A CA 1
ATOM 3868 C C . GLY A 1 502 ? -4.885 20.556 -1.518 1.00 89.06 502 GLY A C 1
ATOM 3869 O O . GLY A 1 502 ? -4.253 20.956 -2.493 1.00 89.06 502 GLY A O 1
ATOM 3870 N N . ARG A 1 503 ? -6.228 20.533 -1.530 1.00 90.25 503 ARG A N 1
ATOM 3871 C CA . ARG A 1 503 ? -7.022 20.981 -2.690 1.00 90.25 503 ARG A CA 1
ATOM 3872 C C . ARG A 1 503 ? -6.616 22.388 -3.123 1.00 90.25 503 ARG A C 1
ATOM 3874 O O . ARG A 1 503 ? -6.415 22.614 -4.318 1.00 90.25 503 ARG A O 1
ATOM 3881 N N . HIS A 1 504 ? -6.525 23.328 -2.189 1.00 93.50 504 HIS A N 1
ATOM 3882 C CA . HIS A 1 504 ? -6.110 24.693 -2.494 1.00 93.50 504 HIS A CA 1
ATOM 3883 C C . HIS A 1 504 ? -4.637 24.741 -2.894 1.00 93.50 504 HIS A C 1
ATOM 3885 O O . HIS A 1 504 ? -4.321 25.368 -3.903 1.00 93.50 504 HIS A O 1
ATOM 3891 N N . ALA A 1 505 ? -3.766 24.026 -2.182 1.00 94.38 505 ALA A N 1
ATOM 3892 C CA . ALA A 1 505 ? -2.342 23.953 -2.497 1.00 94.38 505 ALA A CA 1
ATOM 3893 C C . ALA A 1 505 ? -2.070 23.475 -3.939 1.00 94.38 505 ALA A C 1
ATOM 3895 O O . ALA A 1 505 ? -1.240 24.061 -4.630 1.00 94.38 505 ALA A O 1
ATOM 3896 N N . PHE A 1 506 ? -2.812 22.478 -4.435 1.00 94.38 506 PHE A N 1
ATOM 3897 C CA . PHE A 1 506 ? -2.617 21.942 -5.788 1.00 94.38 506 PHE A CA 1
ATOM 3898 C C . PHE A 1 506 ? -3.403 22.674 -6.880 1.00 94.38 506 PHE A C 1
ATOM 3900 O O . PHE A 1 506 ? -2.935 22.767 -8.013 1.00 94.38 506 PHE A O 1
ATOM 3907 N N . THR A 1 507 ? -4.607 23.171 -6.583 1.00 91.50 507 THR A N 1
ATOM 3908 C CA . THR A 1 507 ? -5.526 23.680 -7.624 1.00 91.50 507 THR A CA 1
ATOM 3909 C C . THR A 1 507 ? -5.779 25.184 -7.554 1.00 91.50 507 THR A C 1
ATOM 3911 O O . THR A 1 507 ? -6.388 25.743 -8.466 1.00 91.50 507 THR A O 1
ATOM 3914 N N . GLY A 1 508 ? -5.376 25.850 -6.468 1.00 90.69 508 GLY A N 1
ATOM 3915 C CA . GLY A 1 508 ? -5.781 27.224 -6.157 1.00 90.69 508 GLY A CA 1
ATOM 3916 C C . GLY A 1 508 ? -7.280 27.384 -5.857 1.00 90.69 508 GLY A C 1
ATOM 3917 O O . GLY A 1 508 ? -7.752 28.514 -5.744 1.00 90.69 508 GLY A O 1
ATOM 3918 N N . GLY A 1 509 ? -8.033 26.279 -5.752 1.00 88.38 509 GLY A N 1
ATOM 3919 C CA . GLY A 1 509 ? -9.455 26.253 -5.397 1.00 88.38 509 GLY A CA 1
ATOM 3920 C C . GLY A 1 509 ? -9.719 26.624 -3.935 1.00 88.38 509 GLY A C 1
ATOM 3921 O O . GLY A 1 509 ? -8.828 27.083 -3.238 1.00 88.38 509 GLY A O 1
ATOM 3922 N N . GLU A 1 510 ? -10.941 26.430 -3.440 1.00 86.81 510 GLU A N 1
ATOM 3923 C CA . GLU A 1 510 ? -11.256 26.760 -2.040 1.00 86.81 510 GLU A CA 1
ATOM 3924 C C . GLU A 1 510 ? -10.405 25.941 -1.046 1.00 86.81 510 GLU A C 1
ATOM 3926 O O . GLU A 1 510 ? -10.262 24.728 -1.253 1.00 86.81 510 GLU A O 1
ATOM 3931 N N . PRO A 1 511 ? -9.879 26.565 0.033 1.00 87.00 511 PRO A N 1
ATOM 3932 C CA . PRO A 1 511 ? -9.157 25.873 1.098 1.00 87.00 511 PRO A CA 1
ATOM 3933 C C . PRO A 1 511 ? -9.931 24.673 1.642 1.00 87.00 511 PRO A C 1
ATOM 3935 O O . PRO A 1 511 ? -11.056 24.802 2.134 1.00 87.00 511 PRO A O 1
ATOM 3938 N N . GLY A 1 512 ? -9.317 23.497 1.550 1.00 85.69 512 GLY A N 1
ATOM 3939 C CA . GLY A 1 512 ? -9.796 22.278 2.174 1.00 85.69 512 GLY A CA 1
ATOM 3940 C C . GLY A 1 512 ? -9.583 22.306 3.684 1.00 85.69 512 GLY A C 1
ATOM 3941 O O . GLY A 1 512 ? -8.629 22.878 4.205 1.00 85.69 512 GLY A O 1
ATOM 3942 N N . ARG A 1 513 ? -10.497 21.674 4.412 1.00 93.19 513 ARG A N 1
ATOM 3943 C CA . ARG A 1 513 ? -10.315 21.367 5.828 1.00 93.19 513 ARG A CA 1
ATOM 3944 C C . ARG A 1 513 ? -11.148 20.146 6.160 1.00 93.19 513 ARG A C 1
ATOM 3946 O O . ARG A 1 513 ? -12.361 20.169 5.964 1.00 93.19 513 ARG A O 1
ATOM 3953 N N . VAL A 1 514 ? -10.506 19.097 6.653 1.00 95.38 514 VAL A N 1
ATOM 3954 C CA . VAL A 1 514 ? -11.196 17.873 7.077 1.00 95.38 514 VAL A CA 1
ATOM 3955 C C . VAL A 1 514 ? -11.218 17.859 8.589 1.00 95.38 514 VAL A C 1
ATOM 3957 O O . VAL A 1 514 ? -10.164 17.804 9.214 1.00 95.38 514 VAL A O 1
ATOM 3960 N N . VAL A 1 515 ? -12.405 17.957 9.174 1.00 96.75 515 VAL A N 1
ATOM 3961 C CA . VAL A 1 515 ? -12.585 17.926 10.627 1.00 96.75 515 VAL A CA 1
ATOM 3962 C C . VAL A 1 515 ? -13.040 16.529 11.029 1.00 96.75 515 VAL A C 1
ATOM 3964 O O . VAL A 1 515 ? -13.905 15.956 10.373 1.00 96.75 515 VAL A O 1
ATOM 3967 N N . VAL A 1 516 ? -12.427 15.994 12.079 1.00 97.06 516 VAL A N 1
ATOM 3968 C CA . VAL A 1 516 ? -12.785 14.735 12.733 1.00 97.06 516 VAL A CA 1
ATOM 3969 C C . VAL A 1 516 ? -13.228 15.084 14.143 1.00 97.06 516 VAL A C 1
ATOM 3971 O O . VAL A 1 516 ? -12.412 15.567 14.934 1.00 97.06 516 VAL A O 1
ATOM 3974 N N . ASP A 1 517 ? -14.503 14.877 14.445 1.00 96.44 517 ASP A N 1
ATOM 3975 C CA . ASP A 1 517 ? -15.065 15.210 15.752 1.00 96.44 517 ASP A CA 1
ATOM 3976 C C . ASP A 1 517 ? -14.756 14.124 16.794 1.00 96.44 517 ASP A C 1
ATOM 3978 O O . ASP A 1 517 ? -14.420 12.977 16.477 1.00 96.44 517 ASP A O 1
ATOM 3982 N N . GLN A 1 518 ? -14.859 14.478 18.076 1.00 93.12 518 GLN A N 1
ATOM 3983 C CA . GLN A 1 518 ? -14.664 13.530 19.167 1.00 93.12 518 GLN A CA 1
ATOM 3984 C C . GLN A 1 518 ? -15.603 12.320 19.039 1.00 93.12 518 GLN A C 1
ATOM 3986 O O . GLN A 1 518 ? -16.822 12.452 18.960 1.00 93.12 518 GLN A O 1
ATOM 3991 N N . GLY A 1 519 ? -15.024 11.117 19.075 1.00 90.38 519 GLY A N 1
ATOM 3992 C CA . GLY A 1 519 ? -15.752 9.856 18.899 1.00 90.38 519 GLY A CA 1
ATOM 3993 C C . GLY A 1 519 ? -15.791 9.351 17.454 1.00 90.38 519 GLY A C 1
ATOM 3994 O O . GLY A 1 519 ? -16.116 8.181 17.242 1.00 90.38 519 GLY A O 1
ATOM 3995 N N . GLU A 1 520 ? -15.398 10.175 16.484 1.00 95.06 520 GLU A N 1
ATOM 3996 C CA . GLU A 1 520 ? -15.180 9.765 15.099 1.00 95.06 520 GLU A CA 1
ATOM 3997 C C . GLU A 1 520 ? -13.715 9.373 14.853 1.00 95.06 520 GLU A C 1
ATOM 3999 O O . GLU A 1 520 ? -12.841 9.520 15.714 1.00 95.06 520 GLU A O 1
ATOM 4004 N N . ALA A 1 521 ? -13.446 8.827 13.668 1.00 95.25 521 ALA A N 1
ATOM 4005 C CA . ALA A 1 521 ? -12.097 8.530 13.218 1.00 95.25 521 ALA A CA 1
ATOM 4006 C C . ALA A 1 521 ? -11.965 8.778 11.715 1.00 95.25 521 ALA A C 1
ATOM 4008 O O . ALA A 1 521 ? -12.869 8.444 10.947 1.00 95.25 521 ALA A O 1
ATOM 4009 N N . LEU A 1 522 ? -10.816 9.304 11.292 1.00 97.75 522 LEU A N 1
ATOM 4010 C CA . LEU A 1 522 ? -10.440 9.334 9.881 1.00 97.75 522 LEU A CA 1
ATOM 4011 C C . LEU A 1 522 ? -9.516 8.159 9.592 1.00 97.75 522 LEU A C 1
ATOM 4013 O O . LEU A 1 522 ? -8.497 7.997 10.258 1.00 97.75 522 LEU A O 1
ATOM 4017 N N . ARG A 1 523 ? -9.845 7.361 8.577 1.00 97.81 523 ARG A N 1
ATOM 4018 C CA . ARG A 1 523 ? -9.006 6.249 8.130 1.00 97.81 523 ARG A CA 1
ATOM 4019 C C . ARG A 1 523 ? -8.370 6.573 6.786 1.00 97.81 523 ARG A C 1
ATOM 4021 O O . ARG A 1 523 ? -9.068 6.977 5.860 1.00 97.81 523 ARG A O 1
ATOM 4028 N N . LEU A 1 524 ? -7.060 6.376 6.688 1.00 98.50 524 LEU A N 1
ATOM 4029 C CA . LEU A 1 524 ? -6.279 6.510 5.463 1.00 98.50 524 LEU A CA 1
ATOM 4030 C C . LEU A 1 524 ? -5.601 5.178 5.151 1.00 98.50 524 LEU A C 1
ATOM 4032 O O . LEU A 1 524 ? -4.907 4.611 5.995 1.00 98.50 524 LEU A O 1
ATOM 4036 N N . ARG A 1 525 ? -5.798 4.686 3.929 1.00 98.50 525 ARG A N 1
ATOM 4037 C CA . ARG A 1 525 ? -5.214 3.440 3.433 1.00 98.50 525 ARG A CA 1
ATOM 4038 C C . ARG A 1 525 ? -4.420 3.679 2.159 1.00 98.50 525 ARG A C 1
ATOM 4040 O O . ARG A 1 525 ? -4.857 4.420 1.275 1.00 98.50 525 ARG A O 1
ATOM 4047 N N . PHE A 1 526 ? -3.281 3.008 2.061 1.00 98.81 526 PHE A N 1
ATOM 4048 C CA . PHE A 1 526 ? -2.395 3.058 0.908 1.00 98.81 526 PHE A CA 1
ATOM 4049 C C . PHE A 1 526 ? -1.779 1.682 0.652 1.00 98.81 526 PHE A C 1
ATOM 4051 O O . PHE A 1 526 ? -1.403 0.970 1.584 1.00 98.81 526 PHE A O 1
ATOM 4058 N N . GLY A 1 527 ? -1.654 1.326 -0.616 1.00 98.69 527 GLY A N 1
ATOM 4059 C CA . GLY A 1 527 ? -0.837 0.231 -1.102 1.00 98.69 527 GLY A CA 1
ATOM 4060 C C . GLY A 1 527 ? 0.482 0.774 -1.627 1.00 98.69 527 GLY A C 1
ATOM 4061 O O . GLY A 1 527 ? 0.537 1.847 -2.227 1.00 98.69 527 GLY A O 1
ATOM 4062 N N . VAL A 1 528 ? 1.554 0.031 -1.399 1.00 98.88 528 VAL A N 1
ATOM 4063 C CA . VAL A 1 528 ? 2.889 0.357 -1.886 1.00 98.88 528 VAL A CA 1
ATOM 4064 C C . VAL A 1 528 ? 3.511 -0.919 -2.428 1.00 98.88 528 VAL A C 1
ATOM 4066 O O . VAL A 1 528 ? 3.900 -1.793 -1.655 1.00 98.88 528 VAL A O 1
ATOM 4069 N N . LEU A 1 529 ? 3.588 -1.053 -3.750 1.00 98.75 529 LEU A N 1
ATOM 4070 C CA . LEU A 1 529 ? 4.277 -2.181 -4.373 1.00 98.75 529 LEU A CA 1
ATOM 4071 C C . LEU A 1 529 ? 5.732 -1.797 -4.649 1.00 98.75 529 LEU A C 1
ATOM 4073 O O . LEU A 1 529 ? 6.000 -0.825 -5.354 1.00 98.75 529 LEU A O 1
ATOM 4077 N N . ILE A 1 530 ? 6.654 -2.592 -4.115 1.00 98.62 530 ILE A N 1
ATOM 4078 C CA . ILE A 1 530 ? 8.089 -2.523 -4.393 1.00 98.62 530 ILE A CA 1
ATOM 4079 C C . ILE A 1 530 ? 8.429 -3.640 -5.374 1.00 98.62 530 ILE A C 1
ATOM 4081 O O . ILE A 1 530 ? 8.241 -4.814 -5.049 1.00 98.62 530 ILE A O 1
ATOM 4085 N N . PHE A 1 531 ? 8.898 -3.292 -6.571 1.00 96.19 531 PHE A N 1
ATOM 4086 C CA . PHE A 1 531 ? 8.948 -4.239 -7.687 1.00 96.19 531 PHE A CA 1
ATOM 4087 C C . PHE A 1 531 ? 10.258 -4.217 -8.467 1.00 96.19 531 PHE A C 1
ATOM 4089 O O . PHE A 1 531 ? 10.926 -3.188 -8.587 1.00 96.19 531 PHE A O 1
ATOM 4096 N N . ASP A 1 532 ? 10.551 -5.365 -9.076 1.00 88.81 532 ASP A N 1
ATOM 4097 C CA . ASP A 1 532 ? 11.492 -5.502 -10.182 1.00 88.81 532 ASP A CA 1
ATOM 4098 C C . ASP A 1 532 ? 10.744 -5.559 -11.519 1.00 88.81 532 ASP A C 1
ATOM 4100 O O . ASP A 1 532 ? 9.618 -6.045 -11.599 1.00 88.81 532 ASP A O 1
ATOM 4104 N N . GLY A 1 533 ? 11.401 -5.142 -12.598 1.00 90.75 533 GLY A N 1
ATOM 4105 C CA . GLY A 1 533 ? 10.849 -5.221 -13.947 1.00 90.75 533 GLY A CA 1
ATOM 4106 C C . GLY A 1 533 ? 9.746 -4.193 -14.196 1.00 90.75 533 GLY A C 1
ATOM 4107 O O . GLY A 1 533 ? 9.872 -3.028 -13.817 1.00 90.75 533 GLY A O 1
ATOM 4108 N N . GLU A 1 534 ? 8.698 -4.626 -14.893 1.00 85.62 534 GLU A N 1
ATOM 4109 C CA . GLU A 1 534 ? 7.536 -3.815 -15.264 1.00 85.62 534 GLU A CA 1
ATOM 4110 C C . GLU A 1 534 ? 6.256 -4.575 -14.894 1.00 85.62 534 GLU A C 1
ATOM 4112 O O . GLU A 1 534 ? 5.721 -5.306 -15.730 1.00 85.62 534 GLU A O 1
ATOM 4117 N N . PRO A 1 535 ? 5.784 -4.480 -13.638 1.00 83.12 535 PRO A N 1
ATOM 4118 C CA . PRO A 1 535 ? 4.509 -5.079 -13.270 1.00 83.12 535 PRO A CA 1
ATOM 4119 C C . PRO A 1 535 ? 3.359 -4.359 -13.985 1.00 83.12 535 PRO A C 1
ATOM 4121 O O . PRO A 1 535 ? 3.470 -3.177 -14.309 1.00 83.12 535 PRO A O 1
ATOM 4124 N N . ASP A 1 536 ? 2.237 -5.057 -14.177 1.00 87.31 536 ASP A N 1
ATOM 4125 C CA . ASP A 1 536 ? 0.969 -4.421 -14.543 1.00 87.31 536 ASP A CA 1
ATOM 4126 C C . ASP A 1 536 ? 0.459 -3.611 -13.330 1.00 87.31 536 ASP A C 1
ATOM 4128 O O . ASP A 1 536 ? 0.078 -4.211 -12.314 1.00 87.31 536 ASP A O 1
ATOM 4132 N N . PRO A 1 537 ? 0.472 -2.265 -13.392 1.00 86.31 537 PRO A N 1
ATOM 4133 C CA . PRO A 1 537 ? 0.083 -1.430 -12.264 1.00 86.31 537 PRO A CA 1
ATOM 4134 C C . PRO A 1 537 ? -1.409 -1.552 -11.934 1.00 86.31 537 PRO A C 1
ATOM 4136 O O . PRO A 1 537 ? -1.769 -1.478 -10.760 1.00 86.31 537 PRO A O 1
ATOM 4139 N N . ASP A 1 538 ? -2.268 -1.833 -12.916 1.00 83.19 538 ASP A N 1
ATOM 4140 C CA . ASP A 1 538 ? -3.700 -2.020 -12.677 1.00 83.19 538 ASP A CA 1
ATOM 4141 C C . ASP A 1 538 ? -3.968 -3.361 -11.986 1.00 83.19 538 ASP A C 1
ATOM 4143 O O . ASP A 1 538 ? -4.851 -3.466 -11.134 1.00 83.19 538 ASP A O 1
ATOM 4147 N N . ALA A 1 539 ? -3.196 -4.401 -12.317 1.00 77.25 539 ALA A N 1
ATOM 4148 C CA . ALA A 1 539 ? -3.264 -5.677 -11.604 1.00 77.25 539 ALA A CA 1
ATOM 4149 C C . ALA A 1 539 ? -2.771 -5.546 -10.157 1.00 77.25 539 ALA A C 1
ATOM 4151 O O . ALA A 1 539 ? -3.408 -6.075 -9.245 1.00 77.25 539 ALA A O 1
ATOM 4152 N N . ALA A 1 540 ? -1.681 -4.806 -9.938 1.00 82.25 540 ALA A N 1
ATOM 4153 C CA . ALA A 1 540 ? -1.183 -4.501 -8.599 1.00 82.25 540 ALA A CA 1
ATOM 4154 C C . ALA A 1 540 ? -2.195 -3.684 -7.780 1.00 82.25 540 ALA A C 1
ATOM 4156 O O . ALA A 1 540 ? -2.394 -3.962 -6.596 1.00 82.25 540 ALA A O 1
ATOM 4157 N N . TYR A 1 541 ? -2.871 -2.724 -8.418 1.00 90.12 541 TYR A N 1
ATOM 4158 C CA . TYR A 1 541 ? -3.927 -1.939 -7.789 1.00 90.12 541 TYR A CA 1
ATOM 4159 C C . TYR A 1 541 ? -5.109 -2.813 -7.380 1.00 90.12 541 TYR A C 1
ATOM 4161 O O . TYR A 1 541 ? -5.524 -2.763 -6.224 1.00 90.12 541 TYR A O 1
ATOM 4169 N N . ARG A 1 542 ? -5.588 -3.694 -8.268 1.00 85.94 542 ARG A N 1
ATOM 4170 C CA . ARG A 1 542 ? -6.648 -4.662 -7.938 1.00 85.94 542 ARG A CA 1
ATOM 4171 C C . ARG A 1 542 ? -6.261 -5.582 -6.777 1.00 85.94 542 ARG A C 1
ATOM 4173 O O . ARG A 1 542 ? -7.070 -5.749 -5.870 1.00 85.94 542 ARG A O 1
ATOM 4180 N N . ASP A 1 543 ? -5.039 -6.127 -6.750 1.00 79.00 543 ASP A N 1
ATOM 4181 C CA . ASP A 1 543 ? -4.571 -6.933 -5.606 1.00 79.00 543 ASP A CA 1
ATOM 4182 C C . ASP A 1 543 ? -4.601 -6.114 -4.310 1.00 79.00 543 ASP A C 1
ATOM 4184 O O . ASP A 1 543 ? -5.158 -6.5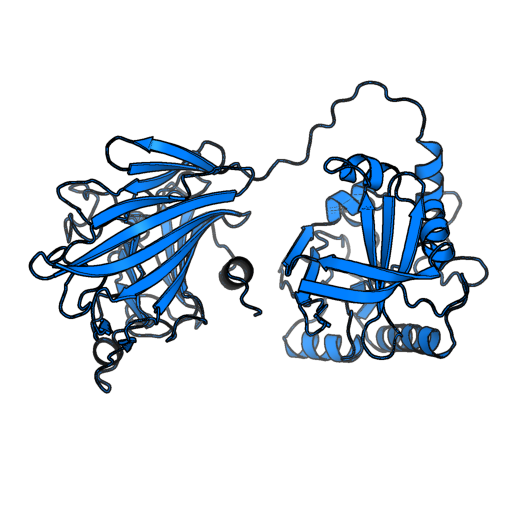62 -3.309 1.00 79.00 543 ASP A O 1
ATOM 4188 N N . PHE A 1 544 ? -4.096 -4.876 -4.328 1.00 89.88 544 PHE A N 1
ATOM 4189 C CA . PHE A 1 544 ? -4.185 -3.978 -3.176 1.00 89.88 544 PHE A CA 1
ATOM 4190 C C . PHE A 1 544 ? -5.633 -3.758 -2.702 1.00 89.88 544 PHE A C 1
ATOM 4192 O O . PHE A 1 544 ? -5.886 -3.862 -1.498 1.00 89.88 544 PHE A O 1
ATOM 4199 N N . LEU A 1 545 ? -6.579 -3.508 -3.614 1.00 82.31 545 LEU A N 1
ATOM 4200 C CA . LEU A 1 545 ? -7.996 -3.325 -3.278 1.00 82.31 545 LEU A CA 1
ATOM 4201 C C . LEU A 1 545 ? -8.588 -4.563 -2.588 1.00 82.31 545 LEU A C 1
ATOM 4203 O O . LEU A 1 545 ? -9.243 -4.430 -1.548 1.00 82.31 545 LEU A O 1
ATOM 4207 N N . VAL A 1 546 ? -8.257 -5.764 -3.072 1.00 76.50 546 VAL A N 1
ATOM 4208 C CA . VAL A 1 546 ? -8.638 -7.034 -2.430 1.00 76.50 546 VAL A CA 1
ATOM 4209 C C . VAL A 1 546 ? -8.098 -7.111 -0.999 1.00 76.50 546 VAL A C 1
ATOM 4211 O O . VAL A 1 546 ? -8.829 -7.488 -0.080 1.00 76.50 546 VAL A O 1
ATOM 4214 N N . GLN A 1 547 ? -6.848 -6.698 -0.756 1.00 81.44 547 GLN A N 1
ATOM 4215 C CA . GLN A 1 547 ? -6.256 -6.744 0.593 1.00 81.44 547 GLN A CA 1
ATOM 4216 C C . GLN A 1 547 ? -6.954 -5.832 1.604 1.00 81.44 547 GLN A C 1
ATOM 4218 O O . GLN A 1 547 ? -6.883 -6.082 2.812 1.00 81.44 547 GLN A O 1
ATOM 4223 N N . ILE A 1 548 ? -7.612 -4.776 1.132 1.00 80.00 548 ILE A N 1
ATOM 4224 C CA . ILE A 1 548 ? -8.337 -3.829 1.979 1.00 80.00 548 ILE A CA 1
ATOM 4225 C C . ILE A 1 548 ? -9.856 -4.064 1.976 1.00 80.00 548 ILE A C 1
ATOM 4227 O O . ILE A 1 548 ? -10.577 -3.263 2.580 1.00 80.00 548 ILE A O 1
ATOM 4231 N N . GLY A 1 549 ? -10.327 -5.147 1.343 1.00 68.44 549 GLY A N 1
ATOM 4232 C CA . GLY A 1 549 ? -11.744 -5.505 1.250 1.00 68.44 549 GLY A CA 1
ATOM 4233 C C . GLY A 1 549 ? -12.567 -4.476 0.476 1.00 68.44 549 GLY A C 1
ATOM 4234 O O . GLY A 1 549 ? -13.667 -4.141 0.903 1.00 68.44 549 GLY A O 1
ATOM 4235 N N . HIS A 1 550 ? -11.990 -3.893 -0.578 1.00 56.56 550 HIS A N 1
ATOM 4236 C CA . HIS A 1 550 ? -12.690 -2.990 -1.483 1.00 56.56 550 HIS A CA 1
ATOM 4237 C C . HIS A 1 550 ? -13.070 -3.760 -2.749 1.00 56.56 550 HIS A C 1
ATOM 4239 O O . HIS A 1 550 ? -12.185 -4.175 -3.496 1.00 56.56 550 HIS A O 1
ATOM 4245 N N . ASP A 1 551 ? -14.369 -3.928 -2.987 1.00 44.59 551 ASP A N 1
ATOM 4246 C CA . ASP A 1 551 ? -14.885 -4.494 -4.234 1.00 44.59 551 ASP A CA 1
ATOM 4247 C C . ASP A 1 551 ? -14.597 -3.495 -5.368 1.00 44.59 551 ASP A C 1
ATOM 4249 O O . ASP A 1 551 ? -14.867 -2.298 -5.229 1.00 44.59 551 ASP A O 1
ATOM 4253 N N . GLY A 1 552 ? -13.915 -3.954 -6.418 1.00 35.69 552 GLY A N 1
ATOM 4254 C CA . GLY A 1 552 ? -13.485 -3.130 -7.556 1.00 35.69 552 GLY A CA 1
ATOM 4255 C C . GLY A 1 552 ? -14.625 -2.686 -8.459 1.00 35.69 552 GLY A C 1
ATOM 4256 O O . GLY A 1 552 ? -15.571 -3.484 -8.648 1.00 35.69 552 GLY A O 1
#

Secondary structure (DSSP, 8-state):
-EEEEEEEEEEETTEEEEEEEETTTTEEEEEEEESSTT-HHHHHHH--HHHHHHHHHH-EEEEEEEE---EEEEEEEE-HHHHHHTT--GGGSTTT---TTT-S-TT------EEEEEEEEETTEEE----------TT-SSEEE---SSS--HHHHHHHHHHTT--S--EEEE-------S---TT---HHHHHHHHHHHHHHHTSTTEEEE----GGG--TT-----S---BTTB-GGGGHHHHHHHT-------------PPPPEEEEEETTEEEEEETTEEEEEEE--BTTB-S-EEES-B-TT--B-BPPSSPPTTTS--SSTTT--SEEEEES-BTTB-TTTTSSPPEEEEEEEEEE-BTTEEEEEEEEEEEETTEEEEEEEEEEEEEEETTEEEEEEEEEEEESSSEEEE---SSEEEEEEB-GGGSGGGT-EEEETT--BSHHHHTTEE-S-EEEEEEETTEEEEEEEEE-TTSSSPPEEEEETTTEEEEES--HHHHHS-SPP-EEEETT--EEEEEEEEEEES---HHHHHHHHHHHTT---